Protein AF-A0A6A4Z576-F1 (afdb_monomer)

Organism: NCBI:txid120398

InterPro domains:
  IPR003439 ABC transporter-like, ATP-binding domain [PF00005] (2-230)
  IPR003439 ABC transporter-like, ATP-binding domain [PF00005] (412-452)
  IPR003439 ABC transporter-like, ATP-binding domain [PS50893] (9-300)
  IPR003593 AAA+ ATPase domain [SM00382] (7-277)
  IPR027417 P-loop containing nucleoside triphosphate hydrolase [G3DSA:3.40.50.300] (1-314)
  IPR027417 P-loop containing nucleoside triphosphate hydrolase [G3DSA:3.40.50.300] (376-469)
  IPR027417 P-loop containing nucleoside triphosphate hydrolase [SSF52540] (3-277)
  IPR027417 P-loop containing nucleoside triphosphate hydrolase [SSF52540] (381-451)
  IPR050611 ABCF protein [PTHR19211] (1-475)

Secondary structure (DSSP, 8-state):
------TT-EEEEEE-TTSSHHHHHHHHHTT-STT--TT--EEEEE-SS-------S---BHHHHHHHT-HHHHHHHHHHHHHHHHHHHT-HHHHHHHHHHHHHHHHHHHHHHHHHH--HHHHHHHHHHHHHHHHHHHHHHHHHHHHTT--PPPPHHHHHHHHHHHHHHHHH--TTHHHHHHHHHHHTT--GGGTSSBGGGS-HHHHHHHHHHHHHHH--SEEEEESTTTT--HHHHHHHHHHHHHHSTTSEEEEE-S-HHHHHHH-SEEEEE-TTS-EEEEES-HHHHHHHHHHHHHHHHHHHHHHHHHHHHHHHHHHHHHHHHHHHT-HHHHHHHHHHHHHHHHTTEEE-TT--EEE--S---TT--------------PPPPPPP----SEEEEEEEEEE-SBTTB-SEEEEEEEEETT--------TTSSHHHHHHHHTTSS--SSGGGEE--TTPPP----TTHHHHTTS--

Nearest PDB structures (foldseek):
  5lj6-assembly1_A  TM=6.548E-01  e=2.862E-06  Aggregatibacter actinomycetemcomitans
  5lil-assembly1_A  TM=6.243E-01  e=3.553E-06  Aggregatibacter actinomycetemcomitans
  3ozx-assembly1_A  TM=5.124E-01  e=4.410E-06  Saccharolobus solfataricus
  7roq-assembly1_A  TM=7.313E-01  e=3.322E-04  Homo sapiens
  7lkz-assembly1_A  TM=6.722E-01  e=6.018E-04  Homo sapiens

Sequence (477 aa):
AQLKLEAGVHYGLVGRNGTGKSTLLQALGDGLFEGISSHIHVMYVHQLFHVDLDDGGGSTSVVDVLLSGDKSRAARQHQITALEAALEHQTIHRTLEELEFEATDAAREKMARVAIKRSGLRGLTARNQLLALEHKVKAMADKLEKEQDVVFTDTDDEILHANDWLETLYAQEDMSSESRAREILADIGLPLDQHDAPFQTLSGGWKMRVFLAQIEFLRPDLLLLDEPTNHLDLPRIQWVQNFIATRLEDITIVTVSHDRTFLNAVADQMIVMKNNRTLGYFSGNYDTFEQTIADKELFNARLASKIDAKKEKLEIQAAQMTIQARKANDDKKMAVAASKKKKIEIVGNEKNEHGHRFKRSIHFTRGQAQDLNIDLHVAEPWSFPPTPDVPSHTVLSVEKLNFGYTADKPLLKNISFNIHKGERVVLLGCNGTGKSTLIKLLCQHIRPEKDDCIKVPPLVQVRALTQDILETLHDES

Mean predicted aligned error: 12.75 Å

pLDDT: mean 80.26, std 13.88, range [30.48, 95.88]

Radius of gyration: 32.87 Å; Cα contacts (8 Å, |Δi|>4): 542; chains: 1; bounding box: 73×68×98 Å

Structure (mmCIF, N/CA/C/O backbone):
data_AF-A0A6A4Z576-F1
#
_entry.id   AF-A0A6A4Z576-F1
#
loop_
_atom_site.group_PDB
_atom_site.id
_atom_site.type_symbol
_atom_site.label_atom_id
_atom_site.label_alt_id
_atom_site.label_comp_id
_atom_site.label_asym_id
_atom_site.label_entity_id
_atom_site.label_seq_id
_atom_site.pdbx_PDB_ins_code
_atom_site.Cartn_x
_atom_site.Cartn_y
_atom_site.Cartn_z
_atom_site.occupancy
_atom_site.B_iso_or_equiv
_atom_site.auth_seq_id
_atom_site.auth_comp_id
_atom_site.auth_asym_id
_atom_site.auth_atom_id
_atom_site.pdbx_PDB_model_num
ATOM 1 N N . ALA A 1 1 ? 3.577 18.902 -11.526 1.00 61.75 1 ALA A N 1
ATOM 2 C CA . ALA A 1 1 ? 2.965 17.942 -12.469 1.00 61.75 1 ALA A CA 1
ATOM 3 C C . ALA A 1 1 ? 1.468 17.860 -12.182 1.00 61.75 1 ALA A C 1
ATOM 5 O O . ALA A 1 1 ? 1.100 18.084 -11.037 1.00 61.75 1 ALA A O 1
ATOM 6 N N . GLN A 1 2 ? 0.623 17.595 -13.182 1.00 75.00 2 GLN A N 1
ATOM 7 C CA . GLN A 1 2 ? -0.806 17.323 -12.970 1.00 75.00 2 GLN A CA 1
ATOM 8 C C . GLN A 1 2 ? -1.006 15.805 -12.867 1.00 75.00 2 GLN A C 1
ATOM 10 O O . GLN A 1 2 ? -0.665 15.082 -13.807 1.00 75.00 2 GLN A O 1
ATOM 15 N N . LEU A 1 3 ? -1.511 15.338 -11.724 1.00 85.00 3 LEU A N 1
ATOM 16 C CA . LEU A 1 3 ? -1.952 13.956 -11.549 1.00 85.00 3 LEU A CA 1
ATOM 17 C C . LEU A 1 3 ? -3.400 13.840 -12.044 1.00 85.00 3 LEU A C 1
ATOM 19 O O . LEU A 1 3 ? -4.216 14.704 -11.728 1.00 85.00 3 LEU A O 1
ATOM 23 N N . LYS A 1 4 ? -3.700 12.819 -12.843 1.00 87.69 4 LYS A N 1
ATOM 24 C CA . LYS A 1 4 ? -5.033 12.518 -13.364 1.00 87.69 4 LYS A CA 1
ATOM 25 C C . LYS A 1 4 ? -5.309 11.051 -13.089 1.00 87.69 4 LYS A C 1
ATOM 27 O O . LYS A 1 4 ? -4.524 10.213 -13.517 1.00 87.69 4 LYS A O 1
ATOM 32 N N . LEU A 1 5 ? -6.384 10.787 -12.364 1.00 90.31 5 LEU A N 1
ATOM 33 C CA . LEU A 1 5 ? -6.855 9.449 -12.040 1.00 90.31 5 LEU A CA 1
ATOM 34 C C . LEU A 1 5 ? -8.318 9.368 -12.469 1.00 90.31 5 LEU A C 1
ATOM 36 O O . LEU A 1 5 ? -9.072 10.324 -12.272 1.00 90.31 5 LEU A O 1
ATOM 40 N N . GLU A 1 6 ? -8.684 8.262 -13.093 1.00 90.94 6 GLU A N 1
ATOM 41 C CA . GLU A 1 6 ? -10.047 7.928 -13.493 1.00 90.94 6 GLU A CA 1
ATOM 42 C C . GLU A 1 6 ? -10.635 6.960 -12.462 1.00 90.94 6 GLU A C 1
ATOM 44 O O . GLU A 1 6 ? -9.913 6.136 -11.901 1.00 90.94 6 GLU A O 1
ATOM 49 N N . ALA A 1 7 ? -11.932 7.095 -12.183 1.00 90.44 7 ALA A N 1
ATOM 50 C CA . ALA A 1 7 ? -12.607 6.268 -11.189 1.00 90.44 7 ALA A CA 1
ATOM 51 C C . ALA A 1 7 ? -12.647 4.797 -11.632 1.00 90.44 7 ALA A C 1
ATOM 53 O O . ALA A 1 7 ? -12.969 4.522 -12.789 1.00 90.44 7 ALA A O 1
ATOM 54 N N . GLY A 1 8 ? -12.340 3.879 -10.712 1.00 90.00 8 GLY A N 1
ATOM 55 C CA . GLY A 1 8 ? -12.367 2.432 -10.959 1.00 90.00 8 GLY A CA 1
ATOM 56 C C . GLY A 1 8 ? -11.248 1.930 -11.874 1.00 90.00 8 GLY A C 1
ATOM 57 O O . GLY A 1 8 ? -11.381 0.880 -12.487 1.00 90.00 8 GLY A O 1
ATOM 58 N N . VAL A 1 9 ? -10.165 2.700 -12.030 1.00 94.00 9 VAL A N 1
ATOM 59 C CA . VAL A 1 9 ? -8.993 2.291 -12.817 1.00 94.00 9 VAL A CA 1
ATOM 60 C C . VAL A 1 9 ? -7.844 1.920 -11.889 1.00 94.00 9 VAL A C 1
ATOM 62 O O . VAL A 1 9 ? -7.520 2.660 -10.951 1.00 94.00 9 VAL A O 1
ATOM 65 N N . HIS A 1 10 ? -7.173 0.804 -12.180 1.00 95.69 10 HIS A N 1
ATOM 66 C CA . HIS A 1 10 ? -5.971 0.401 -11.464 1.00 95.69 10 HIS A CA 1
ATOM 67 C C . HIS A 1 10 ? -4.710 0.908 -12.171 1.00 95.69 10 HIS A C 1
ATOM 69 O O . HIS A 1 10 ? -4.400 0.561 -13.311 1.00 95.69 10 HIS A O 1
ATOM 75 N N . TYR A 1 11 ? -3.935 1.723 -11.466 1.00 95.88 11 TYR A N 1
ATOM 76 C CA . TYR A 1 11 ? -2.710 2.335 -11.954 1.00 95.88 11 TYR A CA 1
ATOM 77 C C . TYR A 1 11 ? -1.465 1.674 -11.360 1.00 95.88 11 TYR A C 1
ATOM 79 O O . TYR A 1 11 ? -1.329 1.554 -10.143 1.00 95.88 11 TYR A O 1
ATOM 87 N N . GLY A 1 12 ? -0.493 1.341 -12.207 1.00 94.75 12 GLY A N 1
ATOM 88 C CA . GLY A 1 12 ? 0.866 0.992 -11.800 1.00 94.75 12 GLY A CA 1
ATOM 89 C C . GLY A 1 12 ? 1.787 2.210 -11.870 1.00 94.75 12 GLY A C 1
ATOM 90 O O . GLY A 1 12 ? 2.022 2.744 -12.953 1.00 94.75 12 GLY A O 1
ATOM 91 N N . LEU A 1 13 ? 2.336 2.665 -10.742 1.00 92.94 13 LEU A N 1
ATOM 92 C CA . LEU A 1 13 ? 3.279 3.785 -10.691 1.00 92.94 13 LEU A CA 1
ATOM 93 C C . LEU A 1 13 ? 4.729 3.286 -10.718 1.00 92.94 13 LEU A C 1
ATOM 95 O O . LEU A 1 13 ? 5.231 2.707 -9.756 1.00 92.94 13 LEU A O 1
ATOM 99 N N . VAL A 1 14 ? 5.437 3.596 -11.803 1.00 89.88 14 VAL A N 1
ATOM 100 C CA . VAL A 1 14 ? 6.831 3.194 -12.034 1.00 89.88 14 VAL A CA 1
ATOM 101 C C . VAL A 1 14 ? 7.749 4.398 -12.227 1.00 89.88 14 VAL A C 1
ATOM 103 O O . VAL A 1 14 ? 7.343 5.475 -12.657 1.00 89.88 14 VAL A O 1
ATOM 106 N N . GLY A 1 15 ? 9.027 4.232 -11.898 1.00 84.75 15 GLY A N 1
ATOM 107 C CA . GLY A 1 15 ? 10.044 5.279 -12.005 1.00 84.75 15 GLY A CA 1
ATOM 108 C C . GLY A 1 15 ? 11.331 4.873 -11.294 1.00 84.75 15 GLY A C 1
ATOM 109 O O . GLY A 1 15 ? 11.333 3.906 -10.526 1.00 84.75 15 GLY A O 1
ATOM 110 N N . ARG A 1 16 ? 12.428 5.606 -11.524 1.00 81.00 16 ARG A N 1
ATOM 111 C CA . ARG A 1 16 ? 13.724 5.309 -10.886 1.00 81.00 16 ARG A CA 1
ATOM 112 C C . ARG A 1 16 ? 13.639 5.367 -9.359 1.00 81.00 16 ARG A C 1
ATOM 114 O O . ARG A 1 16 ? 12.744 5.978 -8.768 1.00 81.00 16 ARG A O 1
ATOM 121 N N . ASN A 1 17 ? 14.592 4.723 -8.701 1.00 79.12 17 ASN A N 1
ATOM 122 C CA . ASN A 1 17 ? 14.722 4.838 -7.254 1.00 79.12 17 ASN A CA 1
ATOM 123 C C . ASN A 1 17 ? 15.100 6.277 -6.889 1.00 79.12 17 ASN A C 1
ATOM 125 O O . ASN A 1 17 ? 15.847 6.935 -7.611 1.00 79.12 17 ASN A O 1
ATOM 129 N N . GLY A 1 18 ? 14.503 6.797 -5.816 1.00 75.94 18 GLY A N 1
ATOM 130 C CA . GLY A 1 18 ? 14.706 8.184 -5.393 1.00 75.94 18 GLY A CA 1
ATOM 131 C C . GLY A 1 18 ? 13.974 9.249 -6.220 1.00 75.94 18 GLY A C 1
ATOM 132 O O . GLY A 1 18 ? 14.146 10.433 -5.945 1.00 75.94 18 GLY A O 1
ATOM 133 N N . THR A 1 19 ? 13.122 8.890 -7.193 1.00 80.31 19 THR A N 1
ATOM 134 C CA . THR A 1 19 ? 12.316 9.905 -7.905 1.00 80.31 19 THR A CA 1
ATOM 135 C C . THR A 1 19 ? 11.253 10.544 -7.017 1.00 80.31 19 THR A C 1
ATOM 137 O O . THR A 1 19 ? 10.854 11.669 -7.297 1.00 80.31 19 THR A O 1
ATOM 140 N N . GLY A 1 20 ? 10.833 9.866 -5.941 1.00 84.44 20 GLY A N 1
ATOM 141 C CA . GLY A 1 20 ? 9.809 10.337 -5.001 1.00 84.44 20 GLY A CA 1
ATOM 142 C C . GLY A 1 20 ? 8.452 9.636 -5.132 1.00 84.44 20 GLY A C 1
ATOM 143 O O . GLY A 1 20 ? 7.440 10.258 -4.830 1.00 84.44 20 GLY A O 1
ATOM 144 N N . LYS A 1 21 ? 8.411 8.369 -5.586 1.00 88.94 21 LYS A N 1
ATOM 145 C CA . LYS A 1 21 ? 7.175 7.565 -5.725 1.00 88.94 21 LYS A CA 1
ATOM 146 C C . LYS A 1 21 ? 6.421 7.439 -4.394 1.00 88.94 21 LYS A C 1
ATOM 148 O O . LYS A 1 21 ? 5.302 7.925 -4.286 1.00 88.94 21 LYS A O 1
ATOM 153 N N . SER A 1 22 ? 7.078 6.907 -3.365 1.00 88.50 22 SER A N 1
ATOM 154 C CA . SER A 1 22 ? 6.518 6.779 -2.013 1.00 88.50 22 SER A CA 1
ATOM 155 C C . SER A 1 22 ? 6.128 8.135 -1.426 1.00 88.50 22 SER A C 1
ATOM 157 O O . SER A 1 22 ? 5.051 8.292 -0.866 1.00 88.50 22 SER A O 1
ATOM 159 N N . THR A 1 23 ? 6.947 9.171 -1.647 1.00 86.81 23 THR A N 1
ATOM 160 C CA . THR A 1 23 ? 6.631 10.541 -1.214 1.00 86.81 23 THR A CA 1
ATOM 161 C C . THR A 1 23 ? 5.366 11.085 -1.883 1.00 86.81 23 THR A C 1
ATOM 163 O O . THR A 1 23 ? 4.598 11.794 -1.238 1.00 86.81 23 THR A O 1
ATOM 166 N N . LEU A 1 24 ? 5.132 10.764 -3.161 1.00 87.44 24 LEU A N 1
ATOM 167 C CA . LEU A 1 24 ? 3.920 11.147 -3.886 1.00 87.44 24 LEU A CA 1
ATOM 168 C C . LEU A 1 24 ? 2.685 10.441 -3.315 1.00 87.44 24 LEU A C 1
ATOM 170 O O . LEU A 1 24 ? 1.686 11.111 -3.063 1.00 87.44 24 LEU A O 1
ATOM 174 N N . LEU A 1 25 ? 2.756 9.127 -3.083 1.00 89.50 25 LEU A N 1
ATOM 175 C CA . LEU A 1 25 ? 1.649 8.360 -2.499 1.00 89.50 25 LEU A CA 1
ATOM 176 C C . LEU A 1 25 ? 1.339 8.824 -1.074 1.00 89.50 25 LEU A C 1
ATOM 178 O O . LEU A 1 25 ? 0.191 9.126 -0.767 1.00 89.50 25 LEU A O 1
ATOM 182 N N . GLN A 1 26 ? 2.359 8.985 -0.233 1.00 86.25 26 GLN A N 1
ATOM 183 C CA . GLN A 1 26 ? 2.181 9.501 1.122 1.00 86.25 26 GLN A CA 1
ATOM 184 C C . GLN A 1 26 ? 1.553 10.902 1.105 1.00 86.25 26 GLN A C 1
ATOM 186 O O . GLN A 1 26 ? 0.670 11.206 1.900 1.00 86.25 26 GLN A O 1
ATOM 191 N N . ALA A 1 27 ? 1.967 11.762 0.169 1.00 82.62 27 ALA A N 1
ATOM 192 C CA . ALA A 1 27 ? 1.384 13.089 0.020 1.00 82.62 27 ALA A CA 1
ATOM 193 C C . ALA A 1 27 ? -0.093 13.067 -0.420 1.00 82.62 27 ALA A C 1
ATOM 195 O O . ALA A 1 27 ? -0.848 13.970 -0.051 1.00 82.62 27 ALA A O 1
ATOM 196 N N . LEU A 1 28 ? -0.499 12.066 -1.209 1.00 85.31 28 LEU A N 1
ATOM 197 C CA . LEU A 1 28 ? -1.896 11.843 -1.588 1.00 85.31 28 LEU A CA 1
ATOM 198 C C . LEU A 1 28 ? -2.712 11.335 -0.395 1.00 85.31 28 LEU A C 1
ATOM 200 O O . LEU A 1 28 ? -3.777 11.886 -0.135 1.00 85.31 28 LEU A O 1
ATOM 204 N N . GLY A 1 29 ? -2.185 10.364 0.358 1.00 83.12 29 GLY A N 1
ATOM 205 C CA . GLY A 1 29 ? -2.816 9.843 1.576 1.00 83.12 29 GLY A CA 1
ATOM 206 C C . GLY A 1 29 ? -3.017 10.907 2.657 1.00 83.12 29 GLY A C 1
ATOM 207 O O . GLY A 1 29 ? -4.064 10.960 3.291 1.00 83.12 29 GLY A O 1
ATOM 208 N N . ASP A 1 30 ? -2.060 11.824 2.808 1.00 78.44 30 ASP A N 1
ATOM 209 C CA . ASP A 1 30 ? -2.163 12.945 3.750 1.00 78.44 30 ASP A CA 1
ATOM 210 C C . ASP A 1 30 ? -3.083 14.086 3.264 1.00 78.44 30 ASP A C 1
ATOM 212 O O . ASP A 1 30 ? -3.220 15.105 3.946 1.00 78.44 30 ASP A O 1
ATOM 216 N N . GLY A 1 31 ? -3.689 13.972 2.075 1.00 75.38 31 GLY A N 1
ATOM 217 C CA . GLY A 1 31 ? -4.603 14.985 1.538 1.00 75.38 31 GLY A CA 1
ATOM 218 C C . GLY A 1 31 ? -3.928 16.325 1.221 1.00 75.38 31 GLY A C 1
ATOM 219 O O . GLY A 1 31 ? -4.541 17.389 1.318 1.00 75.38 31 GLY A O 1
ATOM 220 N N . LEU A 1 32 ? -2.643 16.315 0.857 1.00 71.12 32 LEU A N 1
ATOM 221 C CA . LEU A 1 32 ? -1.866 17.549 0.671 1.00 71.12 32 LEU A CA 1
ATOM 222 C C . LEU A 1 32 ? -2.186 18.284 -0.633 1.00 71.12 32 LEU A C 1
ATOM 224 O O . LEU A 1 32 ? -1.862 19.473 -0.755 1.00 71.12 32 LEU A O 1
ATOM 228 N N . PHE A 1 33 ? -2.802 17.597 -1.593 1.00 69.75 33 PHE A N 1
ATOM 229 C CA . PHE A 1 33 ? -3.115 18.114 -2.921 1.00 69.75 33 PHE A CA 1
ATOM 230 C C . PHE A 1 33 ? -4.408 18.936 -2.927 1.00 69.75 33 PHE A C 1
ATOM 232 O O . PHE A 1 33 ? -5.419 18.557 -2.347 1.00 69.75 33 PHE A O 1
ATOM 239 N N . GLU A 1 34 ? -4.381 20.078 -3.615 1.00 60.16 34 GLU A N 1
ATOM 240 C CA . GLU A 1 34 ? -5.585 20.862 -3.901 1.00 60.16 34 GLU A CA 1
ATOM 241 C C . GLU A 1 34 ? -6.391 20.179 -5.015 1.00 60.16 34 GLU A C 1
ATOM 243 O O . GLU A 1 34 ? -5.819 19.772 -6.027 1.00 60.16 34 GLU A O 1
ATOM 248 N N . GLY A 1 35 ? -7.712 20.084 -4.844 1.00 65.19 35 GLY A N 1
ATOM 249 C CA . GLY A 1 35 ? -8.626 19.500 -5.833 1.00 65.19 35 GLY A CA 1
ATOM 250 C C . GLY A 1 35 ? -9.144 18.101 -5.492 1.00 65.19 35 GLY A C 1
ATOM 251 O O . GLY A 1 35 ? -10.060 17.635 -6.161 1.00 65.19 35 GLY A O 1
ATOM 252 N N . ILE A 1 36 ? -8.624 17.457 -4.441 1.00 71.12 36 ILE A N 1
ATOM 253 C CA . ILE A 1 36 ? -9.279 16.287 -3.843 1.00 71.12 36 ILE A CA 1
ATOM 254 C C . ILE A 1 36 ? -10.459 16.812 -3.017 1.00 71.12 36 ILE A C 1
ATOM 256 O O . ILE A 1 36 ? -10.271 17.632 -2.116 1.00 71.12 36 ILE A O 1
ATOM 260 N N . SER A 1 37 ? -11.680 16.401 -3.369 1.00 71.94 37 SER A N 1
ATOM 261 C CA . SER A 1 37 ? -12.881 16.726 -2.592 1.00 71.94 37 SER A CA 1
ATOM 262 C C . SER A 1 37 ? -12.749 16.159 -1.179 1.00 71.94 37 SER A C 1
ATOM 264 O O . SER A 1 37 ? -12.217 15.067 -1.005 1.00 71.94 37 SER A O 1
ATOM 266 N N . SER A 1 38 ? -13.286 16.854 -0.173 1.00 69.69 38 SER A N 1
ATOM 267 C CA . SER A 1 38 ? -13.337 16.365 1.215 1.00 69.69 38 SER A CA 1
ATOM 268 C C . SER A 1 38 ? -14.103 15.048 1.381 1.00 69.69 38 SER A C 1
ATOM 270 O O . SER A 1 38 ? -14.005 14.429 2.431 1.00 69.69 38 SER A O 1
ATOM 272 N N . HIS A 1 39 ? -14.858 14.650 0.357 1.00 77.00 39 HIS A N 1
ATOM 273 C CA . HIS A 1 39 ? -15.663 13.432 0.315 1.00 77.00 39 HIS A CA 1
ATOM 274 C C . HIS A 1 39 ? -14.917 12.235 -0.290 1.00 77.00 39 HIS A C 1
ATOM 276 O O . HIS A 1 39 ? -15.477 11.152 -0.317 1.00 77.00 39 HIS A O 1
ATOM 282 N N . ILE A 1 40 ? -13.703 12.428 -0.824 1.00 82.62 40 ILE A N 1
ATOM 283 C CA . ILE A 1 40 ? -12.903 11.329 -1.379 1.00 82.62 40 ILE A CA 1
ATOM 284 C C . ILE A 1 40 ? -12.095 10.710 -0.243 1.00 82.62 40 ILE A C 1
ATOM 286 O O . ILE A 1 40 ? -11.197 11.350 0.316 1.00 82.62 40 ILE A O 1
ATOM 290 N N . HIS A 1 41 ? -12.385 9.453 0.063 1.00 84.56 41 HIS A N 1
ATOM 291 C CA . HIS A 1 41 ? -11.666 8.672 1.054 1.00 84.56 41 HIS A CA 1
ATOM 292 C C . HIS A 1 41 ? -10.422 8.047 0.424 1.00 84.56 41 HIS A C 1
ATOM 294 O O . HIS A 1 41 ? -10.496 7.124 -0.388 1.00 84.56 41 HIS A O 1
ATOM 300 N N . VAL A 1 42 ? -9.255 8.573 0.803 1.00 88.06 42 VAL A N 1
ATOM 301 C CA . VAL A 1 42 ? -7.955 8.064 0.357 1.00 88.06 42 VAL A CA 1
ATOM 302 C C . VAL A 1 42 ? -7.356 7.186 1.448 1.00 88.06 42 VAL A C 1
ATOM 304 O O . VAL A 1 42 ? -7.126 7.653 2.563 1.00 88.06 42 VAL A O 1
ATOM 307 N N . MET A 1 43 ? -7.051 5.933 1.119 1.00 88.38 43 MET A N 1
ATOM 308 C CA . MET A 1 43 ? -6.358 5.010 2.015 1.00 88.38 43 MET A CA 1
ATOM 309 C C . MET A 1 43 ? -4.933 4.787 1.518 1.00 88.38 43 MET A C 1
ATOM 311 O O . MET A 1 43 ? -4.725 4.336 0.395 1.00 88.38 43 MET A O 1
ATOM 315 N N . TYR A 1 44 ? -3.945 5.104 2.354 1.00 88.62 44 TYR A N 1
ATOM 316 C CA . TYR A 1 44 ? -2.533 4.880 2.054 1.00 88.62 44 TYR A CA 1
ATOM 317 C C . TYR A 1 44 ? -1.976 3.722 2.871 1.00 88.62 44 TYR A C 1
ATOM 319 O O . TYR A 1 44 ? -2.058 3.727 4.097 1.00 88.62 44 TYR A O 1
ATOM 327 N N . VAL A 1 45 ? -1.384 2.755 2.174 1.00 85.19 45 VAL A N 1
ATOM 328 C CA . VAL A 1 45 ? -0.796 1.553 2.756 1.00 85.19 45 VAL A CA 1
ATOM 329 C C . VAL A 1 45 ? 0.685 1.507 2.398 1.00 85.19 45 VAL A C 1
ATOM 331 O O . VAL A 1 45 ? 1.057 1.267 1.248 1.00 85.19 45 VAL A O 1
ATOM 334 N N . HIS A 1 46 ? 1.530 1.750 3.400 1.00 76.50 46 HIS A N 1
ATOM 335 C CA . HIS A 1 46 ? 2.981 1.651 3.281 1.00 76.50 46 HIS A CA 1
ATOM 336 C C . HIS A 1 46 ? 3.415 0.249 3.713 1.00 76.50 46 HIS A C 1
ATOM 338 O O . HIS A 1 46 ? 3.699 0.024 4.885 1.00 76.50 46 HIS A O 1
ATOM 344 N N . GLN A 1 47 ? 3.442 -0.683 2.754 1.00 72.69 47 GLN A N 1
ATOM 345 C CA . GLN A 1 47 ? 3.666 -2.122 2.949 1.00 72.69 47 GLN A CA 1
ATOM 346 C C . GLN A 1 47 ? 2.547 -2.856 3.710 1.00 72.69 47 GLN A C 1
ATOM 348 O O . GLN A 1 47 ? 1.879 -2.318 4.585 1.00 72.69 47 GLN A O 1
ATOM 353 N N . LEU A 1 48 ? 2.354 -4.137 3.385 1.00 63.28 48 LEU A N 1
ATOM 354 C CA . LEU A 1 48 ? 1.254 -4.950 3.921 1.00 63.28 48 LEU A CA 1
ATOM 355 C C . LEU A 1 48 ? 1.596 -5.689 5.242 1.00 63.28 48 LEU A C 1
ATOM 357 O O . LEU A 1 48 ? 0.795 -6.499 5.700 1.00 63.28 48 LEU A O 1
ATOM 361 N N . PHE A 1 49 ? 2.762 -5.427 5.865 1.00 54.53 49 PHE A N 1
ATOM 362 C CA . PHE A 1 49 ? 3.242 -6.154 7.066 1.00 54.53 49 PHE A CA 1
ATOM 363 C C . PHE A 1 49 ? 3.518 -5.327 8.321 1.00 54.53 49 PHE A C 1
ATOM 365 O O . PHE A 1 49 ? 3.772 -5.934 9.360 1.00 54.53 49 PHE A O 1
ATOM 372 N N . HIS A 1 50 ? 3.425 -4.000 8.282 1.00 47.09 50 HIS A N 1
ATOM 373 C CA . HIS A 1 50 ? 3.555 -3.190 9.495 1.00 47.09 50 HIS A CA 1
ATOM 374 C C . HIS A 1 50 ? 2.168 -2.863 10.049 1.00 47.09 50 HIS A C 1
ATOM 376 O O . HIS A 1 50 ? 1.657 -1.754 9.925 1.00 47.09 50 HIS A O 1
ATOM 382 N N . VAL A 1 51 ? 1.522 -3.873 10.631 1.00 46.88 51 VAL A N 1
ATOM 383 C CA . VAL A 1 51 ? 0.441 -3.619 11.582 1.00 46.88 51 VAL A CA 1
ATOM 384 C C . VAL A 1 51 ? 1.120 -3.447 12.938 1.00 46.88 51 VAL A C 1
ATOM 386 O O . VAL A 1 51 ? 1.225 -4.403 13.703 1.00 46.88 51 VAL A O 1
ATOM 389 N N . ASP A 1 52 ? 1.628 -2.240 13.195 1.00 41.44 52 ASP A N 1
ATOM 390 C CA . ASP A 1 52 ? 1.941 -1.779 14.552 1.00 41.44 52 ASP A CA 1
ATOM 391 C C . ASP A 1 52 ? 0.609 -1.551 15.272 1.00 41.44 52 ASP A C 1
ATOM 393 O O . ASP A 1 52 ? 0.130 -0.430 15.422 1.00 41.44 52 ASP A O 1
ATOM 397 N N . LEU A 1 53 ? -0.065 -2.643 15.631 1.00 48.75 53 LEU A N 1
ATOM 398 C CA . LEU A 1 53 ? -0.993 -2.599 16.748 1.00 48.75 53 LEU A CA 1
ATOM 399 C C . LEU A 1 53 ? -0.095 -2.679 17.972 1.00 48.75 53 LEU A C 1
ATOM 401 O O . LEU A 1 53 ? 0.507 -3.728 18.197 1.00 48.75 53 LEU A O 1
ATOM 405 N N . ASP A 1 54 ? 0.048 -1.552 18.670 1.00 40.34 54 ASP A N 1
ATOM 406 C CA . ASP A 1 54 ? 0.829 -1.427 19.896 1.00 40.34 54 ASP A CA 1
ATOM 407 C C . ASP A 1 54 ? 0.707 -2.694 20.754 1.00 40.34 54 ASP A C 1
ATOM 409 O O . ASP A 1 54 ? -0.397 -3.172 21.033 1.00 40.34 54 ASP A O 1
ATOM 413 N N . ASP A 1 55 ? 1.846 -3.205 21.228 1.00 41.44 55 ASP A N 1
ATOM 414 C CA . ASP A 1 55 ? 1.975 -4.321 22.180 1.00 41.44 55 ASP A CA 1
ATOM 415 C C . ASP A 1 55 ? 1.357 -4.007 23.567 1.00 41.44 55 ASP A C 1
ATOM 417 O O . ASP A 1 55 ? 1.688 -4.630 24.580 1.00 41.44 55 ASP A O 1
ATOM 421 N N . GLY A 1 56 ? 0.439 -3.040 23.639 1.00 42.34 56 GLY A N 1
ATOM 422 C CA . GLY A 1 56 ? -0.330 -2.641 24.806 1.00 42.34 56 GLY A CA 1
ATOM 423 C C . GLY A 1 56 ? -1.364 -3.689 25.208 1.00 42.34 56 GLY A C 1
ATOM 424 O O . GLY A 1 56 ? -2.552 -3.409 25.178 1.00 42.34 56 GLY A O 1
ATOM 425 N N . GLY A 1 57 ? -0.911 -4.892 25.578 1.00 43.06 57 GLY A N 1
ATOM 426 C CA . GLY A 1 57 ? -1.519 -5.824 26.541 1.00 43.06 57 GLY A CA 1
ATOM 427 C C . GLY A 1 57 ? -2.962 -6.318 26.346 1.00 43.06 57 GLY A C 1
ATOM 428 O O . GLY A 1 57 ? -3.392 -7.180 27.111 1.00 43.06 57 GLY A O 1
ATOM 429 N N . GLY A 1 58 ? -3.719 -5.814 25.374 1.00 54.28 58 GLY A N 1
ATOM 430 C CA . GLY A 1 58 ? -5.123 -6.146 25.160 1.00 54.28 58 GLY A CA 1
ATOM 431 C C . GLY A 1 58 ? -5.296 -7.319 24.201 1.00 54.28 58 GLY A C 1
ATOM 432 O O . GLY A 1 58 ? -4.733 -7.333 23.107 1.00 54.28 58 GLY A O 1
ATOM 433 N N . SER A 1 59 ? -6.114 -8.305 24.576 1.00 72.12 59 SER A N 1
ATOM 434 C CA . SER A 1 59 ? -6.534 -9.386 23.679 1.00 72.12 59 SER A CA 1
ATOM 435 C C . SER A 1 59 ? -7.615 -8.899 22.703 1.00 72.12 59 SER A C 1
ATOM 437 O O . SER A 1 59 ? -8.746 -9.379 22.739 1.00 72.12 59 SER A O 1
ATOM 439 N N . THR A 1 60 ? -7.306 -7.912 21.860 1.00 84.62 60 THR A N 1
ATOM 440 C CA . THR A 1 60 ? -8.263 -7.401 20.867 1.00 84.62 60 THR A CA 1
ATOM 441 C C . THR A 1 60 ? -8.679 -8.528 19.922 1.00 84.62 60 THR A C 1
ATOM 443 O O . THR A 1 60 ? -7.824 -9.267 19.410 1.00 84.62 60 THR A O 1
ATOM 446 N N . SER A 1 61 ? -9.989 -8.683 19.722 1.00 89.38 61 SER A N 1
ATOM 447 C CA . SER A 1 61 ? -10.538 -9.719 18.849 1.00 89.38 61 SER A CA 1
ATOM 448 C C . SER A 1 61 ? -10.240 -9.425 17.375 1.00 89.38 61 SER A C 1
ATOM 450 O O . SER A 1 61 ? -9.910 -8.296 17.002 1.00 89.38 61 SER A O 1
ATOM 452 N N . VAL A 1 62 ? -10.346 -10.430 16.502 1.00 89.00 62 VAL A N 1
ATOM 453 C CA . VAL A 1 62 ? -10.145 -10.226 15.056 1.00 89.00 62 VAL A CA 1
ATOM 454 C C . VAL A 1 62 ? -11.207 -9.293 14.472 1.00 89.00 62 VAL A C 1
ATOM 456 O O . VAL A 1 62 ? -10.880 -8.458 13.627 1.00 89.00 62 VAL A O 1
ATOM 459 N N . VAL A 1 63 ? -12.455 -9.405 14.935 1.00 89.69 63 VAL A N 1
ATOM 460 C CA . VAL A 1 63 ? -13.559 -8.522 14.523 1.00 89.69 63 VAL A CA 1
ATOM 461 C C . VAL A 1 63 ? -13.272 -7.078 14.923 1.00 89.69 63 VAL A C 1
ATOM 463 O O . VAL A 1 63 ? -13.377 -6.186 14.082 1.00 89.69 63 VAL A O 1
ATOM 466 N N . ASP A 1 64 ? -12.821 -6.848 16.156 1.00 86.31 64 ASP A N 1
ATOM 467 C CA . ASP A 1 64 ? -12.485 -5.502 16.632 1.00 86.31 64 ASP A CA 1
ATOM 468 C C . ASP A 1 64 ? -11.299 -4.909 15.874 1.00 86.31 64 ASP A C 1
ATOM 470 O O . ASP A 1 64 ? -11.291 -3.717 15.572 1.00 86.31 64 ASP A O 1
ATOM 474 N N . VAL A 1 65 ? -10.308 -5.731 15.506 1.00 86.12 65 VAL A N 1
ATOM 475 C CA . VAL A 1 65 ? -9.215 -5.287 14.632 1.00 86.12 65 VAL A CA 1
ATOM 476 C C . VAL A 1 65 ? -9.746 -4.885 13.261 1.00 86.12 65 VAL A C 1
ATOM 478 O O . VAL A 1 65 ? -9.313 -3.871 12.724 1.00 86.12 65 VAL A O 1
ATOM 481 N N . LEU A 1 66 ? -10.685 -5.628 12.674 1.00 86.94 66 LEU A N 1
ATOM 482 C CA . LEU A 1 66 ? -11.273 -5.236 11.393 1.00 86.94 66 LEU A CA 1
ATOM 483 C C . LEU A 1 66 ? -12.035 -3.904 11.516 1.00 86.94 66 LEU A C 1
ATOM 485 O O . LEU A 1 66 ? -11.834 -3.002 10.703 1.00 86.94 66 LEU A O 1
ATOM 489 N N . LEU A 1 67 ? -12.846 -3.754 12.564 1.00 85.00 67 LEU A N 1
ATOM 490 C CA . LEU A 1 67 ? -13.652 -2.557 12.812 1.00 85.00 67 LEU A CA 1
ATOM 491 C C . LEU A 1 67 ? -12.819 -1.326 13.194 1.00 85.00 67 LEU A C 1
ATOM 493 O O . LEU A 1 67 ? -13.214 -0.206 12.872 1.00 85.00 67 LEU A O 1
ATOM 497 N N . SER A 1 68 ? -11.665 -1.504 13.843 1.00 80.31 68 SER A N 1
ATOM 498 C CA . SER A 1 68 ? -10.782 -0.395 14.234 1.00 80.31 68 SER A CA 1
ATOM 499 C C . SER A 1 68 ? -10.116 0.301 13.044 1.00 80.31 68 SER A C 1
ATOM 501 O O . SER A 1 68 ? -9.654 1.436 13.176 1.00 80.31 68 SER A O 1
ATOM 503 N N . GLY A 1 69 ? -10.120 -0.332 11.863 1.00 73.25 69 GLY A N 1
ATOM 504 C CA . GLY A 1 69 ? -9.722 0.310 10.611 1.00 73.25 69 GLY A CA 1
ATOM 505 C C . GLY A 1 69 ? -10.561 1.554 10.294 1.00 73.25 69 GLY A C 1
ATOM 506 O O . GLY A 1 69 ? -10.043 2.516 9.719 1.00 73.25 69 GLY A O 1
ATOM 507 N N . ASP A 1 70 ? -11.828 1.580 10.722 1.00 80.88 70 ASP A N 1
ATOM 508 C CA . ASP A 1 70 ? -12.693 2.753 10.621 1.00 80.88 70 ASP A CA 1
ATOM 509 C C . ASP A 1 70 ? -12.470 3.691 11.813 1.00 80.88 70 ASP A C 1
ATOM 511 O O . ASP A 1 70 ? -13.158 3.647 12.837 1.00 80.88 70 ASP A O 1
ATOM 515 N N . LYS A 1 71 ? -11.494 4.591 11.657 1.00 78.62 71 LYS A N 1
ATOM 516 C CA . LYS A 1 71 ? -11.174 5.613 12.663 1.00 78.62 71 LYS A CA 1
ATOM 517 C C . LYS A 1 71 ? -12.357 6.525 12.982 1.00 78.62 71 LYS A C 1
ATOM 519 O O . LYS A 1 71 ? -12.453 7.011 14.103 1.00 78.62 71 LYS A O 1
ATOM 524 N N . SER A 1 72 ? -13.245 6.769 12.019 1.00 78.62 72 SER A N 1
ATOM 525 C CA . SER A 1 72 ? -14.425 7.607 12.230 1.00 78.62 72 SER A CA 1
ATOM 526 C C . SER A 1 72 ? -15.460 6.890 13.090 1.00 78.62 72 SER A C 1
ATOM 528 O O . SER A 1 72 ? -16.063 7.517 13.956 1.00 78.62 72 SER A O 1
ATOM 530 N N . ARG A 1 73 ? -15.650 5.581 12.900 1.00 83.19 73 ARG A N 1
ATOM 531 C CA . ARG A 1 73 ? -16.452 4.752 13.812 1.00 83.19 73 ARG A CA 1
ATOM 532 C C . ARG A 1 73 ? -15.825 4.676 15.200 1.00 83.19 73 ARG A C 1
ATOM 534 O O . ARG A 1 73 ? -16.523 4.907 16.177 1.00 83.19 73 ARG A O 1
ATOM 541 N N . ALA A 1 74 ? -14.525 4.400 15.294 1.00 81.88 74 ALA A N 1
ATOM 542 C CA . ALA A 1 74 ? -13.833 4.310 16.580 1.00 81.88 74 ALA A CA 1
ATOM 543 C C . ALA A 1 74 ? -13.921 5.622 17.382 1.00 81.88 74 ALA A C 1
ATOM 545 O O . ALA A 1 74 ? -14.194 5.587 18.579 1.00 81.88 74 ALA A O 1
ATOM 546 N N . ALA A 1 75 ? -13.768 6.773 16.717 1.00 83.94 75 ALA A N 1
ATOM 547 C CA . ALA A 1 75 ? -13.931 8.084 17.343 1.00 83.94 75 ALA A CA 1
ATOM 548 C C . ALA A 1 75 ? -15.366 8.321 17.842 1.00 83.94 75 ALA A C 1
ATOM 550 O O . ALA A 1 75 ? -15.546 8.792 18.960 1.00 83.94 75 ALA A O 1
ATOM 551 N N . ARG A 1 76 ? -16.387 7.950 17.054 1.00 87.25 76 ARG A N 1
ATOM 552 C CA . ARG A 1 76 ? -17.794 8.052 17.480 1.00 87.25 76 ARG A CA 1
ATOM 553 C C . ARG A 1 76 ? -18.092 7.159 18.677 1.00 87.25 76 ARG A C 1
ATOM 555 O O . ARG A 1 76 ? -18.690 7.628 19.634 1.00 87.25 76 ARG A O 1
ATOM 562 N N . GLN A 1 77 ? -17.620 5.914 18.658 1.00 87.06 77 GLN A N 1
ATOM 563 C CA . GLN A 1 77 ? -17.791 4.998 19.783 1.00 87.06 77 GLN A CA 1
ATOM 564 C C . GLN A 1 77 ? -17.133 5.549 21.053 1.00 87.06 77 GLN A C 1
ATOM 566 O O . GLN A 1 77 ? -17.730 5.489 22.123 1.00 87.06 77 GLN A O 1
ATOM 571 N N . HIS A 1 78 ? -15.928 6.116 20.933 1.00 89.56 78 HIS A N 1
ATOM 572 C CA . HIS A 1 78 ? -15.247 6.766 22.050 1.00 89.56 78 HIS A CA 1
ATOM 573 C C . HIS A 1 78 ? -16.057 7.945 22.607 1.00 89.56 78 HIS A C 1
ATOM 575 O O . HIS A 1 78 ? -16.247 8.027 23.818 1.00 89.56 78 HIS A O 1
ATOM 581 N N . GLN A 1 79 ? -16.594 8.800 21.730 1.00 90.56 79 GLN A N 1
ATOM 582 C CA . GLN A 1 79 ? -17.454 9.925 22.109 1.00 90.56 79 GLN A CA 1
ATOM 583 C C . GLN A 1 79 ? -18.736 9.464 22.810 1.00 90.56 79 GLN A C 1
ATOM 585 O O . GLN A 1 79 ? -19.096 10.033 23.835 1.00 90.56 79 GLN A O 1
ATOM 590 N N . ILE A 1 80 ? -19.393 8.413 22.306 1.00 91.31 80 ILE A N 1
ATOM 591 C CA . ILE A 1 80 ? -20.587 7.830 22.932 1.00 91.31 80 ILE A CA 1
ATOM 592 C C . ILE A 1 80 ? -20.253 7.347 24.342 1.00 91.31 80 ILE A C 1
ATOM 594 O O . ILE A 1 80 ? -20.863 7.802 25.303 1.00 91.31 80 ILE A O 1
ATOM 598 N N . THR A 1 81 ? -19.234 6.496 24.484 1.00 91.81 81 THR A N 1
ATOM 599 C CA . THR A 1 81 ? -18.853 5.937 25.788 1.00 91.81 81 THR A CA 1
ATOM 600 C C . THR A 1 81 ? -18.426 7.023 26.781 1.00 91.81 81 THR A C 1
ATOM 602 O O . THR A 1 81 ? -18.748 6.926 27.964 1.00 91.81 81 THR A O 1
ATOM 605 N N . ALA A 1 82 ? -17.734 8.070 26.320 1.00 92.50 82 ALA A N 1
ATOM 606 C CA . ALA A 1 82 ? -17.348 9.202 27.160 1.00 92.50 82 ALA A CA 1
ATOM 607 C C . ALA A 1 82 ? -18.567 10.003 27.650 1.00 92.50 82 ALA A C 1
ATOM 609 O O . ALA A 1 82 ? -18.660 10.301 28.839 1.00 92.50 82 ALA A O 1
ATOM 610 N N . LEU A 1 83 ? -19.516 10.316 26.760 1.00 92.38 83 LEU A N 1
ATOM 611 C CA . LEU A 1 83 ? -20.726 11.072 27.100 1.00 92.38 83 LEU A CA 1
ATOM 612 C C . LEU A 1 83 ? -21.690 10.269 27.988 1.00 92.38 83 LEU A C 1
ATOM 614 O O . LEU A 1 83 ? -22.285 10.834 28.904 1.00 92.38 83 LEU A O 1
ATOM 618 N N . GLU A 1 84 ? -21.821 8.958 27.773 1.00 92.88 84 GLU A N 1
ATOM 619 C CA . GLU A 1 84 ? -22.619 8.081 28.641 1.00 92.88 84 GLU A CA 1
ATOM 620 C C . GLU A 1 84 ? -22.053 8.026 30.060 1.00 92.88 84 GLU A C 1
ATOM 622 O O . GLU A 1 84 ? -22.773 8.284 31.025 1.00 92.88 84 GLU A O 1
ATOM 627 N N . ALA A 1 85 ? -20.746 7.777 30.189 1.00 92.56 85 ALA A N 1
ATOM 628 C CA . ALA A 1 85 ? -20.071 7.792 31.482 1.00 92.56 85 ALA A CA 1
ATOM 629 C C . ALA A 1 85 ? -20.194 9.162 32.171 1.00 92.56 85 ALA A C 1
ATOM 631 O O . ALA A 1 85 ? -20.363 9.236 33.389 1.00 92.56 85 ALA A O 1
ATOM 632 N N . ALA A 1 86 ? -20.160 10.252 31.401 1.00 91.19 86 ALA A N 1
ATOM 633 C CA . ALA A 1 86 ? -20.340 11.595 31.931 1.00 91.19 86 ALA A CA 1
ATOM 634 C C . ALA A 1 86 ? -21.743 11.842 32.492 1.00 91.19 86 ALA A C 1
ATOM 636 O O . ALA A 1 86 ? -21.871 12.447 33.557 1.00 91.19 86 ALA A O 1
ATOM 637 N N . LEU A 1 87 ? -22.782 11.362 31.804 1.00 90.50 87 LEU A N 1
ATOM 638 C CA . LEU A 1 87 ? -24.169 11.448 32.264 1.00 90.50 87 LEU A CA 1
ATOM 639 C C . LEU A 1 87 ? -24.405 10.593 33.517 1.00 90.50 87 LEU A C 1
ATOM 641 O O . LEU A 1 87 ? -25.121 11.021 34.422 1.00 90.50 87 LEU A O 1
ATOM 645 N N . GLU A 1 88 ? -23.787 9.411 33.600 1.00 91.31 88 GLU A N 1
ATOM 646 C CA . GLU A 1 88 ? -23.876 8.537 34.777 1.00 91.31 88 GLU A CA 1
ATOM 647 C C . GLU A 1 88 ? -23.170 9.125 36.005 1.00 91.31 88 GLU A C 1
ATOM 649 O O . GLU A 1 88 ? -23.660 8.996 37.132 1.00 91.31 88 GLU A O 1
ATOM 654 N N . HIS A 1 89 ? -22.019 9.769 35.802 1.00 89.44 89 HIS A N 1
ATOM 655 C CA . HIS A 1 89 ? -21.168 10.274 36.880 1.00 89.44 89 HIS A CA 1
ATOM 656 C C . HIS A 1 89 ? -21.323 11.772 37.174 1.00 89.44 89 HIS A C 1
ATOM 658 O O . HIS A 1 89 ? -20.701 12.246 38.124 1.00 89.44 89 HIS A O 1
ATOM 664 N N . GLN A 1 90 ? -22.171 12.491 36.429 1.00 86.81 90 GLN A N 1
ATOM 665 C CA . GLN A 1 90 ? -22.360 13.948 36.535 1.00 86.81 90 GLN A CA 1
ATOM 666 C C . GLN A 1 90 ? -21.041 14.715 36.349 1.00 86.81 90 GLN A C 1
ATOM 668 O O . GLN A 1 90 ? -20.634 15.525 37.185 1.00 86.81 90 GLN A O 1
ATOM 673 N N . THR A 1 91 ? -20.331 14.387 35.267 1.00 88.94 91 THR A N 1
ATOM 674 C CA . THR A 1 91 ? -19.061 15.020 34.871 1.00 88.94 91 THR A CA 1
ATOM 675 C C . THR A 1 91 ? -19.119 15.555 33.437 1.00 88.94 91 THR A C 1
ATOM 677 O O . THR A 1 91 ? -18.133 15.474 32.693 1.00 88.94 91 THR A O 1
ATOM 680 N N . ILE A 1 92 ? -20.283 16.052 33.018 1.00 89.25 92 ILE A N 1
ATOM 681 C CA . ILE A 1 92 ? -20.580 16.433 31.628 1.00 89.25 92 ILE A CA 1
ATOM 682 C C . ILE A 1 92 ? -19.765 17.644 31.206 1.00 89.25 92 ILE A C 1
ATOM 684 O O . ILE A 1 92 ? -19.166 17.620 30.134 1.00 89.25 92 ILE A O 1
ATOM 688 N N . HIS A 1 93 ? -19.679 18.667 32.060 1.00 89.06 93 HIS A N 1
ATOM 689 C CA . HIS A 1 93 ? -18.892 19.863 31.764 1.00 89.06 93 HIS A CA 1
ATOM 690 C C . HIS A 1 93 ? -17.463 19.488 31.348 1.00 89.06 93 HIS A C 1
ATOM 692 O O . HIS A 1 93 ? -17.021 19.775 30.238 1.00 89.06 93 HIS A O 1
ATOM 698 N N . ARG A 1 94 ? -16.777 18.725 32.204 1.00 88.31 94 ARG A N 1
ATOM 699 C CA . ARG A 1 94 ? -15.391 18.309 31.985 1.00 88.31 94 ARG A CA 1
ATOM 700 C C . ARG A 1 94 ? -15.215 17.449 30.733 1.00 88.31 94 ARG A C 1
ATOM 702 O O . ARG A 1 94 ? -14.281 17.672 29.973 1.00 88.31 94 ARG A O 1
ATOM 709 N N . THR A 1 95 ? -16.091 16.473 30.518 1.00 90.12 95 THR A N 1
ATOM 710 C CA . THR A 1 95 ? -15.986 15.577 29.353 1.00 90.12 95 THR A CA 1
ATOM 711 C C . THR A 1 95 ? -16.260 16.300 28.037 1.00 90.12 95 THR A C 1
ATOM 713 O O . THR A 1 95 ? -15.590 16.011 27.049 1.00 90.12 95 THR A O 1
ATOM 716 N N . LEU A 1 96 ? -17.169 17.280 28.006 1.00 90.69 96 LEU A N 1
ATOM 717 C CA . LEU A 1 96 ? -17.353 18.138 26.831 1.00 90.69 96 LEU A CA 1
ATOM 718 C C . LEU A 1 96 ? -16.078 18.932 26.509 1.00 90.69 96 LEU A C 1
ATOM 720 O O . LEU A 1 96 ? -15.693 19.010 25.341 1.00 90.69 96 LEU A O 1
ATOM 724 N N . GLU A 1 97 ? -15.392 19.469 27.523 1.00 89.75 97 GLU A N 1
ATOM 725 C CA . GLU A 1 97 ? -14.122 20.181 27.323 1.00 89.75 97 GLU A CA 1
ATOM 726 C C . GLU A 1 97 ? -12.991 19.260 26.859 1.00 89.75 97 GLU A C 1
ATOM 728 O O . GLU A 1 97 ? -12.218 19.630 25.973 1.00 89.75 97 GLU A O 1
ATOM 733 N N . GLU A 1 98 ? -12.909 18.050 27.417 1.00 90.88 98 GLU A N 1
ATOM 734 C CA . GLU A 1 98 ? -11.942 17.028 27.002 1.00 90.88 98 GLU A CA 1
ATOM 735 C C . GLU A 1 98 ? -12.170 16.622 25.534 1.00 90.88 98 GLU A C 1
ATOM 737 O O . GLU A 1 98 ? -11.228 16.638 24.740 1.00 90.88 98 GLU A O 1
ATOM 742 N N . LEU A 1 99 ? -13.418 16.370 25.122 1.00 91.31 99 LEU A N 1
ATOM 743 C CA . LEU A 1 99 ? -13.745 16.025 23.733 1.00 91.31 99 LEU A CA 1
ATOM 744 C C . LEU A 1 99 ? -13.492 17.186 22.751 1.00 91.31 99 LEU A C 1
ATOM 746 O O . LEU A 1 99 ? -13.042 16.958 21.622 1.00 91.31 99 LEU A O 1
ATOM 750 N N . GLU A 1 100 ? -13.752 18.438 23.145 1.00 90.62 100 GLU A N 1
ATOM 751 C CA . GLU A 1 100 ? -13.428 19.609 22.316 1.00 90.62 100 GLU A CA 1
ATOM 752 C C . GLU A 1 100 ? -11.905 19.796 22.184 1.00 90.62 100 GLU A C 1
ATOM 754 O O . GLU A 1 100 ? -11.389 20.088 21.094 1.00 90.62 100 GLU A O 1
ATOM 759 N N . PHE A 1 101 ? -11.164 19.575 23.271 1.00 92.44 101 PHE A N 1
ATOM 760 C CA . PHE A 1 101 ? -9.706 19.583 23.260 1.00 92.44 101 PHE A CA 1
ATOM 761 C C . PHE A 1 101 ? -9.148 18.515 22.311 1.00 92.44 101 PHE A C 1
ATOM 763 O O . PHE A 1 101 ? -8.335 18.833 21.442 1.00 92.44 101 PHE A O 1
ATOM 770 N N . GLU A 1 102 ? -9.629 17.275 22.395 1.00 90.50 102 GLU A N 1
ATOM 771 C CA . GLU A 1 102 ? -9.212 16.191 21.501 1.00 90.50 102 GLU A CA 1
ATOM 772 C C . GLU A 1 102 ? -9.493 16.513 20.028 1.00 90.50 102 GLU A C 1
ATOM 774 O O . GLU A 1 102 ? -8.623 16.346 19.165 1.00 90.50 102 GLU A O 1
ATOM 779 N N . ALA A 1 103 ? -10.683 17.037 19.719 1.00 88.31 103 ALA A N 1
ATOM 780 C CA . ALA A 1 103 ? -11.046 17.417 18.356 1.00 88.31 103 ALA A CA 1
ATOM 781 C C . ALA A 1 103 ? -10.148 18.543 17.807 1.00 88.31 103 ALA A C 1
ATOM 783 O O . ALA A 1 103 ? -9.735 18.516 16.638 1.00 88.31 103 ALA A O 1
ATOM 784 N N . THR A 1 104 ? -9.825 19.540 18.637 1.00 90.19 104 THR A N 1
ATOM 785 C CA . THR A 1 104 ? -8.956 20.656 18.239 1.00 90.19 104 THR A CA 1
ATOM 786 C C . THR A 1 104 ? -7.489 20.247 18.117 1.00 90.19 104 THR A C 1
ATOM 788 O O . THR A 1 104 ? -6.821 20.700 17.179 1.00 90.19 104 THR A O 1
ATOM 791 N N . ASP A 1 105 ? -6.991 19.357 18.977 1.00 90.94 105 ASP A N 1
ATOM 792 C CA . ASP A 1 105 ? -5.634 18.819 18.874 1.00 90.94 105 ASP A CA 1
ATOM 793 C C . ASP A 1 105 ? -5.475 17.904 17.650 1.00 90.94 105 ASP A C 1
ATOM 795 O O . ASP A 1 105 ? -4.536 18.075 16.867 1.00 90.94 105 ASP A O 1
ATOM 799 N N . ALA A 1 106 ? -6.458 17.045 17.363 1.00 85.75 106 ALA A N 1
ATOM 800 C CA . ALA A 1 106 ? -6.484 16.253 16.132 1.00 85.75 106 ALA A CA 1
ATOM 801 C C . ALA A 1 106 ? -6.472 17.143 14.871 1.00 85.75 106 ALA A C 1
ATOM 803 O O . ALA A 1 106 ? -5.767 16.866 13.889 1.00 85.75 106 ALA A O 1
ATOM 804 N N . ALA A 1 107 ? -7.207 18.263 14.890 1.00 86.00 107 ALA A N 1
ATOM 805 C CA . ALA A 1 107 ? -7.172 19.251 13.813 1.00 86.00 107 ALA A CA 1
ATOM 806 C C . ALA A 1 107 ? -5.796 19.935 13.694 1.00 86.00 107 ALA A C 1
ATOM 808 O O . ALA A 1 107 ? -5.304 20.137 12.574 1.00 86.00 107 ALA A O 1
ATOM 809 N N . ARG A 1 108 ? -5.147 20.258 14.823 1.00 91.75 108 ARG A N 1
ATOM 810 C CA . ARG A 1 108 ? -3.783 20.808 14.869 1.00 91.75 108 ARG A CA 1
ATOM 811 C C . ARG A 1 108 ? -2.782 19.837 14.251 1.00 91.75 108 ARG A C 1
ATOM 813 O O . ARG A 1 108 ? -2.012 20.251 13.384 1.00 91.75 108 ARG A O 1
ATOM 820 N N . GLU A 1 109 ? -2.809 18.559 14.624 1.00 85.44 109 GLU A N 1
ATOM 821 C CA . GLU A 1 109 ? -1.910 17.545 14.063 1.00 85.44 109 GLU A CA 1
ATOM 822 C C . GLU A 1 109 ? -2.058 17.410 12.547 1.00 85.44 109 GLU A C 1
ATOM 824 O O . GLU A 1 109 ? -1.065 17.398 11.808 1.00 85.44 109 GLU A O 1
ATOM 829 N N . LYS A 1 110 ? -3.302 17.347 12.059 1.00 80.94 110 LYS A N 1
ATOM 830 C CA . LYS A 1 110 ? -3.583 17.290 10.621 1.00 80.94 110 LYS A CA 1
ATOM 831 C C . LYS A 1 110 ? -3.006 18.514 9.908 1.00 80.94 110 LYS A C 1
ATOM 833 O O . LYS A 1 110 ? -2.341 18.380 8.878 1.00 80.94 110 LYS A O 1
ATOM 838 N N . MET A 1 111 ? -3.189 19.704 10.479 1.00 82.56 111 MET A N 1
ATOM 839 C CA . MET A 1 111 ? -2.632 20.941 9.931 1.00 82.56 111 MET A CA 1
ATOM 840 C C . MET A 1 111 ? -1.104 20.999 9.994 1.00 82.56 111 MET A C 1
ATOM 842 O O . MET A 1 111 ? -0.485 21.526 9.066 1.00 82.56 111 MET A O 1
ATOM 846 N N . ALA A 1 112 ? -0.477 20.411 11.014 1.00 84.50 112 ALA A N 1
ATOM 847 C CA . ALA A 1 112 ? 0.976 20.335 11.129 1.00 84.50 112 ALA A CA 1
ATOM 848 C C . ALA A 1 112 ? 1.586 19.543 9.965 1.00 84.50 112 ALA A C 1
ATOM 850 O O . ALA A 1 112 ? 2.520 20.012 9.305 1.00 84.50 112 ALA A O 1
ATOM 851 N N . ARG A 1 113 ? 0.992 18.389 9.625 1.00 80.38 113 ARG A N 1
ATOM 852 C CA . ARG A 1 113 ? 1.409 17.573 8.468 1.00 80.38 113 ARG A CA 1
ATOM 853 C C . ARG A 1 113 ? 1.308 18.361 7.160 1.00 80.38 113 ARG A C 1
ATOM 855 O O . ARG A 1 113 ? 2.234 18.338 6.344 1.00 80.38 113 ARG A O 1
ATOM 862 N N . VAL A 1 114 ? 0.224 19.122 6.989 1.00 76.94 114 VAL A N 1
ATOM 863 C CA . VAL A 1 114 ? 0.013 19.992 5.821 1.00 76.94 114 VAL A CA 1
ATOM 864 C C . VAL A 1 114 ? 1.050 21.120 5.755 1.00 76.94 114 VAL A C 1
ATOM 866 O O . VAL A 1 114 ? 1.596 21.402 4.684 1.00 76.94 114 VAL A O 1
ATOM 869 N N . ALA A 1 115 ? 1.360 21.751 6.887 1.00 80.69 115 ALA A N 1
ATOM 870 C CA . ALA A 1 115 ? 2.283 22.881 6.980 1.00 80.69 115 ALA A CA 1
ATOM 871 C C . ALA A 1 115 ? 3.754 22.506 6.714 1.00 80.69 115 ALA A C 1
ATOM 873 O O . ALA A 1 115 ? 4.500 23.319 6.155 1.00 80.69 115 ALA A O 1
ATOM 874 N N . ILE A 1 116 ? 4.171 21.287 7.082 1.00 78.00 116 ILE A N 1
ATOM 875 C CA . ILE A 1 116 ? 5.519 20.759 6.802 1.00 78.00 116 ILE A CA 1
ATOM 876 C C . ILE A 1 116 ? 5.718 20.571 5.296 1.00 78.00 116 ILE A C 1
ATOM 878 O O . ILE A 1 116 ? 6.762 20.921 4.746 1.00 78.00 116 ILE A O 1
ATOM 882 N N . LYS A 1 117 ? 4.708 20.021 4.619 1.00 71.88 117 LYS A N 1
ATOM 883 C CA . LYS A 1 117 ? 4.854 19.510 3.253 1.00 71.88 117 LYS A CA 1
ATOM 884 C C . LYS A 1 117 ? 4.488 20.528 2.160 1.00 71.88 117 LYS A C 1
ATOM 886 O O . LYS A 1 117 ? 4.789 20.293 0.989 1.00 71.88 117 LYS A O 1
ATOM 891 N N . ARG A 1 118 ? 3.888 21.678 2.506 1.00 72.69 118 ARG A N 1
ATOM 892 C CA . ARG A 1 118 ? 3.565 22.774 1.566 1.00 72.69 118 ARG A CA 1
ATOM 893 C C . ARG A 1 118 ? 4.627 23.882 1.555 1.00 72.69 118 ARG A C 1
ATOM 895 O O . ARG A 1 118 ? 5.155 24.277 2.591 1.00 72.69 118 ARG A O 1
ATOM 902 N N . SER A 1 119 ? 4.903 24.442 0.374 1.00 72.50 119 SER A N 1
ATOM 903 C CA . SER A 1 119 ? 5.880 25.523 0.165 1.00 72.50 119 SER A CA 1
ATOM 904 C C . SER A 1 119 ? 5.249 26.801 -0.414 1.00 72.50 119 SER A C 1
ATOM 906 O O . SER A 1 119 ? 4.107 26.808 -0.883 1.00 72.50 119 SER A O 1
ATOM 908 N N . GLY A 1 120 ? 5.985 27.915 -0.348 1.00 78.31 120 GLY A N 1
ATOM 909 C CA . GLY A 1 120 ? 5.557 29.217 -0.874 1.00 78.31 120 GLY A CA 1
ATOM 910 C C . GLY A 1 120 ? 4.398 29.853 -0.097 1.00 78.31 120 GLY A C 1
ATOM 911 O O . GLY A 1 120 ? 4.222 29.608 1.095 1.00 78.31 120 GLY A O 1
ATOM 912 N N . LEU A 1 121 ? 3.588 30.664 -0.788 1.00 73.50 121 LEU A N 1
ATOM 913 C CA . LEU A 1 121 ? 2.458 31.400 -0.198 1.00 73.50 121 LEU A CA 1
ATOM 914 C C . LEU A 1 121 ? 1.440 30.469 0.492 1.00 73.50 121 LEU A C 1
ATOM 916 O O . LEU A 1 121 ? 0.836 30.828 1.496 1.00 73.50 121 LEU A O 1
ATOM 920 N N . ARG A 1 122 ? 1.300 29.245 -0.029 1.00 70.50 122 ARG A N 1
ATOM 921 C CA . ARG A 1 122 ? 0.379 28.206 0.459 1.00 70.50 122 ARG A CA 1
ATOM 922 C C . ARG A 1 122 ? 0.892 27.501 1.713 1.00 70.50 122 ARG A C 1
ATOM 924 O O . ARG A 1 122 ? 0.112 27.108 2.575 1.00 70.50 122 ARG A O 1
ATOM 931 N N . GLY A 1 123 ? 2.212 27.351 1.823 1.00 79.75 123 GLY A N 1
ATOM 932 C CA . GLY A 1 123 ? 2.848 26.924 3.068 1.00 79.75 123 GLY A CA 1
ATOM 933 C C . GLY A 1 123 ? 2.676 27.974 4.165 1.00 79.75 123 GLY A C 1
ATOM 934 O O . GLY A 1 123 ? 2.437 27.625 5.314 1.00 79.75 123 GLY A O 1
ATOM 935 N N . LEU A 1 124 ? 2.718 29.262 3.809 1.00 82.12 124 LEU A N 1
ATOM 936 C CA . LEU A 1 124 ? 2.523 30.357 4.760 1.00 82.12 124 LEU A CA 1
ATOM 937 C C . LEU A 1 124 ? 1.093 30.398 5.321 1.00 82.12 124 LEU A C 1
ATOM 939 O O . LEU A 1 124 ? 0.930 30.496 6.532 1.00 82.12 124 LEU A O 1
ATOM 943 N N . THR A 1 125 ? 0.060 30.248 4.484 1.00 85.31 125 THR A N 1
ATOM 944 C CA . THR A 1 125 ? -1.333 30.185 4.970 1.00 85.31 125 THR A CA 1
ATOM 945 C C . THR A 1 125 ? -1.572 28.984 5.885 1.00 85.31 125 THR A C 1
ATOM 947 O O . THR A 1 125 ? -2.188 29.140 6.935 1.00 85.31 125 THR A O 1
ATOM 950 N N . ALA A 1 126 ? -1.041 27.807 5.529 1.00 83.69 126 ALA A N 1
ATOM 951 C CA . ALA A 1 126 ? -1.153 26.604 6.355 1.00 83.69 126 ALA A CA 1
ATOM 952 C C . ALA A 1 126 ? -0.427 26.755 7.704 1.00 83.69 126 ALA A C 1
ATOM 954 O O . ALA A 1 126 ? -0.958 26.346 8.730 1.00 83.69 126 ALA A O 1
ATOM 955 N N . ARG A 1 127 ? 0.751 27.395 7.724 1.00 87.44 127 ARG A N 1
ATOM 956 C CA . ARG A 1 127 ? 1.491 27.693 8.963 1.00 87.44 127 ARG A CA 1
ATOM 957 C C . ARG A 1 127 ? 0.766 28.698 9.851 1.00 87.44 127 ARG A C 1
ATOM 959 O O . ARG A 1 127 ? 0.738 28.510 11.057 1.00 87.44 127 ARG A O 1
ATOM 966 N N . ASN A 1 128 ? 0.133 29.718 9.274 1.00 90.25 128 ASN A N 1
ATOM 967 C CA . ASN A 1 128 ? -0.668 30.670 10.048 1.00 90.25 128 ASN A CA 1
ATOM 968 C C . ASN A 1 128 ? -1.889 29.995 10.692 1.00 90.25 128 ASN A C 1
ATOM 970 O O . ASN A 1 128 ? -2.207 30.269 11.844 1.00 90.25 128 ASN A O 1
ATOM 974 N N . GLN A 1 129 ? -2.556 29.095 9.964 1.00 88.75 129 GLN A N 1
ATOM 975 C CA . GLN A 1 129 ? -3.657 28.295 10.509 1.00 88.75 129 GLN A CA 1
ATOM 976 C C . GLN A 1 129 ? -3.179 27.333 11.603 1.00 88.75 129 GLN A C 1
ATOM 978 O O . GLN A 1 129 ? -3.839 27.215 12.631 1.00 88.75 129 GLN A O 1
ATOM 983 N N . LEU A 1 130 ? -2.022 26.692 11.406 1.00 91.38 130 LEU A N 1
ATOM 984 C CA . LEU A 1 130 ? -1.397 25.842 12.418 1.00 91.38 130 LEU A CA 1
ATOM 985 C C . LEU A 1 130 ? -1.101 26.624 13.701 1.00 91.38 130 LEU A C 1
ATOM 987 O O . LEU A 1 130 ? -1.513 26.186 14.765 1.00 91.38 130 LEU A O 1
ATOM 991 N N . LEU A 1 131 ? -0.471 27.798 13.597 1.00 93.50 131 LEU A N 1
ATOM 992 C CA . LEU A 1 131 ? -0.191 28.660 14.750 1.00 93.50 131 LEU A CA 1
ATOM 993 C C . LEU A 1 131 ? -1.476 29.040 15.498 1.00 93.50 131 LEU A C 1
ATOM 995 O O . LEU A 1 131 ? -1.511 29.025 16.725 1.00 93.50 131 LEU A O 1
ATOM 999 N N . ALA A 1 132 ? -2.555 29.353 14.775 1.00 93.00 132 ALA A N 1
ATOM 1000 C CA . ALA A 1 132 ? -3.842 29.653 15.398 1.00 93.00 132 ALA A CA 1
ATOM 1001 C C . ALA A 1 132 ? -4.410 28.449 16.173 1.00 93.00 132 ALA A C 1
ATOM 1003 O O . ALA A 1 132 ? -4.946 28.633 17.264 1.00 93.00 132 ALA A O 1
ATOM 1004 N N . LEU A 1 133 ? -4.281 27.231 15.637 1.00 92.25 133 LEU A N 1
ATOM 1005 C CA . LEU A 1 133 ? -4.687 26.003 16.329 1.00 92.25 133 LEU A CA 1
ATOM 1006 C C . LEU A 1 133 ? -3.777 25.688 17.522 1.00 92.25 133 LEU A C 1
ATOM 1008 O O . LEU A 1 133 ? -4.287 25.360 18.582 1.00 92.25 133 LEU A O 1
ATOM 1012 N N . GLU A 1 134 ? -2.460 25.861 17.397 1.00 93.25 134 GLU A N 1
ATOM 1013 C CA . GLU A 1 134 ? -1.503 25.704 18.503 1.00 93.25 134 GLU A CA 1
ATOM 1014 C C . GLU A 1 134 ? -1.834 26.632 19.675 1.00 93.25 134 GLU A C 1
ATOM 1016 O O . GLU A 1 134 ? -1.838 26.202 20.827 1.00 93.25 134 GLU A O 1
ATOM 1021 N N . HIS A 1 135 ? -2.175 27.892 19.390 1.00 94.12 135 HIS A N 1
ATOM 1022 C CA . HIS A 1 135 ? -2.623 28.831 20.415 1.00 94.12 135 HIS A CA 1
ATOM 1023 C C . HIS A 1 135 ? -3.935 28.399 21.083 1.00 94.12 135 HIS A C 1
ATOM 1025 O O . HIS A 1 135 ? -4.061 28.552 22.296 1.00 94.12 135 HIS A O 1
ATOM 1031 N N . LYS A 1 136 ? -4.894 27.859 20.319 1.00 93.38 136 LYS A N 1
ATOM 1032 C CA . LYS A 1 136 ? -6.167 27.356 20.862 1.00 93.38 136 LYS A CA 1
ATOM 1033 C C . LYS A 1 136 ? -5.971 26.129 21.749 1.00 93.38 136 LYS A C 1
ATOM 1035 O O . LYS A 1 136 ? -6.431 26.147 22.882 1.00 93.38 136 LYS A O 1
ATOM 1040 N N . VAL A 1 137 ? -5.244 25.124 21.260 1.00 93.44 137 VAL A N 1
ATOM 1041 C CA . VAL A 1 137 ? -4.930 23.893 22.004 1.00 93.44 137 VAL A CA 1
ATOM 1042 C C . VAL A 1 137 ? -4.208 24.236 23.302 1.00 93.44 137 VAL A C 1
ATOM 1044 O O . VAL A 1 137 ? -4.578 23.739 24.358 1.00 93.44 137 VAL A O 1
ATOM 1047 N N . LYS A 1 138 ? -3.239 25.159 23.260 1.00 93.06 138 LYS A N 1
ATOM 1048 C CA . LYS A 1 138 ? -2.559 25.623 24.472 1.00 93.06 138 LYS A CA 1
ATOM 1049 C C . LYS A 1 138 ? -3.513 26.306 25.458 1.00 93.06 138 LYS A C 1
ATOM 1051 O O . LYS A 1 138 ? -3.451 26.025 26.645 1.00 93.06 138 LYS A O 1
ATOM 1056 N N . ALA A 1 139 ? -4.395 27.183 24.979 1.00 92.31 139 ALA A N 1
ATOM 1057 C CA . ALA A 1 139 ? -5.361 27.863 25.840 1.00 92.31 139 ALA A CA 1
ATOM 1058 C C . ALA A 1 139 ? -6.367 26.892 26.485 1.00 92.31 139 ALA A C 1
ATOM 1060 O O . ALA A 1 139 ? -6.720 27.084 27.645 1.00 92.31 139 ALA A O 1
ATOM 1061 N N . MET A 1 140 ? -6.805 25.861 25.752 1.00 91.12 140 MET A N 1
ATOM 1062 C CA . MET A 1 140 ? -7.680 24.801 26.267 1.00 91.12 140 MET A CA 1
ATOM 1063 C C . MET A 1 140 ? -6.950 23.898 27.269 1.00 91.12 140 MET A C 1
ATOM 1065 O O . MET A 1 140 ? -7.491 23.628 28.333 1.00 91.12 140 MET A O 1
ATOM 1069 N N . ALA A 1 141 ? -5.697 23.516 26.999 1.00 91.56 141 ALA A N 1
ATOM 1070 C CA . ALA A 1 141 ? -4.875 22.759 27.947 1.00 91.56 141 ALA A CA 1
ATOM 1071 C C . ALA A 1 141 ? -4.666 23.524 29.266 1.00 91.56 141 ALA A C 1
ATOM 1073 O O . ALA A 1 141 ? -4.893 22.976 30.341 1.00 91.56 141 ALA A O 1
ATOM 1074 N N . ASP A 1 142 ? -4.316 24.814 29.185 1.00 90.88 142 ASP A N 1
ATOM 1075 C CA . ASP A 1 142 ? -4.153 25.685 30.357 1.00 90.88 142 ASP A CA 1
ATOM 1076 C C . ASP A 1 142 ? -5.473 25.868 31.139 1.00 90.88 142 ASP A C 1
ATOM 1078 O O . ASP A 1 142 ? -5.448 26.251 32.312 1.00 90.88 142 ASP A O 1
ATOM 1082 N N . LYS A 1 143 ? -6.628 25.685 30.484 1.00 88.50 143 LYS A N 1
ATOM 1083 C CA . LYS A 1 143 ? -7.955 25.747 31.108 1.00 88.50 143 LYS A CA 1
ATOM 1084 C C . LYS A 1 143 ? -8.266 24.442 31.848 1.00 88.50 143 LYS A C 1
ATOM 1086 O O . LYS A 1 143 ? -8.491 24.492 33.054 1.00 88.50 143 LYS A O 1
ATOM 1091 N N . LEU A 1 144 ? -8.138 23.304 31.164 1.00 87.94 144 LEU A N 1
ATOM 1092 C CA . LEU A 1 144 ? -8.310 21.960 31.727 1.00 87.94 144 LEU A CA 1
ATOM 1093 C C . LEU A 1 144 ? -7.406 21.713 32.947 1.00 87.94 144 LEU A C 1
ATOM 1095 O O . LEU A 1 144 ? -7.845 21.129 33.933 1.00 87.94 144 LEU A O 1
ATOM 1099 N N . GLU A 1 145 ? -6.159 22.202 32.927 1.00 88.12 145 GLU A N 1
ATOM 1100 C CA . GLU A 1 145 ? -5.240 22.087 34.071 1.00 88.12 145 GLU A CA 1
ATOM 1101 C C . GLU A 1 145 ? -5.722 22.894 35.290 1.00 88.12 145 GLU A C 1
ATOM 1103 O O . GLU A 1 145 ? -5.646 22.426 36.423 1.00 88.12 145 GLU A O 1
ATOM 1108 N N . LYS A 1 146 ? -6.261 24.102 35.082 1.00 85.31 146 LYS A N 1
ATOM 1109 C CA . LYS A 1 146 ? -6.777 24.942 36.181 1.00 85.31 146 LYS A CA 1
ATOM 1110 C C . LYS A 1 146 ? -8.065 24.398 36.784 1.00 85.31 146 LYS A C 1
ATOM 1112 O O . LYS A 1 146 ? -8.350 24.659 37.950 1.00 85.31 146 LYS A O 1
ATOM 1117 N N . GLU A 1 147 ? -8.840 23.687 35.983 1.00 82.75 147 GLU A N 1
ATOM 1118 C CA . GLU A 1 147 ? -10.139 23.132 36.354 1.00 82.75 147 GLU A CA 1
ATOM 1119 C C . GLU A 1 147 ? -10.026 21.719 36.941 1.00 82.75 147 GLU A C 1
ATOM 1121 O O . GLU A 1 147 ? -11.004 21.187 37.457 1.00 82.75 147 GLU A O 1
ATOM 1126 N N . GLN A 1 148 ? -8.818 21.142 36.964 1.00 74.25 148 GLN A N 1
ATOM 1127 C CA . GLN A 1 148 ? -8.556 19.770 37.402 1.00 74.25 148 GLN A CA 1
ATOM 1128 C C . GLN A 1 148 ? -9.031 19.468 38.838 1.00 74.25 148 GLN A C 1
ATOM 1130 O O . GLN A 1 148 ? -9.512 18.364 39.094 1.00 74.25 148 GLN A O 1
ATOM 1135 N N . ASP A 1 149 ? -8.936 20.450 39.743 1.00 72.81 149 ASP A N 1
ATOM 1136 C CA . ASP A 1 149 ? -9.331 20.343 41.160 1.00 72.81 149 ASP A CA 1
ATOM 1137 C C . ASP A 1 149 ? -10.661 21.058 41.485 1.00 72.81 149 ASP A C 1
ATOM 1139 O O . ASP A 1 149 ? -11.079 21.117 42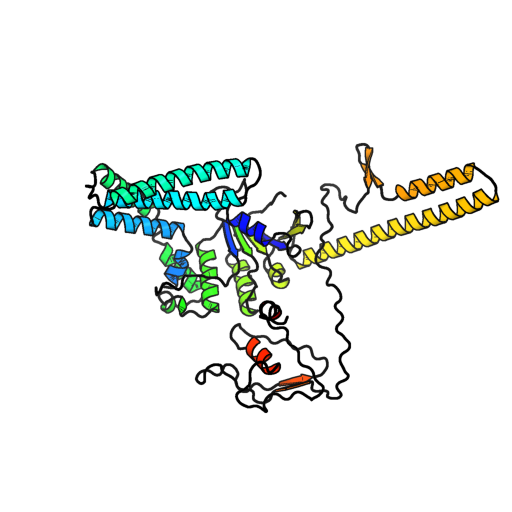.647 1.00 72.81 149 ASP A O 1
ATOM 1143 N N . VAL A 1 150 ? -11.334 21.635 40.484 1.00 75.94 150 VAL A N 1
ATOM 1144 C CA . VAL A 1 150 ? -12.577 22.392 40.676 1.00 75.94 150 VAL A CA 1
ATOM 1145 C C . VAL A 1 150 ? -13.768 21.498 40.345 1.00 75.94 150 VAL A C 1
ATOM 1147 O O . VAL A 1 150 ? -13.919 21.019 39.227 1.00 75.94 150 VAL A O 1
ATOM 1150 N N . VAL A 1 151 ? -14.647 21.283 41.326 1.00 72.31 151 VAL A N 1
ATOM 1151 C CA . VAL A 1 151 ? -15.906 20.561 41.106 1.00 72.31 151 VAL A CA 1
ATOM 1152 C C . VAL A 1 151 ? -16.913 21.530 40.497 1.00 72.31 151 VAL A C 1
ATOM 1154 O O . VAL A 1 151 ? -17.458 22.390 41.193 1.00 72.31 151 VAL A O 1
ATOM 1157 N N . PHE A 1 152 ? -17.141 21.397 39.196 1.00 74.38 152 PHE A N 1
ATOM 1158 C CA . PHE A 1 152 ? -18.227 22.076 38.502 1.00 74.38 152 PHE A CA 1
ATOM 1159 C C . PHE A 1 152 ? -19.527 21.294 38.671 1.00 74.38 152 PHE A C 1
ATOM 1161 O O . PHE A 1 152 ? -19.527 20.067 38.725 1.00 74.38 152 PHE A O 1
ATOM 1168 N N . THR A 1 153 ? -20.637 22.016 38.784 1.00 79.81 153 THR A N 1
ATOM 1169 C CA . THR A 1 153 ? -21.972 21.428 38.676 1.00 79.81 153 THR A CA 1
ATOM 1170 C C . THR A 1 153 ? -22.409 21.507 37.227 1.00 79.81 153 THR A C 1
ATOM 1172 O O . THR A 1 153 ? -22.434 22.614 36.684 1.00 79.81 153 THR A O 1
ATOM 1175 N N . ASP A 1 154 ? -22.784 20.372 36.646 1.00 84.44 154 ASP A N 1
ATOM 1176 C CA . ASP A 1 154 ? -23.336 20.330 35.294 1.00 84.44 154 ASP A CA 1
ATOM 1177 C C . ASP A 1 154 ? -24.568 21.237 35.197 1.00 84.44 154 ASP A C 1
ATOM 1179 O O . ASP A 1 154 ? -25.463 21.211 36.050 1.00 84.44 154 ASP A O 1
ATOM 1183 N N . THR A 1 155 ? -24.594 22.073 34.166 1.00 89.19 155 THR A N 1
ATOM 1184 C CA . THR A 1 155 ? -25.741 22.934 33.876 1.00 89.19 155 THR A CA 1
ATOM 1185 C C . THR A 1 155 ? -26.804 22.176 33.082 1.00 89.19 155 THR A C 1
ATOM 1187 O O . THR A 1 155 ? -26.497 21.259 32.320 1.00 89.19 155 THR A O 1
ATOM 1190 N N . ASP A 1 156 ? -28.069 22.589 33.207 1.00 87.62 156 ASP A N 1
ATOM 1191 C CA . ASP A 1 156 ? -29.168 22.004 32.423 1.00 87.62 156 ASP A CA 1
ATOM 1192 C C . ASP A 1 156 ? -28.911 22.110 30.904 1.00 87.62 156 ASP A C 1
ATOM 1194 O O . ASP A 1 156 ? -29.269 21.204 30.150 1.00 87.62 156 ASP A O 1
ATOM 1198 N N . ASP A 1 157 ? -28.241 23.181 30.460 1.00 89.94 157 ASP A N 1
ATOM 1199 C CA . ASP A 1 157 ? -27.867 23.388 29.057 1.00 89.94 157 ASP A CA 1
ATOM 1200 C C . ASP A 1 157 ? -26.791 22.389 28.587 1.00 89.94 157 ASP A C 1
ATOM 1202 O O . ASP A 1 157 ? -26.879 21.872 27.473 1.00 89.94 157 ASP A O 1
ATOM 1206 N N . GLU A 1 158 ? -25.796 22.071 29.423 1.00 90.00 158 GLU A N 1
ATOM 1207 C CA . GLU A 1 158 ? -24.758 21.074 29.112 1.00 90.00 158 GLU A CA 1
ATOM 1208 C C . GLU A 1 158 ? -25.325 19.658 29.071 1.00 90.00 158 GLU A C 1
ATOM 1210 O O . GLU A 1 158 ? -24.999 18.891 28.165 1.00 90.00 158 GLU A O 1
ATOM 1215 N N . ILE A 1 159 ? -26.221 19.329 30.007 1.00 90.19 159 ILE A N 1
ATOM 1216 C CA . ILE A 1 159 ? -26.945 18.054 30.012 1.00 90.19 159 ILE A CA 1
ATOM 1217 C C . ILE A 1 159 ? -27.767 17.917 28.727 1.00 90.19 159 ILE A C 1
ATOM 1219 O O . ILE A 1 159 ? -27.759 16.859 28.092 1.00 90.19 159 ILE A O 1
ATOM 1223 N N . LEU A 1 160 ? -28.473 18.975 28.321 1.00 92.12 160 LEU A N 1
ATOM 1224 C CA . LEU A 1 160 ? -29.254 18.970 27.087 1.00 92.12 160 LEU A CA 1
ATOM 1225 C C . LEU A 1 160 ? -28.355 18.803 25.855 1.00 92.12 160 LEU A C 1
ATOM 1227 O O . LEU A 1 160 ? -28.654 17.977 24.995 1.00 92.12 160 LEU A O 1
ATOM 1231 N N . HIS A 1 161 ? -27.242 19.536 25.793 1.00 91.62 161 HIS A N 1
ATOM 1232 C CA . HIS A 1 161 ? -26.278 19.451 24.698 1.00 91.62 161 HIS A CA 1
ATOM 1233 C C . HIS A 1 161 ? -25.644 18.057 24.582 1.00 91.62 161 HIS A C 1
ATOM 1235 O O . HIS A 1 161 ? -25.545 17.519 23.482 1.00 91.62 161 HIS A O 1
ATOM 1241 N N . ALA A 1 162 ? -25.261 17.438 25.703 1.00 91.00 162 ALA A N 1
ATOM 1242 C CA . ALA A 1 162 ? -24.705 16.087 25.716 1.00 91.00 162 ALA A CA 1
ATOM 1243 C C . ALA A 1 162 ? -25.711 15.042 25.205 1.00 91.00 162 ALA A C 1
ATOM 1245 O O . ALA A 1 162 ? -25.340 14.167 24.425 1.00 91.00 162 ALA A O 1
ATOM 1246 N N . ASN A 1 163 ? -26.986 15.157 25.589 1.00 92.44 163 ASN A N 1
ATOM 1247 C CA . ASN A 1 163 ? -28.037 14.255 25.112 1.00 92.44 163 ASN A CA 1
ATOM 1248 C C . ASN A 1 163 ? -28.342 14.438 23.613 1.00 92.44 163 ASN A C 1
ATOM 1250 O O . ASN A 1 163 ? -28.453 13.443 22.901 1.00 92.44 163 ASN A O 1
ATOM 1254 N N . ASP A 1 164 ? -28.431 15.679 23.118 1.00 93.50 164 ASP A N 1
ATOM 1255 C CA . ASP A 1 164 ? -28.627 15.971 21.684 1.00 93.50 164 ASP A CA 1
ATOM 1256 C C . ASP A 1 164 ? -27.446 15.462 20.838 1.00 93.50 164 ASP A C 1
ATOM 1258 O O . ASP A 1 164 ? -27.613 14.877 19.759 1.00 93.50 164 ASP A O 1
ATOM 1262 N N . TRP A 1 165 ? -26.225 15.606 21.365 1.00 92.31 165 TRP A N 1
ATOM 1263 C CA . TRP A 1 165 ? -25.036 15.065 20.722 1.00 92.31 165 TRP A CA 1
ATOM 1264 C C . TRP A 1 165 ? -25.051 13.530 20.704 1.00 92.31 165 TRP A C 1
ATOM 1266 O O . TRP A 1 165 ? -24.813 12.942 19.647 1.00 92.31 165 TRP A O 1
ATOM 1276 N N . LEU A 1 166 ? -25.399 12.871 21.814 1.00 92.25 166 LEU A N 1
ATOM 1277 C CA . LEU A 1 166 ? -25.566 11.414 21.859 1.00 92.25 166 LEU A CA 1
ATOM 1278 C C . LEU A 1 166 ? -26.610 10.920 20.856 1.00 92.25 166 LEU A C 1
ATOM 1280 O O . LEU A 1 166 ? -26.341 9.970 20.125 1.00 92.25 166 LEU A O 1
ATOM 1284 N N . GLU A 1 167 ? -27.769 11.576 20.766 1.00 92.00 167 GLU A N 1
ATOM 1285 C CA . GLU A 1 167 ? -28.806 11.223 19.791 1.00 92.00 167 GLU A CA 1
ATOM 1286 C C . GLU A 1 167 ? -28.273 11.323 18.353 1.00 92.00 167 GLU A C 1
ATOM 1288 O O . GLU A 1 167 ? -28.470 10.415 17.540 1.00 92.00 167 GLU A O 1
ATOM 1293 N N . THR A 1 168 ? -27.511 12.378 18.054 1.00 91.94 168 THR A N 1
ATOM 1294 C CA . THR A 1 168 ? -26.861 12.558 16.750 1.00 91.94 168 THR A CA 1
ATOM 1295 C C . THR A 1 168 ? -25.826 11.467 16.460 1.00 91.94 168 THR A C 1
ATOM 1297 O O . THR A 1 168 ? -25.755 10.977 15.330 1.00 91.94 168 THR A O 1
ATOM 1300 N N . LEU A 1 169 ? -25.019 11.078 17.453 1.00 89.12 169 LEU A N 1
ATOM 1301 C CA . LEU A 1 169 ? -24.013 10.023 17.311 1.00 89.12 169 LEU A CA 1
ATOM 1302 C C . LEU A 1 169 ? -24.671 8.662 17.066 1.00 89.12 169 LEU A C 1
ATOM 1304 O O . LEU A 1 169 ? -24.287 7.971 16.121 1.00 89.12 169 LEU A O 1
ATOM 1308 N N . TYR A 1 170 ? -25.711 8.328 17.834 1.00 88.06 170 TYR A N 1
ATOM 1309 C CA . TYR A 1 170 ? -26.488 7.102 17.663 1.00 88.06 170 TYR A CA 1
ATOM 1310 C C . TYR A 1 170 ? -27.203 7.035 16.314 1.00 88.06 170 TYR A C 1
ATOM 1312 O O . TYR A 1 170 ? -27.215 5.986 15.672 1.00 88.06 170 TYR A O 1
ATOM 1320 N N . ALA A 1 171 ? -27.737 8.154 15.820 1.00 87.38 171 ALA A N 1
ATOM 1321 C CA . ALA A 1 171 ? -28.344 8.213 14.490 1.00 87.38 171 ALA A CA 1
ATOM 1322 C C . ALA A 1 171 ? -27.340 7.937 13.351 1.00 87.38 171 ALA A C 1
ATOM 1324 O O . ALA A 1 171 ? -27.741 7.557 12.250 1.00 87.38 171 ALA A O 1
ATOM 1325 N N . GLN A 1 172 ? -26.042 8.138 13.599 1.00 83.06 172 GLN A N 1
ATOM 1326 C CA . GLN A 1 172 ? -24.958 7.871 12.651 1.00 83.06 172 GLN A CA 1
ATOM 1327 C C . GLN A 1 172 ? -24.306 6.494 12.850 1.00 83.06 172 GLN A C 1
ATOM 1329 O O . GLN A 1 172 ? -23.463 6.095 12.038 1.00 83.06 172 GLN A O 1
ATOM 1334 N N . GLU A 1 173 ? -24.622 5.770 13.926 1.00 77.81 173 GLU A N 1
ATOM 1335 C CA . GLU A 1 173 ? -24.109 4.421 14.145 1.00 77.81 173 GLU A CA 1
ATOM 1336 C C . GLU A 1 173 ? -24.752 3.414 13.196 1.00 77.81 173 GLU A C 1
ATOM 1338 O O . GLU A 1 173 ? -25.970 3.286 13.085 1.00 77.81 173 GLU A O 1
ATOM 1343 N N . ASP A 1 174 ? -23.896 2.668 12.503 1.00 76.50 174 ASP A N 1
ATOM 1344 C CA . ASP A 1 174 ? -24.328 1.565 11.662 1.00 76.50 174 ASP A CA 1
ATOM 1345 C C . ASP A 1 174 ? -24.314 0.274 12.482 1.00 76.50 174 ASP A C 1
ATOM 1347 O O . ASP A 1 174 ? -23.288 -0.397 12.609 1.00 76.50 174 ASP A O 1
ATOM 1351 N N . MET A 1 175 ? -25.478 -0.095 13.015 1.00 73.62 175 MET A N 1
ATOM 1352 C CA . MET A 1 175 ? -25.664 -1.323 13.798 1.00 73.62 175 MET A CA 1
ATOM 1353 C C . MET A 1 175 ? -25.392 -2.603 12.988 1.00 73.62 175 MET A C 1
ATOM 1355 O O . MET A 1 175 ? -25.253 -3.681 13.563 1.00 73.62 175 MET A O 1
ATOM 1359 N N . SER A 1 176 ? -25.298 -2.514 11.655 1.00 84.44 176 SER A N 1
ATOM 1360 C CA . SER A 1 176 ? -24.966 -3.653 10.793 1.00 84.44 176 SER A CA 1
ATOM 1361 C C . SER A 1 176 ? -23.458 -3.875 10.627 1.00 84.44 176 SER A C 1
ATOM 1363 O O . SER A 1 176 ? -23.049 -4.920 10.112 1.00 84.44 176 SER A O 1
ATOM 1365 N N . SER A 1 177 ? -22.617 -2.945 11.107 1.00 84.06 177 SER A N 1
ATOM 1366 C CA . SER A 1 177 ? -21.171 -2.956 10.857 1.00 84.06 177 SER A CA 1
ATOM 1367 C C . SER A 1 177 ? -20.485 -4.233 11.346 1.00 84.06 177 SER A C 1
ATOM 1369 O O . SER A 1 177 ? -19.620 -4.774 10.661 1.00 84.06 177 SER A O 1
ATOM 1371 N N . GLU A 1 178 ? -20.895 -4.753 12.506 1.00 87.50 178 GLU A N 1
ATOM 1372 C CA . GLU A 1 178 ? -20.317 -5.973 13.081 1.00 87.50 178 GLU A CA 1
ATOM 1373 C C . GLU A 1 178 ? -20.738 -7.225 12.297 1.00 87.50 178 GLU A C 1
ATOM 1375 O O . GLU A 1 178 ? -19.909 -8.093 12.025 1.00 87.50 178 GLU A O 1
ATOM 1380 N N . SER A 1 179 ? -22.005 -7.298 11.866 1.00 89.75 179 SER A N 1
ATOM 1381 C CA . SER A 1 179 ? -22.491 -8.391 11.010 1.00 89.75 179 SER A CA 1
ATOM 1382 C C . SER A 1 179 ? -21.725 -8.417 9.694 1.00 89.75 179 SER A C 1
ATOM 1384 O O . SER A 1 179 ? -21.181 -9.451 9.313 1.00 89.75 179 SER A O 1
ATOM 1386 N N . ARG A 1 180 ? -21.587 -7.253 9.049 1.00 90.12 180 ARG A N 1
ATOM 1387 C CA . ARG A 1 180 ? -20.829 -7.108 7.804 1.00 90.12 180 ARG A CA 1
ATOM 1388 C C . ARG A 1 180 ? -19.353 -7.470 7.988 1.00 90.12 180 ARG A C 1
ATOM 1390 O O . ARG A 1 180 ? -18.777 -8.131 7.128 1.00 90.12 180 ARG A O 1
ATOM 1397 N N . ALA A 1 181 ? -18.735 -7.077 9.102 1.00 90.50 181 ALA A N 1
ATOM 1398 C CA . ALA A 1 181 ? -17.360 -7.461 9.419 1.00 90.50 181 ALA A CA 1
ATOM 1399 C C . ALA A 1 181 ? -17.208 -8.987 9.529 1.00 90.50 181 ALA A C 1
ATOM 1401 O O . ALA A 1 181 ? -16.301 -9.559 8.923 1.00 90.50 181 ALA A O 1
ATOM 1402 N N . ARG A 1 182 ? -18.118 -9.661 10.246 1.00 92.56 182 ARG A N 1
ATOM 1403 C CA . ARG A 1 182 ? -18.121 -11.128 10.362 1.00 92.56 182 ARG A CA 1
ATOM 1404 C C . ARG A 1 182 ? -18.373 -11.821 9.024 1.00 92.56 182 ARG A C 1
ATOM 1406 O O . ARG A 1 182 ? -17.721 -12.823 8.741 1.00 92.56 182 ARG A O 1
ATOM 1413 N N . GLU A 1 183 ? -19.260 -11.286 8.189 1.00 91.44 183 GLU A N 1
ATOM 1414 C CA . GLU A 1 183 ? -19.505 -11.792 6.832 1.00 91.44 183 GLU A CA 1
ATOM 1415 C C . GLU A 1 183 ? -18.234 -11.730 5.976 1.00 91.44 183 GLU A C 1
ATOM 1417 O O . GLU A 1 183 ? -17.822 -12.748 5.422 1.00 91.44 183 GLU A O 1
ATOM 1422 N N . ILE A 1 184 ? -17.534 -10.589 5.959 1.00 90.31 184 ILE A N 1
ATOM 1423 C CA . ILE A 1 184 ? -16.268 -10.448 5.222 1.00 90.31 184 ILE A CA 1
ATOM 1424 C C . ILE A 1 184 ? -15.205 -11.418 5.766 1.00 90.31 184 ILE A C 1
ATOM 1426 O O . ILE A 1 184 ? -14.498 -12.061 4.988 1.00 90.31 184 ILE A O 1
ATOM 1430 N N . LEU A 1 185 ? -15.091 -11.571 7.093 1.00 90.81 185 LEU A N 1
ATOM 1431 C CA . LEU A 1 185 ? -14.155 -12.523 7.706 1.00 90.81 185 LEU A CA 1
ATOM 1432 C C . LEU A 1 185 ? -14.477 -13.980 7.336 1.00 90.81 185 LEU A C 1
ATOM 1434 O O . LEU A 1 185 ? -13.566 -14.766 7.060 1.00 90.81 185 LEU A O 1
ATOM 1438 N N . ALA A 1 186 ? -15.757 -14.349 7.296 1.00 90.38 186 ALA A N 1
ATOM 1439 C CA . ALA A 1 186 ? -16.185 -15.669 6.846 1.00 90.38 186 ALA A CA 1
ATOM 1440 C C . ALA A 1 186 ? -15.864 -15.885 5.355 1.00 90.38 186 ALA A C 1
ATOM 1442 O O . ALA A 1 186 ? -15.348 -16.941 4.981 1.00 90.38 186 ALA A O 1
ATOM 1443 N N . ASP A 1 187 ? -16.071 -14.865 4.523 1.00 86.69 187 ASP A N 1
ATOM 1444 C CA . ASP A 1 187 ? -15.829 -14.894 3.079 1.00 86.69 187 ASP A CA 1
ATOM 1445 C C . ASP A 1 187 ? -14.350 -15.065 2.701 1.00 86.69 187 ASP A C 1
ATOM 1447 O O . ASP A 1 187 ? -14.028 -15.766 1.738 1.00 86.69 187 ASP A O 1
ATOM 1451 N N . ILE A 1 188 ? -13.421 -14.479 3.468 1.00 84.31 188 ILE A N 1
ATOM 1452 C CA . ILE A 1 188 ? -11.971 -14.718 3.297 1.00 84.31 188 ILE A CA 1
ATOM 1453 C C . ILE A 1 188 ? -11.527 -16.103 3.818 1.00 84.31 188 ILE A C 1
ATOM 1455 O O . ILE A 1 188 ? -10.346 -16.474 3.707 1.00 84.31 188 ILE A O 1
ATOM 1459 N N . GLY A 1 189 ? -12.470 -16.867 4.379 1.00 85.88 189 GLY A N 1
ATOM 1460 C CA . GLY A 1 189 ? -12.321 -18.234 4.863 1.00 85.88 189 GLY A CA 1
ATOM 1461 C C . GLY A 1 189 ? -11.938 -18.359 6.336 1.00 85.88 189 GLY A C 1
ATOM 1462 O O . GLY A 1 189 ? -11.527 -19.452 6.733 1.00 85.88 189 GLY A O 1
ATOM 1463 N N . LEU A 1 190 ? -12.003 -17.283 7.133 1.00 88.12 190 LEU A N 1
ATOM 1464 C CA . LEU A 1 190 ? -11.674 -17.348 8.557 1.00 88.12 190 LEU A CA 1
ATOM 1465 C C . LEU A 1 190 ? -12.822 -18.043 9.318 1.00 88.12 190 LEU A C 1
ATOM 1467 O O . LEU A 1 190 ? -13.958 -17.563 9.264 1.00 88.12 190 LEU A O 1
ATOM 1471 N N . PRO A 1 191 ? -12.552 -19.151 10.034 1.00 88.38 191 PRO A N 1
ATOM 1472 C CA . PRO A 1 191 ? -13.562 -19.856 10.820 1.00 88.38 191 PRO A CA 1
ATOM 1473 C C . PRO A 1 191 ? -14.216 -18.957 11.879 1.00 88.38 191 PRO A C 1
ATOM 1475 O O . PRO A 1 191 ? -13.528 -18.142 12.492 1.00 88.38 191 PRO A O 1
ATOM 1478 N N . LEU A 1 192 ? -15.522 -19.131 12.120 1.00 88.12 192 LEU A N 1
ATOM 1479 C CA . LEU A 1 192 ? -16.303 -18.313 13.066 1.00 88.12 192 LEU A CA 1
ATOM 1480 C C . LEU A 1 192 ? -15.727 -18.330 14.492 1.00 88.12 192 LEU A C 1
ATOM 1482 O O . LEU A 1 192 ? -15.764 -17.322 15.184 1.00 88.12 192 LEU A O 1
ATOM 1486 N N . ASP A 1 193 ? -15.138 -19.448 14.919 1.00 88.44 193 ASP A N 1
ATOM 1487 C CA . ASP A 1 193 ? -14.477 -19.591 16.223 1.00 88.44 193 ASP A CA 1
ATOM 1488 C C . ASP A 1 193 ? -13.225 -18.712 16.374 1.00 88.44 193 ASP A C 1
ATOM 1490 O O . ASP A 1 193 ? -12.801 -18.429 17.492 1.00 88.44 193 ASP A O 1
ATOM 1494 N N . GLN A 1 194 ? -12.637 -18.258 15.264 1.00 88.75 194 GLN A N 1
ATOM 1495 C CA . GLN A 1 194 ? -11.476 -17.367 15.267 1.00 88.75 194 GLN A CA 1
ATOM 1496 C C . GLN A 1 194 ? -11.843 -15.887 15.144 1.00 88.75 194 GLN A C 1
ATOM 1498 O O . GLN A 1 194 ? -10.949 -15.049 15.216 1.00 88.75 194 GLN A O 1
ATOM 1503 N N . HIS A 1 195 ? -13.121 -15.544 14.969 1.00 91.38 195 HIS A N 1
ATOM 1504 C CA . HIS A 1 195 ? -13.556 -14.146 14.846 1.00 91.38 195 HIS A CA 1
ATOM 1505 C C . HIS A 1 195 ? -13.350 -13.392 16.163 1.00 91.38 195 HIS A C 1
ATOM 1507 O O . HIS A 1 195 ? -12.777 -12.303 16.173 1.00 91.38 195 HIS A O 1
AT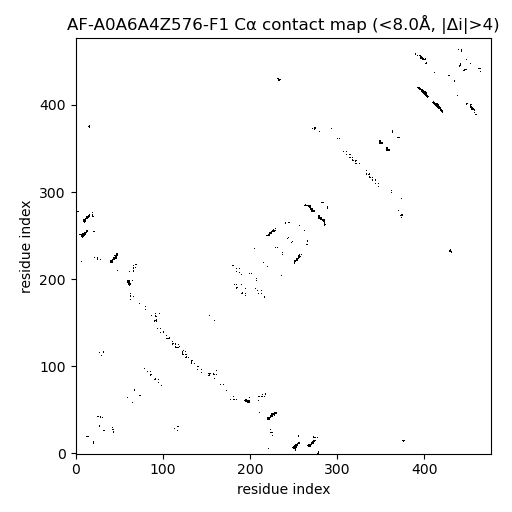OM 1513 N N . ASP A 1 196 ? -13.713 -14.025 17.277 1.00 90.75 196 ASP A N 1
ATOM 1514 C CA . ASP A 1 196 ? -13.566 -13.447 18.616 1.00 90.75 196 ASP A CA 1
ATOM 1515 C C . ASP A 1 196 ? -12.208 -13.799 19.266 1.00 90.75 196 ASP A C 1
ATOM 1517 O O . ASP A 1 196 ? -11.903 -13.379 20.383 1.00 90.75 196 ASP A O 1
ATOM 1521 N N . ALA A 1 197 ? -11.362 -14.577 18.576 1.00 89.94 197 ALA A N 1
ATOM 1522 C CA . ALA A 1 197 ? -10.046 -14.955 19.079 1.00 89.94 197 ALA A CA 1
ATOM 1523 C C . ALA A 1 197 ? -9.075 -13.757 19.078 1.00 89.94 197 ALA A C 1
ATOM 1525 O O . ALA A 1 197 ? -9.207 -12.849 18.255 1.00 89.94 197 ALA A O 1
ATOM 1526 N N . PRO A 1 198 ? -8.042 -13.749 19.942 1.00 89.12 198 PRO A N 1
ATOM 1527 C CA . PRO A 1 198 ? -7.084 -12.650 19.961 1.00 89.12 198 PRO A CA 1
ATOM 1528 C C . PRO A 1 198 ? -6.300 -12.574 18.645 1.00 89.12 198 PRO A C 1
ATOM 1530 O O . PRO A 1 198 ? -5.658 -13.553 18.245 1.00 89.12 198 PRO A O 1
ATOM 1533 N N . PHE A 1 199 ? -6.269 -11.400 18.007 1.00 86.31 199 PHE A N 1
ATOM 1534 C CA . PHE A 1 199 ? -5.619 -11.186 16.703 1.00 86.31 199 PHE A CA 1
ATOM 1535 C C . PHE A 1 199 ? -4.147 -11.630 16.668 1.00 86.31 199 PHE A C 1
ATOM 1537 O O . PHE A 1 199 ? -3.642 -12.127 15.657 1.00 86.31 199 PHE A O 1
ATOM 1544 N N . GLN A 1 200 ? -3.444 -11.507 17.795 1.00 83.56 200 GLN A N 1
ATOM 1545 C CA . GLN A 1 200 ? -2.040 -11.897 17.918 1.00 83.56 200 GLN A CA 1
ATOM 1546 C C . GLN A 1 200 ? -1.800 -13.394 17.667 1.00 83.56 200 GLN A C 1
ATOM 1548 O O . GLN A 1 200 ? -0.728 -13.752 17.174 1.00 83.56 200 GLN A O 1
ATOM 1553 N N . THR A 1 201 ? -2.794 -14.245 17.947 1.00 84.44 201 THR A N 1
ATOM 1554 C CA . THR A 1 201 ? -2.713 -15.706 17.776 1.00 84.44 201 THR A CA 1
ATOM 1555 C C . THR A 1 201 ? -2.787 -16.145 16.313 1.00 84.44 201 THR A C 1
ATOM 1557 O O . THR A 1 201 ? -2.374 -17.260 15.980 1.00 84.44 201 THR A O 1
ATOM 1560 N N . LEU A 1 202 ? -3.261 -15.269 15.419 1.00 82.06 202 LEU A N 1
ATOM 1561 C CA . LEU A 1 202 ? -3.352 -15.559 13.995 1.00 82.06 202 LEU A CA 1
ATOM 1562 C C . LEU A 1 202 ? -1.966 -15.722 13.363 1.00 82.06 202 LEU A C 1
ATOM 1564 O O . LEU A 1 202 ? -1.018 -14.980 13.634 1.00 82.06 202 LEU A O 1
ATOM 1568 N N . SER A 1 203 ? -1.865 -16.664 12.423 1.00 78.88 203 SER A N 1
ATOM 1569 C CA . SER A 1 203 ? -0.673 -16.779 11.577 1.00 78.88 203 SER A CA 1
ATOM 1570 C C . SER A 1 203 ? -0.466 -15.499 10.756 1.00 78.88 203 SER A C 1
ATOM 1572 O O . SER A 1 203 ? -1.433 -14.836 10.384 1.00 78.88 203 SER A O 1
ATOM 1574 N N . GLY A 1 204 ? 0.775 -15.181 10.373 1.00 74.44 204 GLY A N 1
ATOM 1575 C CA . GLY A 1 204 ? 1.051 -14.002 9.536 1.00 74.44 204 GLY A CA 1
ATOM 1576 C C . GLY A 1 204 ? 0.290 -13.989 8.199 1.00 74.44 204 GLY A C 1
ATOM 1577 O O . GLY A 1 204 ? -0.034 -12.924 7.688 1.00 74.44 204 GLY A O 1
ATOM 1578 N N . GLY A 1 205 ? -0.053 -15.164 7.653 1.00 75.00 205 GLY A N 1
ATOM 1579 C CA . GLY A 1 205 ? -0.912 -15.263 6.470 1.00 75.00 205 GLY A CA 1
ATOM 1580 C C . GLY A 1 205 ? -2.366 -14.877 6.753 1.00 75.00 205 GLY A C 1
ATOM 1581 O O . GLY A 1 205 ? -2.988 -14.241 5.915 1.00 75.00 205 GLY A O 1
ATOM 1582 N N . TRP A 1 206 ? -2.893 -15.207 7.933 1.00 82.62 206 TRP A N 1
ATOM 1583 C CA . TRP A 1 206 ? -4.238 -14.804 8.358 1.00 82.62 206 TRP A CA 1
ATOM 1584 C C . TRP A 1 206 ? -4.305 -13.318 8.702 1.00 82.62 206 TRP A C 1
ATOM 1586 O O . TRP A 1 206 ? -5.226 -12.646 8.255 1.00 82.62 206 TRP A O 1
ATOM 1596 N N . LYS A 1 207 ? -3.288 -12.784 9.390 1.00 82.62 207 LYS A N 1
ATOM 1597 C CA . LYS A 1 207 ? -3.163 -11.342 9.665 1.00 82.62 207 LYS A CA 1
ATOM 1598 C C . LYS A 1 207 ? -3.234 -10.511 8.381 1.00 82.62 207 LYS A C 1
ATOM 1600 O O . LYS A 1 207 ? -3.980 -9.543 8.311 1.00 82.62 207 LYS A O 1
ATOM 1605 N N . MET A 1 208 ? -2.538 -10.961 7.338 1.00 79.31 208 MET A N 1
ATOM 1606 C CA . MET A 1 208 ? -2.579 -10.360 6.004 1.00 79.31 208 MET A CA 1
ATOM 1607 C C . MET A 1 208 ? -3.992 -10.348 5.396 1.00 79.31 208 MET A C 1
ATOM 1609 O O . MET A 1 208 ? -4.410 -9.358 4.800 1.00 79.31 208 MET A O 1
ATOM 1613 N N . ARG A 1 209 ? -4.744 -11.446 5.542 1.00 83.94 209 ARG A N 1
ATOM 1614 C CA . ARG A 1 209 ? -6.118 -11.525 5.025 1.00 83.94 209 ARG A CA 1
ATOM 1615 C C . ARG A 1 209 ? -7.069 -10.607 5.784 1.00 83.94 209 ARG A C 1
ATOM 1617 O O . ARG A 1 209 ? -7.883 -9.958 5.145 1.00 83.94 209 ARG A O 1
ATOM 1624 N N . VAL A 1 210 ? -6.935 -10.525 7.108 1.00 86.31 210 VAL A N 1
ATOM 1625 C CA . VAL A 1 210 ? -7.713 -9.596 7.946 1.00 86.31 210 VAL A CA 1
ATOM 1626 C C . VAL A 1 210 ? -7.416 -8.146 7.562 1.00 86.31 210 VAL A C 1
ATOM 1628 O O . VAL A 1 210 ? -8.336 -7.346 7.442 1.00 86.31 210 VAL A O 1
ATOM 1631 N N . PHE A 1 211 ? -6.154 -7.813 7.284 1.00 83.75 211 PHE A N 1
ATOM 1632 C CA . PHE A 1 211 ? -5.790 -6.482 6.802 1.00 83.75 211 PHE A CA 1
ATOM 1633 C C . PHE A 1 211 ? -6.432 -6.154 5.443 1.00 83.75 211 PHE A C 1
ATOM 1635 O O . PHE A 1 211 ? -6.992 -5.079 5.265 1.00 83.75 211 PHE A O 1
ATOM 1642 N N . LEU A 1 212 ? -6.419 -7.079 4.477 1.00 85.12 212 LEU A N 1
ATOM 1643 C CA . LEU A 1 212 ? -7.134 -6.849 3.215 1.00 85.12 212 LEU A CA 1
ATOM 1644 C C . LEU A 1 212 ? -8.657 -6.776 3.409 1.00 85.12 212 LEU A C 1
ATOM 1646 O O . LEU A 1 212 ? -9.312 -5.964 2.759 1.00 85.12 212 LEU A O 1
ATOM 1650 N N . ALA A 1 213 ? -9.212 -7.553 4.341 1.00 88.38 213 ALA A N 1
ATOM 1651 C CA . ALA A 1 213 ? -10.617 -7.459 4.723 1.00 88.38 213 ALA A CA 1
ATOM 1652 C C . ALA A 1 213 ? -10.977 -6.084 5.311 1.00 88.38 213 ALA A C 1
ATOM 1654 O O . ALA A 1 213 ? -12.077 -5.602 5.063 1.00 88.38 213 ALA A O 1
ATOM 1655 N N . GLN A 1 214 ? -10.058 -5.402 6.009 1.00 87.00 214 GLN A N 1
ATOM 1656 C CA . GLN A 1 214 ? -10.268 -4.005 6.418 1.00 87.00 214 GLN A CA 1
ATOM 1657 C C . GLN A 1 214 ? -10.438 -3.080 5.208 1.00 87.00 214 GLN A C 1
ATOM 1659 O O . GLN A 1 214 ? -11.301 -2.207 5.226 1.00 87.00 214 GLN A O 1
ATOM 1664 N N . ILE A 1 215 ? -9.652 -3.271 4.144 1.00 88.00 215 ILE A N 1
ATOM 1665 C CA . ILE A 1 215 ? -9.773 -2.469 2.914 1.00 88.00 215 ILE A CA 1
ATOM 1666 C C . ILE A 1 215 ? -11.143 -2.699 2.261 1.00 88.00 215 ILE A C 1
ATOM 1668 O O . ILE A 1 215 ? -11.804 -1.743 1.861 1.00 88.00 215 ILE A O 1
ATOM 1672 N N . GLU A 1 216 ? -11.592 -3.953 2.186 1.00 89.81 216 GLU A N 1
ATOM 1673 C CA . GLU A 1 216 ? -12.915 -4.309 1.655 1.00 89.81 216 GLU A CA 1
ATOM 1674 C C . GLU A 1 216 ? -14.069 -3.821 2.542 1.00 89.81 216 GLU A C 1
ATOM 1676 O O . GLU A 1 216 ? -15.132 -3.456 2.040 1.00 89.81 216 GLU A O 1
ATOM 1681 N N . PHE A 1 217 ? -13.869 -3.767 3.856 1.00 89.25 217 PHE A N 1
ATOM 1682 C CA . PHE A 1 217 ? -14.842 -3.199 4.777 1.00 89.25 217 PHE A CA 1
ATOM 1683 C C . PHE A 1 217 ? -14.975 -1.682 4.579 1.00 89.25 217 PHE A C 1
ATOM 1685 O O . PHE A 1 217 ? -16.087 -1.182 4.393 1.00 89.25 217 PHE A O 1
ATOM 1692 N N . LEU A 1 218 ? -13.843 -0.971 4.539 1.00 87.12 218 LEU A N 1
ATOM 1693 C CA . LEU A 1 218 ? -13.787 0.487 4.403 1.00 87.12 218 LEU A CA 1
ATOM 1694 C C . LEU A 1 218 ? -14.210 0.992 3.019 1.00 87.12 218 LEU A C 1
ATOM 1696 O O . LEU A 1 218 ? -14.750 2.088 2.930 1.00 87.12 218 LEU A O 1
ATOM 1700 N N . ARG A 1 219 ? -13.940 0.221 1.955 1.00 88.94 219 ARG A N 1
ATOM 1701 C CA . ARG A 1 219 ? -14.142 0.593 0.538 1.00 88.94 219 ARG A CA 1
ATOM 1702 C C . ARG A 1 219 ? -13.744 2.049 0.227 1.00 88.94 219 ARG A C 1
ATOM 1704 O O . ARG A 1 219 ? -14.609 2.861 -0.097 1.00 88.94 219 ARG A O 1
ATOM 1711 N N . PRO A 1 220 ? -12.447 2.401 0.329 1.00 90.25 220 PRO A N 1
ATOM 1712 C CA . PRO A 1 220 ? -11.986 3.744 -0.016 1.00 90.25 220 PRO A CA 1
ATOM 1713 C C . PRO A 1 220 ? -12.213 4.048 -1.505 1.00 90.25 220 PRO A C 1
ATOM 1715 O O . PRO A 1 220 ? -12.115 3.154 -2.340 1.00 90.25 220 PRO A O 1
ATOM 1718 N N . ASP A 1 221 ? -12.420 5.319 -1.855 1.00 90.69 221 ASP A N 1
ATOM 1719 C CA . ASP A 1 221 ? -12.519 5.761 -3.256 1.00 90.69 221 ASP A CA 1
ATOM 1720 C C . ASP A 1 221 ? -11.176 5.641 -3.999 1.00 90.69 221 ASP A C 1
ATOM 1722 O O . ASP A 1 221 ? -11.128 5.402 -5.212 1.00 90.69 221 ASP A O 1
ATOM 1726 N N . LEU A 1 222 ? -10.076 5.845 -3.262 1.00 92.31 222 LEU A N 1
ATOM 1727 C CA . LEU A 1 222 ? -8.706 5.780 -3.761 1.00 92.31 222 LEU A CA 1
ATOM 1728 C C . LEU A 1 222 ? -7.812 4.995 -2.795 1.00 92.31 222 LEU A C 1
ATOM 1730 O O . LEU A 1 222 ? -7.492 5.463 -1.701 1.00 92.31 222 LEU A O 1
ATOM 1734 N N . LEU A 1 223 ? -7.344 3.831 -3.233 1.00 93.50 223 LEU A N 1
ATOM 1735 C CA . LEU A 1 223 ? -6.389 2.999 -2.509 1.00 93.50 223 LEU A CA 1
ATOM 1736 C C . LEU A 1 223 ? -4.972 3.205 -3.058 1.00 93.50 223 LEU A C 1
ATOM 1738 O O . LEU A 1 223 ? -4.716 3.068 -4.252 1.00 93.50 223 LEU A O 1
ATOM 1742 N N . LEU A 1 224 ? -4.023 3.508 -2.179 1.00 93.19 224 LEU A N 1
ATOM 1743 C CA . LEU A 1 224 ? -2.620 3.717 -2.519 1.00 93.19 224 LEU A CA 1
ATOM 1744 C C . LEU A 1 224 ? -1.781 2.606 -1.886 1.00 93.19 224 LEU A C 1
ATOM 1746 O O . LEU A 1 224 ? -1.673 2.536 -0.662 1.00 93.19 224 LEU A O 1
ATOM 1750 N N . LEU A 1 225 ? -1.176 1.761 -2.717 1.00 92.62 225 LEU A N 1
ATOM 1751 C CA . LEU A 1 225 ? -0.350 0.634 -2.285 1.00 92.62 225 LEU A CA 1
ATOM 1752 C C . LEU A 1 225 ? 1.119 0.935 -2.579 1.00 92.62 225 LEU A C 1
ATOM 1754 O O . LEU A 1 225 ? 1.514 1.009 -3.742 1.00 92.62 225 LEU A O 1
ATOM 1758 N N . ASP A 1 226 ? 1.934 1.103 -1.542 1.00 91.38 226 ASP A N 1
ATOM 1759 C CA . ASP A 1 226 ? 3.371 1.348 -1.683 1.00 91.38 226 ASP A CA 1
ATOM 1760 C C . ASP A 1 226 ? 4.170 0.090 -1.331 1.00 91.38 226 ASP A C 1
ATOM 1762 O O . ASP A 1 226 ? 4.228 -0.323 -0.172 1.00 91.38 226 ASP A O 1
ATOM 1766 N N . GLU A 1 227 ? 4.745 -0.535 -2.360 1.00 89.12 227 GLU A N 1
ATOM 1767 C CA .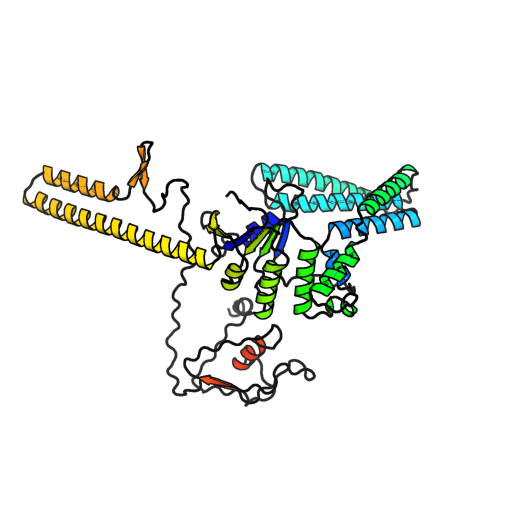 GLU A 1 227 ? 5.474 -1.806 -2.313 1.00 89.12 227 GLU A CA 1
ATOM 1768 C C . GLU A 1 227 ? 4.724 -2.933 -1.565 1.00 89.12 227 GLU A C 1
ATOM 1770 O O . GLU A 1 227 ? 5.250 -3.525 -0.615 1.00 89.12 227 GLU A O 1
ATOM 1775 N N . PRO A 1 228 ? 3.494 -3.287 -1.999 1.00 87.25 228 PRO A N 1
ATOM 1776 C CA . PRO A 1 228 ? 2.672 -4.298 -1.328 1.00 87.25 228 PRO A CA 1
ATOM 1777 C C . PRO A 1 228 ? 3.279 -5.705 -1.379 1.00 87.25 228 PRO A C 1
ATOM 1779 O O . PRO A 1 228 ? 2.988 -6.543 -0.532 1.00 87.25 228 PRO A O 1
ATOM 1782 N N . THR A 1 229 ? 4.124 -5.979 -2.372 1.00 85.75 229 THR A N 1
ATOM 1783 C CA . THR A 1 229 ? 4.768 -7.280 -2.595 1.00 85.75 229 THR A CA 1
ATOM 1784 C C . THR A 1 229 ? 5.968 -7.531 -1.686 1.00 85.75 229 THR A C 1
ATOM 1786 O O . THR A 1 229 ? 6.465 -8.657 -1.624 1.00 85.75 229 THR A O 1
ATOM 1789 N N . ASN A 1 230 ? 6.460 -6.508 -0.985 1.00 81.88 230 ASN A N 1
ATOM 1790 C CA . ASN A 1 230 ? 7.621 -6.666 -0.123 1.00 81.88 230 ASN A CA 1
ATOM 1791 C C . ASN A 1 230 ? 7.309 -7.606 1.043 1.00 81.88 230 ASN A C 1
ATOM 1793 O O . ASN A 1 230 ? 6.234 -7.572 1.636 1.00 81.88 230 ASN A O 1
ATOM 1797 N N . HIS A 1 231 ? 8.271 -8.473 1.360 1.00 73.62 231 HIS A N 1
ATOM 1798 C CA . HIS A 1 231 ? 8.162 -9.469 2.431 1.00 73.62 231 HIS A CA 1
ATOM 1799 C C . HIS A 1 231 ? 7.006 -10.477 2.264 1.00 73.62 231 HIS A C 1
ATOM 1801 O O . HIS A 1 231 ? 6.692 -11.207 3.207 1.00 73.62 231 HIS A O 1
ATOM 1807 N N . LEU A 1 232 ? 6.421 -10.591 1.065 1.00 79.38 232 LEU A N 1
ATOM 1808 C CA . LEU A 1 232 ? 5.448 -11.624 0.715 1.00 79.38 232 LEU A CA 1
ATOM 1809 C C . LEU A 1 232 ? 6.101 -12.826 0.028 1.00 79.38 232 LEU A C 1
ATOM 1811 O O . LEU A 1 232 ? 7.087 -12.708 -0.695 1.00 79.38 232 LEU A O 1
ATOM 1815 N N . ASP A 1 233 ? 5.553 -14.013 0.285 1.00 80.50 233 ASP A N 1
ATOM 1816 C CA . ASP A 1 233 ? 5.864 -15.210 -0.493 1.00 80.50 233 ASP A CA 1
ATOM 1817 C C . ASP A 1 233 ? 4.965 -15.277 -1.736 1.00 80.50 233 ASP A C 1
ATOM 1819 O O . ASP A 1 233 ? 3.910 -14.645 -1.804 1.00 80.50 233 ASP A O 1
ATOM 1823 N N . LEU A 1 234 ? 5.379 -16.060 -2.733 1.00 83.88 234 LEU A N 1
ATOM 1824 C CA . LEU A 1 234 ? 4.671 -16.153 -4.011 1.00 83.88 234 LEU A CA 1
ATOM 1825 C C . LEU A 1 234 ? 3.169 -16.493 -3.863 1.00 83.88 234 LEU A C 1
ATOM 1827 O O . LEU A 1 234 ? 2.364 -15.814 -4.501 1.00 83.88 234 LEU A 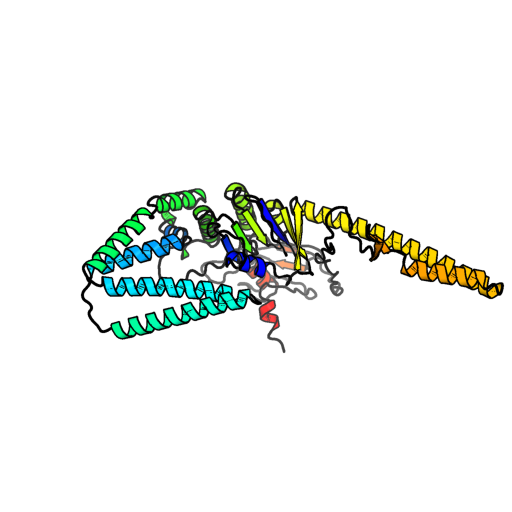O 1
ATOM 1831 N N . PRO A 1 235 ? 2.747 -17.459 -3.017 1.00 83.62 235 PRO A N 1
ATOM 1832 C CA . PRO A 1 235 ? 1.324 -17.747 -2.839 1.00 83.62 235 PRO A CA 1
ATOM 1833 C C . PRO A 1 235 ? 0.532 -16.564 -2.274 1.00 83.62 235 PRO A C 1
ATOM 1835 O O . PRO A 1 235 ? -0.604 -16.338 -2.688 1.00 83.62 235 PRO A O 1
ATOM 1838 N N . ARG A 1 236 ? 1.105 -15.785 -1.346 1.00 83.38 236 ARG A N 1
ATOM 1839 C CA . ARG A 1 236 ? 0.430 -14.591 -0.824 1.00 83.38 236 ARG A CA 1
ATOM 1840 C C . ARG A 1 236 ? 0.399 -13.460 -1.847 1.00 83.38 236 ARG A C 1
ATOM 1842 O O . ARG A 1 236 ? -0.619 -12.785 -1.918 1.00 83.38 236 ARG A O 1
ATOM 1849 N N . ILE A 1 237 ? 1.447 -13.278 -2.656 1.00 87.81 237 ILE A N 1
ATOM 1850 C CA . ILE A 1 237 ? 1.434 -12.315 -3.773 1.00 87.81 237 ILE A CA 1
ATOM 1851 C C . ILE A 1 237 ? 0.274 -12.643 -4.723 1.00 87.81 237 ILE A C 1
ATOM 1853 O O . ILE A 1 237 ? -0.536 -11.770 -5.019 1.00 87.81 237 ILE A O 1
ATOM 1857 N N . GLN A 1 238 ? 0.142 -13.908 -5.133 1.00 88.62 238 GLN A N 1
ATOM 1858 C CA . GLN A 1 238 ? -0.963 -14.368 -5.986 1.00 88.62 238 GLN A CA 1
ATOM 1859 C C . GLN A 1 238 ? -2.331 -14.160 -5.331 1.00 88.62 238 GLN A C 1
ATOM 1861 O O . GLN A 1 238 ? -3.292 -13.772 -5.990 1.00 88.62 238 GLN A O 1
ATOM 1866 N N . TRP A 1 239 ? -2.429 -14.395 -4.023 1.00 86.50 239 TRP A N 1
ATOM 1867 C CA . TRP A 1 239 ? -3.665 -14.155 -3.290 1.00 86.50 239 TRP A CA 1
ATOM 1868 C C . TRP A 1 239 ? -4.050 -12.669 -3.279 1.00 86.50 239 TRP A C 1
ATOM 1870 O O . TRP A 1 239 ? -5.203 -12.355 -3.552 1.00 86.50 239 TRP A O 1
ATOM 1880 N N . VAL A 1 240 ? -3.094 -11.759 -3.047 1.00 88.94 240 VAL A N 1
ATOM 1881 C CA . VAL A 1 240 ? -3.319 -10.302 -3.112 1.00 88.94 240 VAL A CA 1
ATOM 1882 C C . VAL A 1 240 ? -3.743 -9.875 -4.519 1.00 88.94 240 VAL A C 1
ATOM 1884 O O . VAL A 1 240 ? -4.686 -9.103 -4.650 1.00 88.94 240 VAL A O 1
ATOM 1887 N N . GLN A 1 241 ? -3.094 -10.397 -5.568 1.00 92.19 241 GLN A N 1
ATOM 1888 C CA . GLN A 1 241 ? -3.480 -10.130 -6.962 1.00 92.19 241 GLN A CA 1
ATOM 1889 C C . GLN A 1 241 ? -4.942 -10.513 -7.210 1.00 92.19 241 GLN A C 1
ATOM 1891 O O . GLN A 1 241 ? -5.723 -9.693 -7.685 1.00 92.19 241 GLN A O 1
ATOM 1896 N N . ASN A 1 242 ? -5.324 -11.735 -6.827 1.00 90.50 242 ASN A N 1
ATOM 1897 C CA . ASN A 1 242 ? -6.692 -12.218 -6.985 1.00 90.50 242 ASN A CA 1
ATOM 1898 C C . ASN A 1 242 ? -7.682 -11.400 -6.152 1.00 90.50 242 ASN A C 1
ATOM 1900 O O . ASN A 1 242 ? -8.773 -11.104 -6.628 1.00 90.50 242 ASN A O 1
ATOM 1904 N N . PHE A 1 243 ? -7.316 -11.025 -4.926 1.00 90.25 243 PHE A N 1
ATOM 1905 C CA . PHE A 1 243 ? -8.153 -10.201 -4.062 1.00 90.25 243 PHE A CA 1
ATOM 1906 C C . PHE A 1 243 ? -8.431 -8.836 -4.695 1.00 90.25 243 PHE A C 1
ATOM 1908 O O . PHE A 1 243 ? -9.590 -8.458 -4.829 1.00 90.25 243 PHE A O 1
ATOM 1915 N N . ILE A 1 244 ? -7.392 -8.137 -5.164 1.00 91.69 244 ILE A N 1
ATOM 1916 C CA . ILE A 1 244 ? -7.548 -6.844 -5.839 1.00 91.69 244 ILE A CA 1
ATOM 1917 C C . ILE A 1 244 ? -8.416 -6.994 -7.095 1.00 91.69 244 ILE A C 1
ATOM 1919 O O . ILE A 1 244 ? -9.363 -6.237 -7.273 1.00 91.69 244 ILE A O 1
ATOM 1923 N N . ALA A 1 245 ? -8.142 -8.005 -7.921 1.00 90.31 245 ALA A N 1
ATOM 1924 C CA . ALA A 1 245 ? -8.861 -8.223 -9.172 1.00 90.31 245 ALA A CA 1
ATOM 1925 C C . ALA A 1 245 ? -10.335 -8.630 -8.992 1.00 90.31 245 ALA A C 1
ATOM 1927 O O . ALA A 1 245 ? -11.119 -8.435 -9.911 1.00 90.31 245 ALA A O 1
ATOM 1928 N N . THR A 1 246 ? -10.715 -9.229 -7.856 1.00 89.50 246 THR A N 1
ATOM 1929 C CA . THR A 1 246 ? -12.076 -9.770 -7.653 1.00 89.50 246 THR A CA 1
ATOM 1930 C C . THR A 1 246 ? -12.923 -8.995 -6.650 1.00 89.50 246 THR A C 1
ATOM 1932 O O . THR A 1 246 ? -14.142 -8.995 -6.778 1.00 89.50 246 THR A O 1
ATOM 1935 N N . ARG A 1 247 ? -12.315 -8.369 -5.636 1.00 89.50 247 ARG A N 1
ATOM 1936 C CA . ARG A 1 247 ? -13.029 -7.675 -4.546 1.00 89.50 247 ARG A CA 1
ATOM 1937 C C . ARG A 1 247 ? -12.951 -6.153 -4.638 1.00 89.50 247 ARG A C 1
ATOM 1939 O O . ARG A 1 247 ? -13.777 -5.468 -4.035 1.00 89.50 247 ARG A O 1
ATOM 1946 N N . LEU A 1 248 ? -11.960 -5.622 -5.357 1.00 90.56 248 LEU A N 1
ATOM 1947 C CA . LEU A 1 248 ? -11.681 -4.184 -5.433 1.00 90.56 248 LEU A CA 1
ATOM 1948 C C . LEU A 1 248 ? -11.753 -3.639 -6.870 1.00 90.56 248 LEU A C 1
ATOM 1950 O O . LEU A 1 248 ? -11.168 -2.598 -7.133 1.00 90.56 248 LEU A O 1
ATOM 1954 N N . GLU A 1 249 ? -12.453 -4.319 -7.785 1.00 89.56 249 GLU A N 1
ATOM 1955 C CA . GLU A 1 249 ? -12.501 -3.969 -9.219 1.00 89.56 249 GLU A CA 1
ATOM 1956 C C . GLU A 1 249 ? -13.062 -2.568 -9.524 1.00 89.56 249 GLU A C 1
ATOM 1958 O O . GLU A 1 249 ? -12.745 -1.972 -10.546 1.00 89.56 249 GLU A O 1
ATOM 1963 N N . ASP A 1 250 ? -13.908 -2.040 -8.646 1.00 90.38 250 ASP A N 1
ATOM 1964 C CA . ASP A 1 250 ? -14.573 -0.743 -8.761 1.00 90.38 250 ASP A CA 1
ATOM 1965 C C . ASP A 1 250 ? -13.830 0.382 -8.024 1.00 90.38 250 ASP A C 1
ATOM 1967 O O . ASP A 1 250 ? -14.189 1.556 -8.152 1.00 90.38 250 ASP A O 1
ATOM 1971 N N . ILE A 1 251 ? -12.782 0.047 -7.267 1.00 93.25 251 ILE A N 1
ATOM 1972 C CA . ILE A 1 251 ? -11.990 1.005 -6.498 1.00 93.25 251 ILE A CA 1
ATOM 1973 C C . ILE A 1 251 ? -10.854 1.545 -7.365 1.00 93.25 251 ILE A C 1
ATOM 1975 O O . ILE A 1 251 ? -10.207 0.827 -8.121 1.00 93.25 251 ILE A O 1
ATOM 1979 N N . THR A 1 252 ? -10.554 2.837 -7.237 1.00 94.62 252 THR A N 1
ATOM 1980 C CA . THR A 1 252 ? -9.377 3.402 -7.908 1.00 94.62 252 THR A CA 1
ATOM 1981 C C . THR A 1 252 ? -8.128 3.014 -7.128 1.00 94.62 252 THR A C 1
ATOM 1983 O O . THR A 1 252 ? -8.022 3.333 -5.944 1.00 94.62 252 THR A O 1
ATOM 1986 N N . ILE A 1 253 ? -7.151 2.371 -7.768 1.00 95.12 253 ILE A N 1
ATOM 1987 C CA . ILE A 1 253 ? -5.938 1.898 -7.082 1.00 95.12 253 ILE A CA 1
ATOM 1988 C C . ILE A 1 253 ? -4.704 2.523 -7.721 1.00 95.12 253 ILE A C 1
ATOM 1990 O O . ILE A 1 253 ? -4.581 2.551 -8.939 1.00 95.12 253 ILE A O 1
ATOM 1994 N N . VAL A 1 254 ? -3.749 2.995 -6.921 1.00 95.31 254 VAL A N 1
ATOM 1995 C CA . VAL A 1 254 ? -2.405 3.360 -7.392 1.00 95.31 254 VAL A CA 1
ATOM 1996 C C . VAL A 1 254 ? -1.387 2.501 -6.662 1.00 95.31 254 VAL A C 1
ATOM 1998 O O . VAL A 1 254 ? -1.167 2.667 -5.464 1.00 95.31 254 VAL A O 1
ATOM 2001 N N . THR A 1 255 ? -0.740 1.601 -7.397 1.00 94.38 255 THR A N 1
ATOM 2002 C CA . THR A 1 255 ? 0.236 0.661 -6.848 1.00 94.38 255 THR A CA 1
ATOM 2003 C C . THR A 1 255 ? 1.648 1.000 -7.302 1.00 94.38 255 THR A C 1
ATOM 2005 O O . THR A 1 255 ? 1.934 1.042 -8.498 1.00 94.38 255 THR A O 1
ATOM 2008 N N . VAL A 1 256 ? 2.557 1.191 -6.351 1.00 92.94 256 VAL A N 1
ATOM 2009 C CA . VAL A 1 256 ? 4.006 1.192 -6.574 1.00 92.94 256 VAL A CA 1
ATOM 2010 C C . VAL A 1 256 ? 4.522 -0.206 -6.264 1.00 92.94 256 VAL A C 1
ATOM 2012 O O . VAL A 1 256 ? 4.301 -0.714 -5.170 1.00 92.94 256 VAL A O 1
ATOM 2015 N N . SER A 1 257 ? 5.195 -0.842 -7.218 1.00 90.19 257 SER A N 1
ATOM 2016 C CA . SER A 1 257 ? 5.858 -2.124 -6.985 1.00 90.19 257 SER A CA 1
ATOM 2017 C C . SER A 1 257 ? 7.058 -2.287 -7.912 1.00 90.19 257 SER A C 1
ATOM 2019 O O . SER A 1 257 ? 7.057 -1.812 -9.052 1.00 90.19 257 SER A O 1
ATOM 2021 N N . HIS A 1 258 ? 8.074 -2.995 -7.433 1.00 85.81 258 HIS A N 1
ATOM 2022 C CA . HIS A 1 258 ? 9.166 -3.497 -8.266 1.00 85.81 258 HIS A CA 1
ATOM 2023 C C . HIS A 1 258 ? 8.875 -4.860 -8.923 1.00 85.81 258 HIS A C 1
ATOM 2025 O O . HIS A 1 258 ? 9.641 -5.295 -9.789 1.00 85.81 258 HIS A O 1
ATOM 2031 N N . ASP A 1 259 ? 7.780 -5.529 -8.558 1.00 89.25 259 ASP A N 1
ATOM 2032 C CA . ASP A 1 259 ? 7.373 -6.810 -9.133 1.00 89.25 259 ASP A CA 1
ATOM 2033 C C . ASP A 1 259 ? 6.591 -6.602 -10.439 1.00 89.25 259 ASP A C 1
ATOM 2035 O O . ASP A 1 259 ? 5.439 -6.161 -10.462 1.00 89.25 259 ASP A O 1
ATOM 2039 N N . ARG A 1 260 ? 7.235 -6.966 -11.552 1.00 89.62 260 ARG A N 1
ATOM 2040 C CA . ARG A 1 260 ? 6.657 -6.878 -12.899 1.00 89.62 260 ARG A CA 1
ATOM 2041 C C . ARG A 1 260 ? 5.415 -7.747 -13.045 1.00 89.62 260 ARG A C 1
ATOM 2043 O O . ARG A 1 260 ? 4.443 -7.310 -13.646 1.00 89.62 260 ARG A O 1
ATOM 2050 N N . THR A 1 261 ? 5.439 -8.963 -12.498 1.00 91.12 261 THR A N 1
ATOM 2051 C CA . THR A 1 261 ? 4.322 -9.909 -12.619 1.00 91.12 261 THR A CA 1
ATOM 2052 C C . THR A 1 261 ? 3.106 -9.419 -11.847 1.00 91.12 261 THR A C 1
ATOM 2054 O O . THR A 1 261 ? 1.985 -9.532 -12.335 1.00 91.12 261 THR A O 1
ATOM 2057 N N . PHE A 1 262 ? 3.334 -8.792 -10.692 1.00 92.69 262 PHE A N 1
ATOM 2058 C CA . PHE A 1 262 ? 2.286 -8.154 -9.909 1.00 92.69 262 PHE A CA 1
ATOM 2059 C C . PHE A 1 262 ? 1.668 -6.956 -10.620 1.00 92.69 262 PHE A C 1
ATOM 2061 O O . PHE A 1 262 ? 0.450 -6.913 -10.779 1.00 92.69 262 PHE A O 1
ATOM 2068 N N . LEU A 1 263 ? 2.489 -6.021 -11.105 1.00 92.81 263 LEU A N 1
ATOM 2069 C CA . LEU A 1 263 ? 1.989 -4.873 -11.864 1.00 92.81 263 LEU A CA 1
ATOM 2070 C C . LEU A 1 263 ? 1.227 -5.309 -13.116 1.00 92.81 263 LEU A C 1
ATOM 2072 O O . LEU A 1 263 ? 0.206 -4.718 -13.440 1.00 92.81 263 LEU A O 1
ATOM 2076 N N . ASN A 1 264 ? 1.690 -6.357 -13.795 1.00 93.25 264 ASN A N 1
ATOM 2077 C CA . ASN A 1 264 ? 1.028 -6.867 -14.989 1.00 93.25 264 ASN A CA 1
ATOM 2078 C C . ASN A 1 264 ? -0.352 -7.479 -14.708 1.00 93.25 264 ASN A C 1
ATOM 2080 O O . ASN A 1 264 ? -1.214 -7.440 -15.580 1.00 93.25 264 ASN A O 1
ATOM 2084 N N . ALA A 1 265 ? -0.541 -8.059 -13.519 1.00 92.62 265 ALA A N 1
ATOM 2085 C CA . ALA A 1 265 ? -1.797 -8.679 -13.104 1.00 92.62 265 ALA A CA 1
ATOM 2086 C C . ALA A 1 265 ? -2.810 -7.672 -12.537 1.00 92.62 265 ALA A C 1
ATOM 2088 O O . ALA A 1 265 ? -4.008 -7.907 -12.638 1.00 92.62 265 ALA A O 1
ATOM 2089 N N . VAL A 1 266 ? -2.334 -6.588 -11.916 1.00 92.88 266 VAL A N 1
ATOM 2090 C CA . VAL A 1 266 ? -3.183 -5.645 -11.170 1.00 92.88 266 VAL A CA 1
ATOM 2091 C C . VAL A 1 266 ? -3.460 -4.350 -11.933 1.00 92.88 266 VAL A C 1
ATOM 2093 O O . VAL A 1 266 ? -4.532 -3.786 -11.755 1.00 92.88 266 VAL A O 1
ATOM 2096 N N . ALA A 1 267 ? -2.518 -3.848 -12.737 1.00 94.19 267 ALA A N 1
ATOM 2097 C CA . ALA A 1 267 ? -2.632 -2.526 -13.350 1.00 94.19 267 ALA A CA 1
ATOM 2098 C C . ALA A 1 267 ? -3.253 -2.559 -14.757 1.00 94.19 267 ALA A C 1
ATOM 2100 O O . ALA A 1 267 ? -2.771 -3.263 -15.646 1.00 94.19 267 ALA A O 1
ATOM 2101 N N . ASP A 1 268 ? -4.233 -1.684 -14.978 1.00 93.50 268 ASP A N 1
ATOM 2102 C CA . ASP A 1 268 ? -4.853 -1.402 -16.279 1.00 93.50 268 ASP A CA 1
ATOM 2103 C C . ASP A 1 268 ? -4.125 -0.289 -17.043 1.00 93.50 268 ASP A C 1
ATOM 2105 O O . ASP A 1 268 ? -4.155 -0.225 -18.277 1.00 93.50 268 ASP A O 1
ATOM 2109 N N . GLN A 1 269 ? -3.496 0.631 -16.307 1.00 94.50 269 GLN A N 1
ATOM 2110 C CA . GLN A 1 269 ? -2.746 1.759 -16.853 1.00 94.50 269 GLN A CA 1
ATOM 2111 C C . GLN A 1 269 ? -1.439 1.973 -16.086 1.00 94.50 269 GLN A C 1
ATOM 2113 O O . GLN A 1 269 ? -1.364 1.796 -14.872 1.00 94.50 269 GLN A O 1
ATOM 2118 N N . MET A 1 270 ? -0.402 2.440 -16.777 1.00 93.38 270 MET A N 1
ATOM 2119 C CA . MET A 1 270 ? 0.899 2.731 -16.177 1.00 93.38 270 MET A CA 1
ATOM 2120 C C . MET A 1 270 ? 1.144 4.237 -16.082 1.00 93.38 270 MET A C 1
ATOM 2122 O O . MET A 1 270 ? 1.077 4.975 -17.071 1.00 93.38 270 MET A O 1
ATOM 2126 N N . ILE A 1 271 ? 1.499 4.692 -14.882 1.00 92.69 271 ILE A N 1
ATOM 2127 C CA . ILE A 1 271 ? 1.983 6.044 -14.613 1.00 92.69 271 ILE A CA 1
ATOM 2128 C C . ILE A 1 271 ? 3.502 5.985 -14.485 1.00 92.69 271 ILE A C 1
ATOM 2130 O O . ILE A 1 271 ? 4.049 5.254 -13.663 1.00 92.69 271 ILE A O 1
ATOM 2134 N N . VAL A 1 272 ? 4.205 6.796 -15.270 1.00 89.25 272 VAL A N 1
ATOM 2135 C CA . VAL A 1 272 ? 5.667 6.877 -15.242 1.00 89.25 272 VAL A CA 1
ATOM 2136 C C . VAL A 1 272 ? 6.108 8.187 -14.633 1.00 89.25 272 VAL A C 1
ATOM 2138 O O . VAL A 1 272 ? 5.885 9.259 -15.201 1.00 89.25 272 VAL A O 1
ATOM 2141 N N . MET A 1 273 ? 6.815 8.099 -13.517 1.00 87.31 273 MET A N 1
ATOM 2142 C CA . MET A 1 273 ? 7.498 9.226 -12.911 1.00 87.31 273 MET A CA 1
ATOM 2143 C C . MET A 1 273 ? 8.874 9.421 -13.554 1.00 87.31 273 MET A C 1
ATOM 2145 O O . MET A 1 273 ? 9.792 8.620 -13.375 1.00 87.31 273 MET A O 1
ATOM 2149 N N . LYS A 1 274 ? 9.017 10.510 -14.310 1.00 82.06 274 LYS A N 1
ATOM 2150 C CA . LYS A 1 274 ? 10.236 10.850 -15.057 1.00 82.06 274 LYS A CA 1
ATOM 2151 C C . LYS A 1 274 ? 11.239 11.618 -14.185 1.00 82.06 274 LYS A C 1
ATOM 2153 O O . LYS A 1 274 ? 10.859 12.283 -13.221 1.00 82.06 274 LYS A O 1
ATOM 2158 N N . ASN A 1 275 ? 12.518 11.619 -14.578 1.00 74.50 275 ASN A N 1
A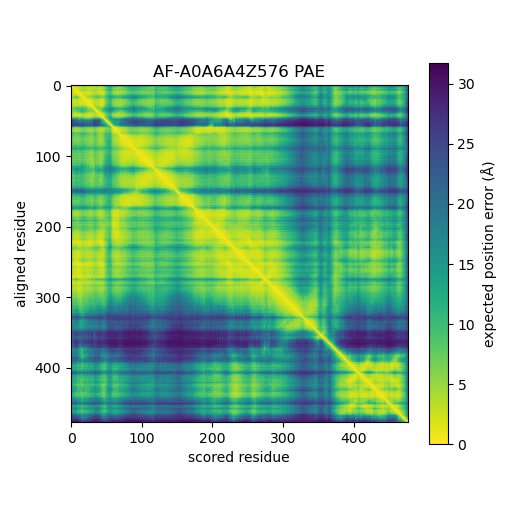TOM 2159 C CA . ASN A 1 275 ? 13.607 12.296 -13.845 1.00 74.50 275 ASN A CA 1
ATOM 2160 C C . ASN A 1 275 ? 13.393 13.815 -13.699 1.00 74.50 275 ASN A C 1
ATOM 2162 O O . ASN A 1 275 ? 13.816 14.416 -12.716 1.00 74.50 275 ASN A O 1
ATOM 2166 N N . ASN A 1 276 ? 12.688 14.438 -14.645 1.00 74.19 276 ASN A N 1
ATOM 2167 C CA . ASN A 1 276 ? 12.299 15.851 -14.582 1.00 74.19 276 ASN A CA 1
ATOM 2168 C C . ASN A 1 276 ? 11.080 16.109 -13.666 1.00 74.19 276 ASN A C 1
ATOM 2170 O O . ASN A 1 276 ? 10.489 17.186 -13.726 1.00 74.19 276 ASN A O 1
ATOM 2174 N N . ARG A 1 277 ? 10.688 15.131 -12.833 1.00 75.75 277 ARG A N 1
ATOM 2175 C CA . ARG A 1 277 ? 9.547 15.195 -11.900 1.00 75.75 277 ARG A CA 1
ATOM 2176 C C . ARG A 1 277 ? 8.202 15.434 -12.600 1.00 75.75 277 ARG A C 1
ATOM 2178 O O . ARG A 1 277 ? 7.288 16.038 -12.033 1.00 75.75 277 ARG A O 1
ATOM 2185 N N . THR A 1 278 ? 8.078 14.969 -13.842 1.00 83.25 278 THR A N 1
ATOM 2186 C CA . THR A 1 278 ? 6.812 14.942 -14.588 1.00 83.25 278 THR A CA 1
ATOM 2187 C C . THR A 1 278 ? 6.242 13.529 -14.649 1.00 83.25 278 THR A C 1
ATOM 2189 O O . THR A 1 278 ? 6.964 12.551 -14.453 1.00 83.25 278 THR A O 1
ATOM 2192 N N . LEU A 1 279 ? 4.935 13.436 -14.898 1.00 87.25 279 LEU A N 1
ATOM 2193 C CA . LEU A 1 279 ? 4.208 12.175 -15.007 1.00 87.25 279 LEU A CA 1
ATOM 2194 C C . LEU A 1 279 ? 3.873 11.909 -16.478 1.00 87.25 279 LEU A C 1
ATOM 2196 O O . LEU A 1 279 ? 3.418 12.815 -17.179 1.00 87.25 279 LEU A O 1
ATOM 2200 N N . GLY A 1 280 ? 4.123 10.688 -16.944 1.00 86.81 280 GLY A N 1
ATOM 2201 C CA . GLY A 1 280 ? 3.610 10.160 -18.210 1.00 86.81 280 GLY A CA 1
ATOM 2202 C C . GLY A 1 280 ? 2.540 9.103 -17.952 1.00 86.81 280 GLY A C 1
ATOM 2203 O O . GLY A 1 280 ? 2.635 8.394 -16.959 1.00 86.81 280 GLY A O 1
ATOM 2204 N N . TYR A 1 281 ? 1.559 8.992 -18.844 1.00 89.88 281 TYR A N 1
ATOM 2205 C CA . TYR A 1 281 ? 0.470 8.016 -18.756 1.00 89.88 281 TYR A CA 1
ATOM 2206 C C . TYR A 1 281 ? 0.509 7.097 -19.970 1.00 89.88 281 TYR A C 1
ATOM 2208 O O . TYR A 1 281 ? 0.749 7.558 -21.091 1.00 89.88 281 TYR A O 1
ATOM 2216 N N . PHE A 1 282 ? 0.281 5.814 -19.730 1.00 89.81 282 PHE A N 1
ATOM 2217 C CA . PHE A 1 282 ? 0.298 4.754 -20.724 1.00 89.81 282 PHE A CA 1
ATOM 2218 C C . PHE A 1 282 ? -0.895 3.846 -20.461 1.00 89.81 282 PHE A C 1
ATOM 2220 O O . PHE A 1 282 ? -1.105 3.424 -19.328 1.00 89.81 282 PHE A O 1
ATOM 2227 N N . SER A 1 283 ? -1.679 3.565 -21.495 1.00 89.50 283 SER A N 1
ATOM 2228 C CA . SER A 1 283 ? -2.742 2.572 -21.408 1.00 89.50 283 SER A CA 1
ATOM 2229 C C . SER A 1 283 ? -2.168 1.167 -21.554 1.00 89.50 283 SER A C 1
ATOM 2231 O O . SER A 1 283 ? -1.286 0.943 -22.388 1.00 89.50 283 SER A O 1
ATOM 2233 N N . GLY A 1 284 ? -2.706 0.235 -20.772 1.00 89.81 284 GLY A N 1
ATOM 2234 C CA . GLY A 1 284 ? -2.295 -1.159 -20.754 1.00 89.81 284 GLY A CA 1
ATOM 2235 C C . GLY A 1 284 ? -1.435 -1.512 -19.541 1.00 89.81 284 GLY A C 1
ATOM 2236 O O . GLY A 1 284 ? -0.985 -0.654 -18.779 1.00 89.81 284 GLY A O 1
ATOM 2237 N N . ASN A 1 285 ? -1.228 -2.816 -19.395 1.00 89.50 285 ASN A N 1
ATOM 2238 C CA . ASN A 1 285 ? -0.457 -3.438 -18.327 1.00 89.50 285 ASN A CA 1
ATOM 2239 C C . ASN A 1 285 ? 1.065 -3.221 -18.477 1.00 89.50 285 ASN A C 1
ATOM 2241 O O . ASN A 1 285 ? 1.548 -2.579 -19.416 1.00 89.50 285 ASN A O 1
ATOM 2245 N N . TYR A 1 286 ? 1.850 -3.796 -17.564 1.00 89.69 286 TYR A N 1
ATOM 2246 C CA . TYR A 1 286 ? 3.305 -3.632 -17.557 1.00 89.69 286 TYR A CA 1
ATOM 2247 C C . TYR A 1 286 ? 3.987 -4.131 -18.845 1.00 89.69 286 TYR A C 1
ATOM 2249 O O . TYR A 1 286 ? 4.893 -3.466 -19.350 1.00 89.69 286 TYR A O 1
ATOM 2257 N N . ASP A 1 287 ? 3.545 -5.256 -19.412 1.00 90.56 287 ASP A N 1
ATOM 2258 C CA . ASP A 1 287 ? 4.165 -5.823 -20.618 1.00 90.56 287 ASP A CA 1
ATOM 2259 C C . ASP A 1 287 ? 3.944 -4.932 -21.846 1.00 90.56 287 ASP A C 1
ATOM 2261 O O . ASP A 1 287 ? 4.872 -4.659 -22.613 1.00 90.56 287 ASP A O 1
ATOM 2265 N N . THR A 1 288 ? 2.716 -4.433 -22.031 1.00 89.88 288 THR A N 1
ATOM 2266 C CA . THR A 1 288 ? 2.414 -3.487 -23.119 1.00 89.88 288 THR A CA 1
ATOM 2267 C C . THR A 1 288 ? 3.196 -2.189 -22.949 1.00 89.88 288 THR A C 1
ATOM 2269 O O . THR A 1 288 ? 3.722 -1.638 -23.919 1.00 89.88 288 THR A O 1
ATOM 2272 N N . PHE A 1 289 ? 3.361 -1.730 -21.711 1.00 88.19 289 PHE A N 1
ATOM 2273 C CA . PHE A 1 289 ? 4.203 -0.593 -21.389 1.00 88.19 289 PHE A CA 1
ATOM 2274 C C . PHE A 1 289 ? 5.673 -0.824 -21.786 1.00 88.19 289 PHE A C 1
ATOM 2276 O O . PHE A 1 289 ? 6.228 0.002 -22.518 1.00 88.19 289 PHE A O 1
ATOM 2283 N N . GLU A 1 290 ? 6.284 -1.948 -21.398 1.00 86.19 290 GLU A N 1
ATOM 2284 C CA . GLU A 1 290 ? 7.671 -2.296 -21.754 1.00 86.19 290 GLU A CA 1
ATOM 2285 C C . GLU A 1 290 ? 7.858 -2.365 -23.280 1.00 86.19 290 GLU A C 1
ATOM 2287 O O . GLU A 1 290 ? 8.801 -1.777 -23.816 1.00 86.19 290 GLU A O 1
ATOM 2292 N N . GLN A 1 291 ? 6.909 -2.971 -24.001 1.00 86.94 291 GLN A N 1
ATOM 2293 C CA . GLN A 1 291 ? 6.917 -3.009 -25.469 1.00 86.94 291 GLN A CA 1
ATOM 2294 C C . GLN A 1 291 ? 6.846 -1.607 -26.083 1.00 86.94 291 GLN A C 1
ATOM 2296 O O . GLN A 1 291 ? 7.658 -1.263 -26.944 1.00 86.94 291 GLN A O 1
ATOM 2301 N N . THR A 1 292 ? 5.928 -0.752 -25.613 1.00 85.06 292 THR A N 1
ATOM 2302 C CA . THR A 1 292 ? 5.799 0.614 -26.147 1.00 85.06 292 THR A CA 1
ATOM 2303 C C . THR A 1 292 ? 7.045 1.461 -25.902 1.00 85.06 292 THR A C 1
ATOM 2305 O O . THR A 1 292 ? 7.326 2.371 -26.687 1.00 85.06 292 THR A O 1
ATOM 2308 N N . ILE A 1 293 ? 7.792 1.194 -24.830 1.00 81.75 293 ILE A N 1
ATOM 2309 C CA . ILE A 1 293 ? 9.071 1.854 -24.563 1.00 81.75 293 ILE A CA 1
ATOM 2310 C C . ILE A 1 293 ? 10.148 1.313 -25.490 1.00 81.75 293 ILE A C 1
ATOM 2312 O O . ILE A 1 293 ? 10.800 2.113 -26.158 1.00 81.75 293 ILE A O 1
ATOM 2316 N N . ALA A 1 294 ? 10.294 -0.009 -25.591 1.00 81.19 294 ALA A N 1
ATOM 2317 C CA . ALA A 1 294 ? 11.293 -0.640 -26.448 1.00 81.19 294 ALA A CA 1
ATOM 2318 C C . ALA A 1 294 ? 11.139 -0.208 -27.918 1.00 81.19 294 ALA A C 1
ATOM 2320 O O . ALA A 1 294 ? 12.114 0.171 -28.575 1.00 81.19 294 ALA A O 1
ATOM 2321 N N . ASP A 1 295 ? 9.904 -0.164 -28.424 1.00 82.06 295 ASP A N 1
ATOM 2322 C CA . ASP A 1 295 ? 9.603 0.305 -29.779 1.00 82.06 295 ASP A CA 1
ATOM 2323 C C . ASP A 1 295 ? 9.977 1.779 -29.976 1.00 82.06 295 ASP A C 1
ATOM 2325 O O . ASP A 1 295 ? 10.534 2.162 -31.015 1.00 82.06 295 ASP A O 1
ATOM 2329 N N . LYS A 1 296 ? 9.712 2.622 -28.968 1.00 76.94 296 LYS A N 1
ATOM 2330 C CA . LYS A 1 296 ? 10.093 4.042 -28.984 1.00 76.94 296 LYS A CA 1
ATOM 2331 C C . LYS A 1 296 ? 11.607 4.212 -28.952 1.00 76.94 296 LYS A C 1
ATOM 2333 O O . LYS A 1 296 ? 12.131 5.018 -29.718 1.00 76.94 296 LYS A O 1
ATOM 2338 N N . GLU A 1 297 ? 12.321 3.462 -28.121 1.00 74.25 297 GLU A N 1
ATOM 2339 C CA . GLU A 1 297 ? 13.784 3.492 -28.050 1.00 74.25 297 GLU A CA 1
ATOM 2340 C C . GLU A 1 297 ? 14.420 3.062 -29.373 1.00 74.25 297 GLU A C 1
ATOM 2342 O O . GLU A 1 297 ? 15.283 3.767 -29.904 1.00 74.25 297 GLU A O 1
ATOM 2347 N N . LEU A 1 298 ? 13.934 1.972 -29.974 1.00 79.06 298 LEU A N 1
ATOM 2348 C CA . LEU A 1 298 ? 14.397 1.500 -31.277 1.00 79.06 298 LEU A CA 1
ATOM 2349 C C . LEU A 1 298 ? 14.140 2.536 -32.379 1.00 79.06 298 LEU A C 1
ATOM 2351 O O . LEU A 1 298 ? 15.003 2.793 -33.226 1.00 79.06 298 LEU A O 1
ATOM 2355 N N . PHE A 1 299 ? 12.958 3.154 -32.379 1.00 74.00 299 PHE A N 1
ATOM 2356 C CA . PHE A 1 299 ? 12.626 4.234 -33.303 1.00 74.00 299 PHE A CA 1
ATOM 2357 C C . PHE A 1 299 ? 13.563 5.437 -33.128 1.00 74.00 299 PHE A C 1
ATOM 2359 O O . PHE A 1 299 ? 14.093 5.961 -34.115 1.00 74.00 299 PHE A O 1
ATOM 2366 N N . ASN A 1 300 ? 13.838 5.827 -31.885 1.00 70.06 300 ASN A N 1
ATOM 2367 C CA . ASN A 1 300 ? 14.727 6.935 -31.549 1.00 70.06 300 ASN A CA 1
ATOM 2368 C C . ASN A 1 300 ? 16.177 6.648 -31.964 1.00 70.06 300 ASN A C 1
ATOM 2370 O O . ASN A 1 300 ? 16.810 7.505 -32.582 1.00 70.06 300 ASN A O 1
ATOM 2374 N N . ALA A 1 301 ? 16.678 5.433 -31.734 1.00 73.75 301 ALA A N 1
ATOM 2375 C CA . ALA A 1 301 ? 18.005 4.998 -32.173 1.00 73.75 301 ALA A CA 1
ATOM 2376 C C . ALA A 1 301 ? 18.136 4.993 -33.710 1.00 73.75 301 ALA A C 1
ATOM 2378 O O . ALA A 1 301 ? 19.139 5.446 -34.275 1.00 73.75 301 ALA A O 1
ATOM 2379 N N . ARG A 1 302 ? 17.090 4.556 -34.428 1.00 77.25 302 ARG A N 1
ATOM 2380 C CA . ARG A 1 302 ? 17.028 4.623 -35.903 1.00 77.25 302 ARG A CA 1
ATOM 2381 C C . ARG A 1 302 ? 17.011 6.061 -36.422 1.00 77.25 302 ARG A C 1
ATOM 2383 O O . ARG A 1 302 ? 17.575 6.341 -37.478 1.00 77.25 302 ARG A O 1
ATOM 2390 N N . LEU A 1 303 ? 16.351 6.981 -35.724 1.00 72.31 303 LEU A N 1
ATOM 2391 C CA . LEU A 1 303 ? 16.376 8.400 -36.081 1.00 72.31 303 LEU A CA 1
ATOM 2392 C C . LEU A 1 303 ? 17.741 9.033 -35.801 1.00 72.31 303 LEU A C 1
ATOM 2394 O O . LEU A 1 303 ? 18.248 9.751 -36.663 1.00 72.31 303 LEU A O 1
ATOM 2398 N N . ALA A 1 304 ? 18.341 8.745 -34.644 1.00 73.81 304 ALA A N 1
ATOM 2399 C CA . ALA A 1 304 ? 19.663 9.237 -34.267 1.00 73.81 304 ALA A CA 1
ATOM 2400 C C . ALA A 1 304 ? 20.725 8.802 -35.287 1.00 73.81 304 ALA A C 1
ATOM 2402 O O . ALA A 1 304 ? 21.370 9.652 -35.894 1.00 73.81 304 ALA A O 1
ATOM 2403 N N . SER A 1 305 ? 20.785 7.509 -35.614 1.00 79.44 305 SER A N 1
ATOM 2404 C CA . SER A 1 305 ? 21.700 6.987 -36.642 1.00 79.44 305 SER A CA 1
ATOM 2405 C C . SER A 1 305 ? 21.490 7.619 -38.025 1.00 79.44 305 SER A C 1
ATOM 2407 O O . SER A 1 305 ? 22.460 7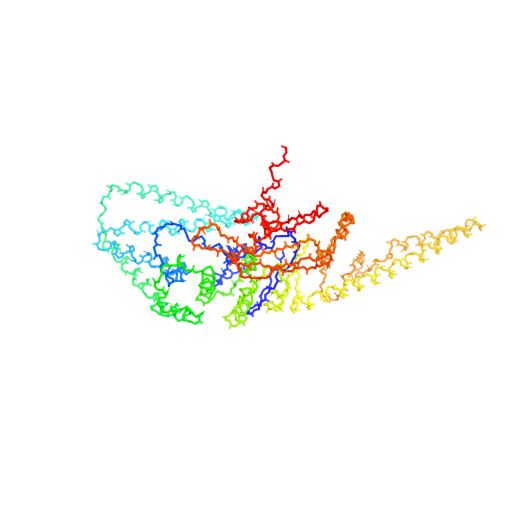.904 -38.725 1.00 79.44 305 SER A O 1
ATOM 2409 N N . LYS A 1 306 ? 20.245 7.916 -38.434 1.00 80.94 306 LYS A N 1
ATOM 2410 C CA . LYS A 1 306 ? 19.972 8.658 -39.682 1.00 80.94 306 LYS A CA 1
ATOM 2411 C C . LYS A 1 306 ? 20.488 10.096 -39.636 1.00 80.94 306 LYS A C 1
ATOM 2413 O O . LYS A 1 306 ? 20.963 10.603 -40.655 1.00 80.94 306 LYS A O 1
ATOM 2418 N N . ILE A 1 307 ? 20.357 10.768 -38.493 1.00 76.25 307 ILE A N 1
ATOM 2419 C CA . ILE A 1 307 ? 20.879 12.124 -38.289 1.00 76.25 307 ILE A CA 1
ATOM 2420 C C . ILE A 1 307 ? 22.408 12.098 -38.336 1.00 76.25 307 ILE A C 1
ATOM 2422 O O . ILE A 1 307 ? 22.994 12.912 -39.050 1.00 76.25 307 ILE A O 1
ATOM 2426 N N . ASP A 1 308 ? 23.036 11.143 -37.658 1.00 80.19 308 ASP A N 1
ATOM 2427 C CA . ASP A 1 308 ? 24.492 11.014 -37.592 1.00 80.19 308 ASP A CA 1
ATOM 2428 C C . ASP A 1 308 ? 25.082 10.650 -38.956 1.00 80.19 308 ASP A C 1
ATOM 2430 O O . ASP A 1 308 ? 25.968 11.350 -39.439 1.00 80.19 308 ASP A O 1
ATOM 2434 N N . ALA A 1 309 ? 24.485 9.697 -39.678 1.00 85.75 309 ALA A N 1
ATOM 2435 C CA . ALA A 1 309 ? 24.877 9.382 -41.054 1.00 85.75 309 ALA A CA 1
ATOM 2436 C C . ALA A 1 309 ? 24.731 10.590 -42.002 1.00 85.75 309 ALA A C 1
ATOM 2438 O O . ALA A 1 309 ? 25.490 10.751 -42.962 1.00 85.75 309 ALA A O 1
ATOM 2439 N N . LYS A 1 310 ? 23.743 11.466 -41.767 1.00 82.50 310 LYS A N 1
ATOM 2440 C CA . LYS A 1 310 ? 23.576 12.705 -42.542 1.00 82.50 310 LYS A CA 1
ATOM 2441 C C . LYS A 1 310 ? 24.639 13.743 -42.182 1.00 82.50 310 LYS A C 1
ATOM 2443 O O . LYS A 1 310 ? 25.120 14.424 -43.089 1.00 82.50 310 LYS A O 1
ATOM 2448 N N . LYS A 1 311 ? 25.003 13.867 -40.902 1.00 79.69 311 LYS A N 1
ATOM 2449 C CA . LYS A 1 311 ? 26.096 14.736 -40.444 1.00 79.69 311 LYS A CA 1
ATOM 2450 C C . LYS A 1 311 ? 27.431 14.275 -41.018 1.00 79.69 311 LYS A C 1
ATOM 2452 O O . LYS A 1 311 ? 28.088 15.079 -41.667 1.00 79.69 311 LYS A O 1
ATOM 2457 N N . GLU A 1 312 ? 27.747 12.989 -40.921 1.00 84.81 312 GLU A N 1
ATOM 2458 C CA . GLU A 1 312 ? 28.982 12.400 -41.448 1.00 84.81 312 GLU A CA 1
ATOM 2459 C C . GLU A 1 312 ? 29.121 12.635 -42.962 1.00 84.81 312 GLU A C 1
ATOM 2461 O O . GLU A 1 312 ? 30.138 13.136 -43.443 1.00 84.81 312 GLU A O 1
ATOM 2466 N N . LYS A 1 313 ? 28.054 12.400 -43.743 1.00 86.50 313 LYS A N 1
ATOM 2467 C CA . LYS A 1 313 ? 28.052 12.712 -45.186 1.00 86.50 313 LYS A CA 1
ATOM 2468 C C . LYS A 1 313 ? 28.318 14.192 -45.467 1.00 86.50 313 LYS A C 1
ATOM 2470 O O . LYS A 1 313 ? 29.010 14.521 -46.433 1.00 86.50 313 LYS A O 1
ATOM 2475 N N . LEU A 1 314 ? 27.752 15.095 -44.668 1.00 80.75 314 LEU A N 1
ATOM 2476 C CA . LEU A 1 314 ? 27.973 16.534 -44.819 1.00 80.75 314 LEU A CA 1
ATOM 2477 C C . LEU A 1 314 ? 29.391 16.943 -44.407 1.00 80.75 314 LEU A C 1
ATOM 2479 O O . LEU A 1 314 ? 29.962 17.815 -45.062 1.00 80.75 314 LEU A O 1
ATOM 2483 N N . GLU A 1 315 ? 29.968 16.302 -43.392 1.00 84.19 315 GLU A N 1
ATOM 2484 C CA . GLU A 1 315 ? 31.355 16.492 -42.960 1.00 84.19 315 GLU A CA 1
ATOM 2485 C C . GLU A 1 315 ? 32.339 16.060 -44.043 1.00 84.19 315 GLU A C 1
ATOM 2487 O O . GLU A 1 315 ? 33.196 16.856 -44.432 1.00 84.19 315 GLU A O 1
ATOM 2492 N N . ILE A 1 316 ? 32.159 14.863 -44.615 1.00 87.12 316 ILE A N 1
ATOM 2493 C CA . ILE A 1 316 ? 32.982 14.361 -45.724 1.00 87.12 316 ILE A CA 1
ATOM 2494 C C . ILE A 1 316 ? 32.904 15.323 -46.917 1.00 87.12 316 ILE A C 1
ATOM 2496 O O . ILE A 1 316 ? 33.932 15.717 -47.472 1.00 87.12 316 ILE A O 1
ATOM 2500 N N . GLN A 1 317 ? 31.700 15.773 -47.289 1.00 83.44 317 GLN A N 1
ATOM 2501 C CA . GLN A 1 317 ? 31.530 16.741 -48.376 1.00 83.44 317 GLN A CA 1
ATOM 2502 C C . GLN A 1 317 ? 32.171 18.101 -48.067 1.00 83.44 317 GLN A C 1
ATOM 2504 O O . GLN A 1 317 ? 32.750 18.720 -48.961 1.00 83.44 317 GLN A O 1
ATOM 2509 N N . ALA A 1 318 ? 32.061 18.592 -46.831 1.00 82.38 318 ALA A N 1
ATOM 2510 C CA . ALA A 1 318 ? 32.678 19.849 -46.421 1.00 82.38 318 ALA A CA 1
ATOM 2511 C C . ALA A 1 318 ? 34.212 19.745 -46.435 1.00 82.38 318 ALA A C 1
ATOM 2513 O O . ALA A 1 318 ? 34.882 20.661 -46.917 1.00 82.38 318 ALA A O 1
ATOM 2514 N N . ALA A 1 319 ? 34.771 18.622 -45.978 1.00 83.50 319 ALA A N 1
ATOM 2515 C CA . ALA A 1 319 ? 36.204 18.349 -46.003 1.00 83.50 319 ALA A CA 1
ATOM 2516 C C . ALA A 1 319 ? 36.737 18.262 -47.443 1.00 83.50 319 ALA A C 1
ATOM 2518 O O . ALA A 1 319 ? 37.693 18.961 -47.784 1.00 83.50 319 ALA A O 1
ATOM 2519 N N . GLN A 1 320 ? 36.069 17.500 -48.318 1.00 84.69 320 GLN A N 1
ATOM 2520 C CA . GLN A 1 320 ? 36.424 17.398 -49.739 1.00 84.69 320 GLN A CA 1
ATOM 2521 C C . GLN A 1 320 ? 36.396 18.762 -50.440 1.00 84.69 320 GLN A C 1
ATOM 2523 O O . GLN A 1 320 ? 37.346 19.114 -51.140 1.00 84.69 320 GLN A O 1
ATOM 2528 N N . MET A 1 321 ? 35.350 19.565 -50.215 1.00 78.00 321 MET A N 1
ATOM 2529 C CA . MET A 1 321 ? 35.250 20.912 -50.790 1.00 78.00 321 MET A CA 1
ATOM 2530 C C . MET A 1 321 ? 36.330 21.854 -50.253 1.00 78.00 321 MET A C 1
ATOM 2532 O O . MET A 1 321 ? 36.862 22.652 -51.016 1.00 78.00 321 MET A O 1
ATOM 2536 N N . THR A 1 322 ? 36.710 21.730 -48.978 1.00 79.62 322 THR A N 1
ATOM 2537 C CA . THR A 1 322 ? 37.805 22.522 -48.392 1.00 79.62 322 THR A CA 1
ATOM 2538 C C . THR A 1 322 ? 39.152 22.168 -49.034 1.00 79.62 322 THR A C 1
ATOM 2540 O O . THR A 1 322 ? 39.939 23.058 -49.351 1.00 79.62 322 THR A O 1
ATOM 2543 N N . ILE A 1 323 ? 39.414 20.878 -49.278 1.00 82.12 323 ILE A N 1
ATOM 2544 C CA . ILE A 1 323 ? 40.640 20.414 -49.950 1.00 82.12 323 ILE A CA 1
ATOM 2545 C C . ILE A 1 323 ? 40.677 20.901 -51.405 1.00 82.12 323 ILE A C 1
ATOM 2547 O O . ILE A 1 323 ? 41.703 21.408 -51.857 1.00 82.12 323 ILE A O 1
ATOM 2551 N N . GLN A 1 324 ? 39.565 20.783 -52.139 1.00 77.50 324 GLN A N 1
ATOM 2552 C CA . GLN A 1 324 ? 39.471 21.259 -53.524 1.00 77.50 324 GLN A CA 1
ATOM 2553 C C . GLN A 1 324 ? 39.632 22.778 -53.628 1.00 77.50 324 GLN A C 1
ATOM 2555 O O . GLN A 1 324 ? 40.310 23.258 -54.532 1.00 77.50 324 GLN A O 1
ATOM 2560 N N . ALA A 1 325 ? 39.048 23.532 -52.698 1.00 75.69 325 ALA A N 1
ATOM 2561 C CA . ALA A 1 325 ? 39.148 24.984 -52.681 1.00 75.69 325 ALA A CA 1
ATOM 2562 C C . ALA A 1 325 ? 40.576 25.465 -52.366 1.00 75.69 325 ALA A C 1
ATOM 2564 O O . ALA A 1 325 ? 41.056 26.382 -53.025 1.00 75.69 325 ALA A O 1
ATOM 2565 N N . ARG A 1 326 ? 41.297 24.787 -51.456 1.00 76.31 326 ARG A N 1
ATOM 2566 C CA . ARG A 1 326 ? 42.727 25.048 -51.198 1.00 76.31 326 ARG A CA 1
ATOM 2567 C C . ARG A 1 326 ? 43.618 24.735 -52.403 1.00 76.31 326 ARG A C 1
ATOM 2569 O O . ARG A 1 326 ? 44.557 25.476 -52.657 1.00 76.31 326 ARG A O 1
ATOM 2576 N N . LYS A 1 327 ? 43.332 23.659 -53.150 1.00 77.94 327 LYS A N 1
ATOM 2577 C CA . LYS A 1 327 ? 44.090 23.299 -54.365 1.00 77.94 327 LYS A CA 1
ATOM 2578 C C . LYS A 1 327 ? 43.839 24.252 -55.539 1.00 77.94 327 LYS A C 1
ATOM 2580 O O . LYS A 1 327 ? 44.744 24.462 -56.334 1.00 77.94 327 LYS A O 1
ATOM 2585 N N . ALA A 1 328 ? 42.625 24.789 -55.663 1.00 73.69 328 ALA A N 1
ATOM 2586 C CA . ALA A 1 328 ? 42.217 25.645 -56.780 1.00 73.69 328 ALA A CA 1
ATOM 2587 C C . ALA A 1 328 ? 42.277 27.157 -56.480 1.00 73.69 328 ALA A C 1
ATOM 2589 O O . ALA A 1 328 ? 41.983 27.946 -57.371 1.00 73.69 328 ALA A O 1
ATOM 2590 N N . ASN A 1 329 ? 42.622 27.551 -55.246 1.00 72.38 329 ASN A N 1
ATOM 2591 C CA . ASN A 1 329 ? 42.633 28.935 -54.751 1.00 72.38 329 ASN A CA 1
ATOM 2592 C C . ASN A 1 329 ? 41.336 29.717 -55.079 1.00 72.38 329 ASN A C 1
ATOM 2594 O O . ASN A 1 329 ? 41.368 30.866 -55.507 1.00 72.38 329 ASN A O 1
ATOM 2598 N N . ASP A 1 330 ? 40.187 29.046 -54.930 1.00 75.31 330 ASP A N 1
ATOM 2599 C CA . ASP A 1 330 ? 38.862 29.538 -55.337 1.00 75.31 330 ASP A CA 1
ATOM 2600 C C . ASP A 1 330 ? 38.003 29.882 -54.105 1.00 75.31 330 ASP A C 1
ATOM 2602 O O . ASP A 1 330 ? 37.437 29.002 -53.439 1.00 75.31 330 ASP A O 1
ATOM 2606 N N . ASP A 1 331 ? 37.890 31.181 -53.811 1.00 73.25 331 ASP A N 1
ATOM 2607 C CA . ASP A 1 331 ? 37.178 31.725 -52.644 1.00 73.25 331 ASP A CA 1
ATOM 2608 C C . ASP A 1 331 ? 35.691 31.349 -52.611 1.00 73.25 331 ASP A C 1
ATOM 2610 O O . ASP A 1 331 ? 35.103 31.157 -51.539 1.00 73.25 331 ASP A O 1
ATOM 2614 N N . LYS A 1 332 ? 35.063 31.156 -53.779 1.00 75.38 332 LYS A N 1
ATOM 2615 C CA . LYS A 1 332 ? 33.647 30.764 -53.857 1.00 75.38 332 LYS A CA 1
ATOM 2616 C C . LYS A 1 332 ? 33.436 29.358 -53.301 1.00 75.38 332 LYS A C 1
ATOM 2618 O O . LYS A 1 332 ? 32.453 29.109 -52.602 1.00 75.38 332 LYS A O 1
ATOM 2623 N N . LYS A 1 333 ? 34.373 28.436 -53.545 1.00 71.56 333 LYS A N 1
ATOM 2624 C CA . LYS A 1 333 ? 34.304 27.062 -53.020 1.00 71.56 333 LYS A CA 1
ATOM 2625 C C . LYS A 1 333 ? 34.619 27.003 -51.525 1.00 71.56 333 LYS A C 1
ATOM 2627 O O . LYS A 1 333 ? 33.985 26.219 -50.814 1.00 71.56 333 LYS A O 1
ATOM 2632 N N . MET A 1 334 ? 35.499 27.878 -51.027 1.00 68.44 334 MET A N 1
ATOM 2633 C CA . MET A 1 334 ? 35.717 28.053 -49.583 1.00 68.44 334 MET A CA 1
ATOM 2634 C C . MET A 1 334 ? 34.445 28.537 -48.870 1.00 68.44 334 MET A C 1
ATOM 2636 O O . MET A 1 334 ? 34.070 27.981 -47.834 1.00 68.44 334 MET A O 1
ATOM 2640 N N . ALA A 1 335 ? 33.721 29.503 -49.448 1.00 75.38 335 ALA A N 1
ATOM 2641 C CA . ALA A 1 335 ? 32.452 29.987 -48.898 1.00 75.38 335 ALA A CA 1
ATOM 2642 C C . ALA A 1 335 ? 31.359 28.897 -48.874 1.00 75.38 335 ALA A C 1
ATOM 2644 O O . ALA A 1 335 ? 30.612 28.775 -47.897 1.00 75.38 335 ALA A O 1
ATOM 2645 N N . VAL A 1 336 ? 31.293 28.045 -49.905 1.00 76.19 336 VAL A N 1
ATOM 2646 C CA . VAL A 1 336 ? 30.368 26.896 -49.950 1.00 76.19 336 VAL A CA 1
ATOM 2647 C C . VAL A 1 336 ? 30.711 25.852 -48.878 1.00 76.19 336 VAL A C 1
ATOM 2649 O O . VAL A 1 336 ? 29.803 25.342 -48.216 1.00 76.19 336 VAL A O 1
ATOM 2652 N N . ALA A 1 337 ? 31.996 25.570 -48.641 1.00 73.31 337 ALA A N 1
ATOM 2653 C CA . ALA A 1 337 ? 32.430 24.671 -47.570 1.00 73.31 337 ALA A CA 1
ATOM 2654 C C . ALA A 1 337 ? 32.088 25.224 -46.171 1.00 73.31 337 ALA A C 1
ATOM 2656 O O . ALA A 1 337 ? 31.567 24.491 -45.326 1.00 73.31 337 ALA A O 1
ATOM 2657 N N . ALA A 1 338 ? 32.288 26.527 -45.940 1.00 76.25 338 ALA A N 1
ATOM 2658 C CA . ALA A 1 338 ? 31.897 27.198 -44.697 1.00 76.25 338 ALA A CA 1
ATOM 2659 C C . ALA A 1 338 ? 30.370 27.189 -44.478 1.00 76.25 338 ALA A C 1
ATOM 2661 O O . ALA A 1 338 ? 29.899 26.960 -43.363 1.00 76.25 338 ALA A O 1
ATOM 2662 N N . SER A 1 339 ? 29.581 27.362 -45.545 1.00 76.75 339 SER A N 1
ATOM 2663 C CA . SER A 1 339 ? 28.115 27.247 -45.507 1.00 76.75 339 SER A CA 1
ATOM 2664 C C . SER A 1 339 ? 27.653 25.828 -45.148 1.00 76.75 339 SER A C 1
ATOM 2666 O O . SER A 1 339 ? 26.726 25.656 -44.355 1.00 76.75 339 SER A O 1
ATOM 2668 N N . LYS A 1 340 ? 28.333 24.791 -45.658 1.00 75.81 340 LYS A N 1
ATOM 2669 C CA . LYS A 1 340 ? 28.058 23.395 -45.281 1.00 75.81 340 LYS A CA 1
ATOM 2670 C C . LYS A 1 340 ? 28.429 23.088 -43.829 1.00 75.81 340 LYS A C 1
ATOM 2672 O O . LYS A 1 340 ? 27.640 22.427 -43.164 1.00 75.81 340 LYS A O 1
ATOM 2677 N N . LYS A 1 341 ? 29.540 23.626 -43.310 1.00 75.94 341 LYS A N 1
ATOM 2678 C CA . LYS A 1 341 ? 29.882 23.527 -41.877 1.00 75.94 341 LYS A CA 1
ATOM 2679 C C . LYS A 1 341 ? 28.807 24.142 -40.980 1.00 75.94 341 LYS A C 1
ATOM 2681 O O . LYS A 1 341 ? 28.329 23.477 -40.070 1.00 75.94 341 LYS A O 1
ATOM 2686 N N . LYS A 1 342 ? 28.318 25.340 -41.318 1.00 78.62 342 LYS A N 1
ATOM 2687 C CA . LYS A 1 342 ? 27.173 25.953 -40.619 1.00 78.62 342 LYS A CA 1
ATOM 2688 C C . LYS A 1 342 ? 25.895 25.115 -40.737 1.00 78.62 342 LYS A C 1
ATOM 2690 O O . LYS A 1 342 ? 25.112 25.060 -39.799 1.00 78.62 342 LYS A O 1
ATOM 2695 N N . LYS A 1 343 ? 25.666 24.430 -41.865 1.00 74.38 343 LYS A N 1
ATOM 2696 C CA . LYS A 1 343 ? 24.529 23.504 -42.007 1.00 74.38 343 LYS A CA 1
ATOM 2697 C C . LYS A 1 343 ? 24.640 22.280 -41.098 1.00 74.38 343 LYS A C 1
ATOM 2699 O O . LYS A 1 343 ? 23.597 21.826 -40.657 1.00 74.38 343 LYS A O 1
ATOM 2704 N N . ILE A 1 344 ? 25.834 21.770 -40.793 1.00 73.94 344 ILE A N 1
ATOM 2705 C CA . ILE A 1 344 ? 26.019 20.632 -39.867 1.00 73.94 344 ILE A CA 1
ATOM 2706 C C . ILE A 1 344 ? 25.528 20.995 -38.459 1.00 73.94 344 ILE A C 1
ATOM 2708 O O . ILE A 1 344 ? 24.803 20.214 -37.852 1.00 73.94 344 ILE A O 1
ATOM 2712 N N . GLU A 1 345 ? 25.805 22.218 -37.997 1.00 67.94 345 GLU A N 1
ATOM 2713 C CA . GLU A 1 345 ? 25.293 22.748 -36.720 1.00 67.94 345 GLU A CA 1
ATOM 2714 C C . GLU A 1 345 ? 23.762 22.936 -36.709 1.00 67.94 345 GLU A C 1
ATOM 2716 O O . GLU A 1 345 ? 23.138 22.983 -35.649 1.00 67.94 345 GLU A O 1
ATOM 2721 N N . ILE A 1 346 ? 23.146 23.031 -37.893 1.00 67.12 346 ILE A N 1
ATOM 2722 C CA . ILE A 1 346 ? 21.701 23.223 -38.094 1.00 67.12 346 ILE A CA 1
ATOM 2723 C C . ILE A 1 346 ? 20.986 21.887 -38.373 1.00 67.12 346 ILE A C 1
ATOM 2725 O O . ILE A 1 346 ? 19.768 21.794 -38.211 1.00 67.12 346 ILE A O 1
ATOM 2729 N N . VAL A 1 347 ? 21.705 20.838 -38.787 1.00 65.19 347 VAL A N 1
ATOM 2730 C CA . VAL A 1 347 ? 21.135 19.514 -39.075 1.00 65.19 347 VAL A CA 1
ATOM 2731 C C . VAL A 1 347 ? 20.595 18.915 -37.778 1.00 65.19 347 VAL A C 1
ATOM 2733 O O . VAL A 1 347 ? 21.348 18.549 -36.880 1.00 65.19 347 VAL A O 1
ATOM 2736 N N . GLY A 1 348 ? 19.266 18.825 -37.704 1.00 58.38 348 GLY A N 1
ATOM 2737 C CA . GLY A 1 348 ? 18.526 18.428 -36.504 1.00 58.38 348 GLY A CA 1
ATOM 2738 C C . GLY A 1 348 ? 17.637 19.533 -35.921 1.00 58.38 348 GLY A C 1
ATOM 2739 O O . GLY A 1 348 ? 16.855 19.246 -35.023 1.00 58.38 348 GLY A O 1
ATOM 2740 N N . ASN A 1 349 ? 17.698 20.767 -36.436 1.00 59.81 349 ASN A N 1
ATOM 2741 C CA . ASN A 1 349 ? 16.812 21.859 -36.024 1.00 59.81 349 ASN A CA 1
ATOM 2742 C C . ASN A 1 349 ? 15.672 22.039 -37.036 1.00 59.81 349 ASN A C 1
ATOM 2744 O O . ASN A 1 349 ? 15.930 22.271 -38.219 1.00 59.81 349 ASN A O 1
ATOM 2748 N N . GLU A 1 350 ? 14.424 21.991 -36.573 1.00 54.84 350 GLU A N 1
ATOM 2749 C CA . GLU A 1 350 ? 13.246 22.394 -37.355 1.00 54.84 350 GLU A CA 1
ATOM 2750 C C . GLU A 1 350 ? 12.731 23.764 -36.875 1.00 54.84 350 GLU A C 1
ATOM 2752 O O . GLU A 1 350 ? 13.119 24.276 -35.819 1.00 54.84 350 GLU A O 1
ATOM 2757 N N . LYS A 1 351 ? 11.912 24.411 -37.711 1.00 46.91 351 LYS A N 1
ATOM 2758 C CA . LYS A 1 351 ? 11.214 25.655 -37.368 1.00 46.91 351 LYS A CA 1
ATOM 2759 C C . LYS A 1 351 ? 9.782 25.313 -36.972 1.00 46.91 351 LYS A C 1
ATOM 2761 O O . LYS A 1 351 ? 9.118 24.594 -37.711 1.00 46.91 351 LYS A O 1
ATOM 2766 N N . ASN A 1 352 ? 9.309 25.858 -35.855 1.00 49.94 352 ASN A N 1
ATOM 2767 C CA . ASN A 1 352 ? 7.886 25.821 -35.513 1.00 49.94 352 ASN A CA 1
ATOM 2768 C C . ASN A 1 352 ? 7.059 26.672 -36.493 1.00 49.94 352 ASN A C 1
ATOM 2770 O O . ASN A 1 352 ? 7.608 27.525 -37.193 1.00 49.94 352 ASN A O 1
ATOM 2774 N N . GLU A 1 353 ? 5.733 26.505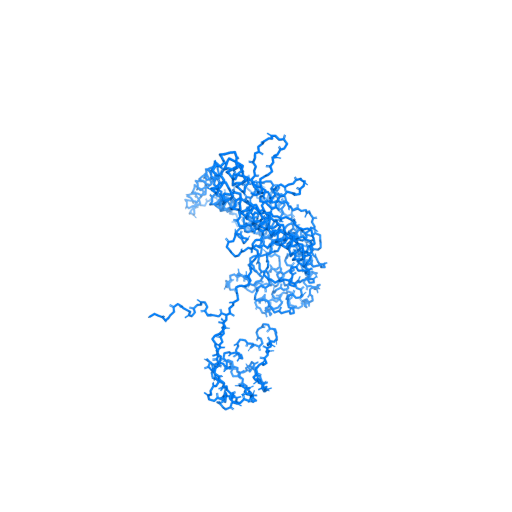 -36.477 1.00 48.62 353 GLU A N 1
ATOM 2775 C CA . GLU A 1 353 ? 4.772 27.330 -37.239 1.00 48.62 353 GLU A CA 1
ATOM 2776 C C . GLU A 1 353 ? 4.926 28.839 -36.950 1.00 48.62 353 GLU A C 1
ATOM 2778 O O . GLU A 1 353 ? 4.674 29.671 -37.813 1.00 48.62 353 GLU A O 1
ATOM 2783 N N . HIS A 1 354 ? 5.457 29.187 -35.773 1.00 46.12 354 HIS A N 1
ATOM 2784 C CA . HIS A 1 354 ? 5.752 30.556 -35.332 1.00 46.12 354 HIS A CA 1
ATOM 2785 C C . HIS A 1 354 ? 7.202 31.010 -35.629 1.00 46.12 354 HIS A C 1
ATOM 2787 O O . HIS A 1 354 ? 7.669 32.019 -35.113 1.00 46.12 354 HIS A O 1
ATOM 2793 N N . GLY A 1 355 ? 7.971 30.254 -36.422 1.00 47.53 355 GLY A N 1
ATOM 2794 C CA . GLY A 1 355 ? 9.305 30.649 -36.900 1.00 47.53 355 GLY A CA 1
ATOM 2795 C C . GLY A 1 355 ? 10.472 30.470 -35.915 1.00 47.53 355 GLY A C 1
ATOM 2796 O O . GLY A 1 355 ? 11.631 30.599 -36.326 1.00 47.53 355 GLY A O 1
ATOM 2797 N N . HIS A 1 356 ? 10.209 30.115 -34.653 1.00 47.28 356 HIS A N 1
ATOM 2798 C CA . HIS A 1 356 ? 11.248 29.809 -33.665 1.00 47.28 356 HIS A CA 1
ATOM 2799 C C . HIS A 1 356 ? 11.995 28.514 -34.017 1.00 47.28 356 HIS A C 1
ATOM 2801 O O . HIS A 1 356 ? 11.386 27.490 -34.338 1.00 47.28 356 HIS A O 1
ATOM 2807 N N . ARG A 1 357 ? 13.332 28.572 -33.968 1.00 49.19 357 ARG A N 1
ATOM 2808 C CA . ARG A 1 357 ? 14.214 27.420 -34.197 1.00 49.19 357 ARG A CA 1
ATOM 2809 C C . ARG A 1 357 ? 14.369 26.648 -32.897 1.00 49.19 357 ARG A C 1
ATOM 2811 O O . ARG A 1 357 ? 14.765 27.233 -31.894 1.00 49.19 357 ARG A O 1
ATOM 2818 N N . PHE A 1 358 ? 14.148 25.344 -32.942 1.00 52.62 358 PHE A N 1
ATOM 2819 C CA . PHE A 1 358 ? 14.429 24.455 -31.823 1.00 52.62 358 PHE A CA 1
ATOM 2820 C C . PHE A 1 358 ? 15.197 23.237 -32.332 1.00 52.62 358 PHE A C 1
ATOM 2822 O O . PHE A 1 358 ? 15.017 22.803 -33.473 1.00 52.62 358 PHE A O 1
ATOM 2829 N N . LYS A 1 359 ? 16.093 22.699 -31.497 1.00 49.22 359 LYS A N 1
ATOM 2830 C CA . LYS A 1 359 ? 16.647 21.363 -31.731 1.00 49.22 359 LYS A CA 1
ATOM 2831 C C . LYS A 1 359 ? 15.480 20.400 -31.643 1.00 49.22 359 LYS A C 1
ATOM 2833 O O . LYS A 1 359 ? 14.826 20.347 -30.606 1.00 49.22 359 LYS A O 1
ATOM 2838 N N . ARG A 1 360 ? 15.226 19.632 -32.700 1.00 44.84 360 ARG A N 1
ATOM 2839 C CA . ARG A 1 360 ? 14.326 18.489 -32.615 1.00 44.84 360 ARG A CA 1
ATOM 2840 C C . ARG A 1 360 ? 15.048 17.420 -31.798 1.00 44.84 360 ARG A C 1
ATOM 2842 O O . ARG A 1 360 ? 15.622 16.483 -32.346 1.00 44.84 360 ARG A O 1
ATOM 2849 N N . SER A 1 361 ? 15.058 17.571 -30.474 1.00 44.50 361 SER A N 1
ATOM 2850 C CA . SER A 1 361 ? 15.173 16.414 -29.598 1.00 44.50 361 SER A CA 1
ATOM 2851 C C . SER A 1 361 ? 13.927 15.593 -29.878 1.00 44.50 361 SER A C 1
ATOM 2853 O O . SER A 1 361 ? 12.855 16.025 -29.506 1.00 44.50 361 SER A O 1
ATOM 2855 N N . ILE A 1 362 ? 14.054 14.544 -30.698 1.00 46.28 362 ILE A N 1
ATOM 2856 C CA . ILE A 1 362 ? 13.371 13.231 -30.674 1.00 46.28 362 ILE A CA 1
ATOM 2857 C C . ILE A 1 362 ? 11.834 13.170 -30.375 1.00 46.28 362 ILE A C 1
ATOM 2859 O O . ILE A 1 362 ? 11.238 12.102 -30.394 1.00 46.28 362 ILE A O 1
ATOM 2863 N N . HIS A 1 363 ? 11.110 14.264 -30.160 1.00 50.00 363 HIS A N 1
ATOM 2864 C CA . HIS A 1 363 ? 9.877 14.306 -29.368 1.00 50.00 363 HIS A CA 1
ATOM 2865 C C . HIS A 1 363 ? 8.872 15.291 -29.963 1.00 50.00 363 HIS A C 1
ATOM 2867 O O . HIS A 1 363 ? 8.504 16.288 -29.349 1.00 50.00 363 HIS A O 1
ATOM 2873 N N . PHE A 1 364 ? 8.413 15.014 -31.180 1.00 36.34 364 PHE A N 1
ATOM 2874 C CA . PHE A 1 364 ? 7.197 15.657 -31.667 1.00 36.34 364 PHE A CA 1
ATOM 2875 C C . PHE A 1 364 ? 6.366 14.673 -32.488 1.00 36.34 364 PHE A C 1
ATOM 2877 O O . PHE A 1 364 ? 6.541 14.522 -33.695 1.00 36.34 364 PHE A O 1
ATOM 2884 N N . THR A 1 365 ? 5.444 13.998 -31.811 1.00 33.84 365 THR A N 1
ATOM 2885 C CA . THR A 1 365 ? 4.148 13.630 -32.384 1.00 33.84 365 THR A CA 1
ATOM 2886 C C . THR A 1 365 ? 3.184 14.788 -32.113 1.00 33.84 365 THR A C 1
ATOM 2888 O O . THR A 1 365 ? 3.207 15.384 -31.037 1.00 33.84 365 THR A O 1
ATOM 2891 N N . ARG A 1 366 ? 2.367 15.147 -33.112 1.00 34.88 366 ARG A N 1
ATOM 2892 C CA . ARG A 1 366 ? 1.296 16.157 -33.013 1.00 34.88 366 ARG A CA 1
ATOM 2893 C C . ARG A 1 366 ? 0.514 15.981 -31.700 1.00 34.88 366 ARG A C 1
ATOM 2895 O O . ARG A 1 366 ? -0.154 14.967 -31.541 1.00 34.88 366 ARG A O 1
ATOM 2902 N N . GLY A 1 367 ? 0.570 16.968 -30.803 1.00 34.22 367 GLY A N 1
ATOM 2903 C CA . GLY A 1 367 ? -0.402 17.114 -29.711 1.00 34.22 367 GLY A CA 1
ATOM 2904 C C . GLY A 1 367 ? 0.156 17.361 -28.311 1.00 34.22 367 GLY A C 1
ATOM 2905 O O . GLY A 1 367 ? -0.450 18.132 -27.579 1.00 34.22 367 GLY A O 1
ATOM 2906 N N . GLN A 1 368 ? 1.297 16.791 -27.915 1.00 34.81 368 GLN A N 1
ATOM 2907 C CA . GLN A 1 368 ? 1.888 17.048 -26.592 1.00 34.81 368 GLN A CA 1
ATOM 2908 C C . GLN A 1 368 ? 3.408 16.882 -26.643 1.00 34.81 368 GLN A C 1
ATOM 2910 O O . GLN A 1 368 ? 3.918 15.777 -26.818 1.00 34.81 368 GLN A O 1
ATOM 2915 N N . ALA A 1 369 ? 4.141 17.981 -26.463 1.00 36.34 369 ALA A N 1
ATOM 2916 C CA . ALA A 1 369 ? 5.567 17.931 -26.178 1.00 36.34 369 ALA A CA 1
ATOM 2917 C C . ALA A 1 369 ? 5.750 17.394 -24.752 1.00 36.34 369 ALA A C 1
ATOM 2919 O O . ALA A 1 369 ? 5.652 18.140 -23.781 1.00 36.34 369 ALA A O 1
ATOM 2920 N N . GLN A 1 370 ? 5.960 16.088 -24.616 1.00 42.78 370 GLN A N 1
ATOM 2921 C CA . GLN A 1 370 ? 6.466 15.512 -23.378 1.00 42.78 370 GLN A CA 1
ATOM 2922 C C . GLN A 1 370 ? 7.913 15.082 -23.607 1.00 42.78 370 GLN A C 1
ATOM 2924 O O . GLN A 1 370 ? 8.189 14.299 -24.512 1.00 42.78 370 GLN A O 1
ATOM 2929 N N . ASP A 1 371 ? 8.824 15.572 -22.764 1.00 43.81 371 ASP A N 1
ATOM 2930 C CA . ASP A 1 371 ? 10.142 14.961 -22.583 1.00 43.81 371 ASP A CA 1
ATOM 2931 C C . ASP A 1 371 ? 9.943 13.464 -22.298 1.00 43.81 371 ASP A C 1
ATOM 2933 O O . ASP A 1 371 ? 9.242 13.091 -21.354 1.00 43.81 371 ASP A O 1
ATOM 2937 N N . LEU A 1 372 ? 10.476 12.602 -23.159 1.00 48.97 372 LEU A N 1
ATOM 2938 C CA . LEU A 1 372 ? 10.203 11.161 -23.235 1.00 48.97 372 LEU A CA 1
ATOM 2939 C C . LEU A 1 372 ? 11.476 10.325 -23.045 1.00 48.97 372 LEU A C 1
ATOM 2941 O O . LEU A 1 372 ? 11.481 9.144 -23.380 1.00 48.97 372 LEU A O 1
ATOM 2945 N N . ASN A 1 373 ? 12.532 10.891 -22.454 1.00 50.09 373 ASN A N 1
ATOM 2946 C CA . ASN A 1 373 ? 13.593 10.077 -21.864 1.00 50.09 373 ASN A CA 1
ATOM 2947 C C . ASN A 1 373 ? 13.039 9.414 -20.596 1.00 50.09 373 ASN A C 1
ATOM 2949 O O . ASN A 1 373 ? 13.171 9.927 -19.482 1.00 50.09 373 ASN A O 1
ATOM 2953 N N . ILE A 1 374 ? 12.340 8.301 -20.798 1.00 55.34 374 ILE A N 1
ATOM 2954 C CA . ILE A 1 374 ? 11.952 7.375 -19.744 1.00 55.34 374 ILE A CA 1
ATOM 2955 C C . ILE A 1 374 ? 13.193 6.543 -19.464 1.00 55.34 374 ILE A C 1
ATOM 2957 O O . ILE A 1 374 ? 13.453 5.543 -20.111 1.00 55.34 374 ILE A O 1
ATOM 2961 N N . ASP A 1 375 ? 14.008 7.039 -18.543 1.00 55.16 375 ASP A N 1
ATOM 2962 C CA . ASP A 1 375 ? 15.220 6.365 -18.097 1.00 55.16 375 ASP A CA 1
ATOM 2963 C C . ASP A 1 375 ? 14.814 5.282 -17.085 1.00 55.16 375 ASP A C 1
ATOM 2965 O O . ASP A 1 375 ? 14.896 5.471 -15.870 1.00 55.16 375 ASP A O 1
ATOM 2969 N N . LEU A 1 376 ? 14.237 4.187 -17.582 1.00 56.91 376 LEU A N 1
ATOM 2970 C CA . LEU A 1 376 ? 14.102 2.958 -16.803 1.00 56.91 376 LEU A CA 1
ATOM 2971 C C . LEU A 1 376 ? 15.499 2.349 -16.698 1.00 56.91 376 LEU A C 1
ATOM 2973 O O . LEU A 1 376 ? 16.231 2.345 -17.680 1.00 56.91 376 LEU A O 1
ATOM 2977 N N . HIS A 1 377 ? 15.889 1.884 -15.508 1.00 52.94 377 HIS A N 1
ATOM 2978 C CA . HIS A 1 377 ? 17.219 1.319 -15.269 1.00 52.94 377 HIS A CA 1
ATOM 2979 C C . HIS A 1 377 ? 17.633 0.359 -16.397 1.00 52.94 377 HIS A C 1
ATOM 2981 O O . HIS A 1 377 ? 17.089 -0.739 -16.508 1.00 52.94 377 HIS A O 1
ATOM 2987 N N . VAL A 1 378 ? 18.632 0.745 -17.191 1.00 57.88 378 VAL A N 1
ATOM 2988 C CA . VAL A 1 378 ? 19.401 -0.219 -17.976 1.00 57.88 378 VAL A CA 1
ATOM 2989 C C . VAL A 1 378 ? 20.227 -0.993 -16.959 1.00 57.88 378 VAL A C 1
ATOM 2991 O O . VAL A 1 378 ? 20.985 -0.387 -16.200 1.00 57.88 378 VAL A O 1
ATOM 2994 N N . ALA A 1 379 ? 20.028 -2.309 -16.876 1.00 56.88 379 ALA A N 1
ATOM 2995 C CA . ALA A 1 379 ? 20.836 -3.153 -16.007 1.00 56.88 379 ALA A CA 1
ATOM 2996 C C . ALA A 1 379 ? 22.306 -2.974 -16.404 1.00 56.88 379 ALA A C 1
ATOM 2998 O O . ALA A 1 379 ? 22.702 -3.342 -17.511 1.00 56.88 379 ALA A O 1
ATOM 2999 N N . GLU A 1 380 ? 23.101 -2.359 -15.530 1.00 59.91 380 GLU A N 1
ATOM 3000 C CA . GLU A 1 380 ? 24.533 -2.261 -15.762 1.00 59.91 380 GLU A CA 1
ATOM 3001 C C . GLU A 1 380 ? 25.102 -3.683 -15.783 1.00 59.91 380 GLU A C 1
ATOM 3003 O O . GLU A 1 380 ? 24.815 -4.471 -14.875 1.00 59.91 380 GLU A O 1
ATOM 3008 N N . PRO A 1 381 ? 25.869 -4.062 -16.816 1.00 67.38 381 PRO A N 1
ATOM 3009 C CA . PRO A 1 381 ? 26.429 -5.397 -16.886 1.00 67.38 381 PRO A CA 1
ATOM 3010 C C . PRO A 1 381 ? 27.472 -5.557 -15.779 1.00 67.38 381 PRO A C 1
ATOM 3012 O O . PRO A 1 381 ? 28.594 -5.063 -15.878 1.00 67.38 381 PRO A O 1
ATOM 3015 N N . TRP A 1 382 ? 27.101 -6.255 -14.710 1.00 68.00 382 TRP A N 1
ATOM 3016 C CA . TRP A 1 382 ? 28.037 -6.665 -13.674 1.00 68.00 382 TRP A CA 1
ATOM 3017 C C . TRP A 1 382 ? 28.794 -7.907 -14.132 1.00 68.00 382 TRP A C 1
ATOM 3019 O O . TRP A 1 382 ? 28.200 -8.940 -14.446 1.00 68.00 382 TRP A O 1
ATOM 3029 N N . SER A 1 383 ? 30.121 -7.815 -14.163 1.00 76.44 383 SER A N 1
ATOM 3030 C CA . SER A 1 383 ? 30.990 -8.970 -14.363 1.00 76.44 383 SER A CA 1
ATOM 3031 C C . SER A 1 383 ? 31.455 -9.494 -13.012 1.00 76.44 383 SER A C 1
ATOM 3033 O O . SER A 1 383 ? 32.099 -8.769 -12.252 1.00 76.44 383 SER A O 1
ATOM 3035 N N . PHE A 1 384 ? 31.189 -10.767 -12.734 1.00 71.25 384 PHE A N 1
ATOM 3036 C CA . PHE A 1 384 ? 31.876 -11.452 -11.647 1.00 71.25 384 PHE A CA 1
ATOM 3037 C C . PHE A 1 384 ? 33.345 -11.683 -12.027 1.00 71.25 384 PHE A C 1
ATOM 3039 O O . PHE A 1 384 ? 33.638 -11.918 -13.205 1.00 71.25 384 PHE A O 1
ATOM 3046 N N . PRO A 1 385 ? 34.278 -11.640 -11.061 1.00 76.88 385 PRO A N 1
ATOM 3047 C CA . PRO A 1 385 ? 35.637 -12.099 -11.310 1.00 76.88 385 PRO A CA 1
ATOM 3048 C C . PRO A 1 385 ? 35.610 -13.569 -11.765 1.00 76.88 385 PRO A C 1
ATOM 3050 O O . PRO A 1 385 ? 34.713 -14.318 -11.363 1.00 76.88 385 PRO A O 1
ATOM 3053 N N . PRO A 1 386 ? 36.571 -14.006 -12.598 1.00 72.69 386 PRO A N 1
ATOM 3054 C CA . PRO A 1 386 ? 36.635 -15.393 -13.039 1.00 72.69 386 PRO A CA 1
ATOM 3055 C C . PRO A 1 386 ? 36.726 -16.324 -11.825 1.00 72.69 386 PRO A C 1
ATOM 3057 O O . PRO A 1 386 ? 37.587 -16.157 -10.960 1.00 72.69 386 PRO A O 1
ATOM 3060 N N . THR A 1 387 ? 35.819 -17.297 -11.744 1.00 69.00 387 THR A N 1
ATOM 3061 C CA . THR A 1 387 ? 35.824 -18.294 -10.670 1.00 69.00 387 THR A CA 1
ATOM 3062 C C . THR A 1 387 ? 36.986 -19.270 -10.867 1.00 69.00 387 THR A C 1
ATOM 3064 O O . THR A 1 387 ? 37.194 -19.709 -12.003 1.00 69.00 387 THR A O 1
ATOM 3067 N N . PRO A 1 388 ? 37.719 -19.654 -9.805 1.00 69.69 388 PRO A N 1
ATOM 3068 C CA . PRO A 1 388 ? 38.770 -20.663 -9.905 1.00 69.69 388 PRO A CA 1
ATOM 3069 C C . PRO A 1 388 ? 38.202 -21.985 -10.434 1.00 69.69 388 PRO A C 1
ATOM 3071 O O . PRO A 1 388 ? 37.059 -22.343 -10.139 1.00 69.69 388 PRO A O 1
ATOM 3074 N N . ASP A 1 389 ? 38.990 -22.709 -11.232 1.00 73.88 389 ASP A N 1
ATOM 3075 C CA . ASP A 1 389 ? 38.527 -23.964 -11.815 1.00 73.88 389 ASP A CA 1
ATOM 3076 C C . ASP A 1 389 ? 38.480 -25.060 -10.747 1.00 73.88 389 ASP A C 1
ATOM 3078 O O . ASP A 1 389 ? 39.503 -25.570 -10.289 1.00 73.88 389 ASP A O 1
ATOM 3082 N N . VAL A 1 390 ? 37.266 -25.386 -10.309 1.00 74.69 390 VAL A N 1
ATOM 3083 C CA . VAL A 1 390 ? 37.022 -26.481 -9.372 1.00 74.69 390 VAL A CA 1
ATOM 3084 C C . VAL A 1 390 ? 36.872 -27.782 -10.176 1.00 74.69 390 VAL A C 1
ATOM 3086 O O . VAL A 1 390 ? 35.992 -27.842 -11.046 1.00 74.69 390 VAL A O 1
ATOM 3089 N N . PRO A 1 391 ? 37.686 -28.822 -9.897 1.00 73.00 391 PRO A N 1
ATOM 3090 C CA . PRO A 1 391 ? 37.651 -30.094 -10.623 1.00 73.00 391 PRO A CA 1
ATOM 3091 C C . PRO A 1 391 ? 36.449 -30.976 -10.252 1.00 73.00 391 PRO A C 1
ATOM 3093 O O . PRO A 1 391 ? 36.103 -31.891 -10.996 1.00 73.00 391 PRO A O 1
ATOM 3096 N N . SER A 1 392 ? 35.795 -30.727 -9.112 1.00 77.75 392 SER A N 1
ATOM 3097 C CA . SER A 1 392 ? 34.606 -31.472 -8.701 1.00 77.75 392 SER A CA 1
ATOM 3098 C C . SER A 1 392 ? 33.352 -30.982 -9.430 1.00 77.75 392 SER A C 1
ATOM 3100 O O . SER A 1 392 ? 33.064 -29.788 -9.484 1.00 77.75 392 SER A O 1
ATOM 3102 N N . HIS A 1 393 ? 32.566 -31.926 -9.956 1.00 83.81 393 HIS A N 1
ATOM 3103 C CA . HIS A 1 393 ? 31.259 -31.633 -10.554 1.00 83.81 393 HIS A CA 1
ATOM 3104 C C . HIS A 1 393 ? 30.228 -31.204 -9.497 1.00 83.81 393 HIS A C 1
ATOM 3106 O O . HIS A 1 393 ? 29.397 -30.334 -9.745 1.00 83.81 393 HIS A O 1
ATOM 3112 N N . THR A 1 394 ? 30.289 -31.797 -8.302 1.00 87.31 394 THR A N 1
ATOM 3113 C CA . THR A 1 394 ? 29.472 -31.402 -7.148 1.00 87.31 394 THR A CA 1
ATOM 3114 C C . THR A 1 394 ? 30.139 -30.246 -6.417 1.00 87.31 394 THR A C 1
ATOM 3116 O O . THR A 1 394 ? 31.324 -30.313 -6.089 1.00 87.31 394 THR A O 1
ATOM 3119 N N . VAL A 1 395 ? 29.363 -29.193 -6.175 1.00 88.50 395 VAL A N 1
ATOM 3120 C CA . VAL A 1 395 ? 29.778 -27.969 -5.481 1.00 88.50 395 VAL A CA 1
ATOM 3121 C C . VAL A 1 395 ? 29.373 -28.031 -4.011 1.00 88.50 395 VAL A C 1
ATOM 3123 O O . VAL A 1 395 ? 30.115 -27.577 -3.147 1.00 88.50 395 VAL A O 1
ATOM 3126 N N . LEU A 1 396 ? 28.212 -28.615 -3.717 1.00 90.56 396 LEU A N 1
ATOM 3127 C CA . LEU A 1 396 ? 27.675 -28.712 -2.366 1.00 90.56 396 LEU A CA 1
ATOM 3128 C C . LEU A 1 396 ? 26.782 -29.950 -2.261 1.00 90.56 396 LEU A C 1
ATOM 3130 O O . LEU A 1 396 ? 25.965 -30.199 -3.146 1.00 90.56 396 LEU A O 1
ATOM 3134 N N . SER A 1 397 ? 26.949 -30.724 -1.193 1.00 92.31 397 SER A N 1
ATOM 3135 C CA . SER A 1 397 ? 26.156 -31.919 -0.900 1.00 92.31 397 SER A CA 1
ATOM 3136 C C . SER A 1 397 ? 25.604 -31.810 0.511 1.00 92.31 397 SER A C 1
ATOM 3138 O O . SER A 1 397 ? 26.358 -31.599 1.459 1.00 92.31 397 SER A O 1
ATOM 3140 N N . VAL A 1 398 ? 24.294 -31.962 0.654 1.00 93.31 398 VAL A N 1
ATOM 3141 C CA . VAL A 1 398 ? 23.593 -31.935 1.940 1.00 93.31 398 VAL A CA 1
ATOM 3142 C C . VAL A 1 398 ? 22.944 -33.292 2.144 1.00 93.31 398 VAL A C 1
ATOM 3144 O O . VAL A 1 398 ? 22.205 -33.759 1.279 1.00 93.31 398 VAL A O 1
ATOM 3147 N N . GLU A 1 399 ? 23.209 -33.927 3.280 1.00 92.50 399 GLU A N 1
ATOM 3148 C CA . GLU A 1 399 ? 22.713 -35.262 3.610 1.00 92.50 399 GLU A CA 1
ATOM 3149 C C . GLU A 1 399 ? 22.050 -35.261 4.990 1.00 92.50 399 GLU A C 1
ATOM 3151 O O . GLU A 1 399 ? 22.695 -35.017 6.009 1.00 92.50 399 GLU A O 1
ATOM 3156 N N . LYS A 1 400 ? 20.753 -35.593 5.031 1.00 90.94 400 LYS A N 1
ATOM 3157 C CA . LYS A 1 400 ? 19.959 -35.777 6.260 1.00 90.94 400 LYS A CA 1
ATOM 3158 C C . LYS A 1 400 ? 20.066 -34.604 7.244 1.00 90.94 400 LYS A C 1
ATOM 3160 O O . LYS A 1 400 ? 20.135 -34.808 8.460 1.00 90.94 400 LYS A O 1
ATOM 3165 N N . LEU A 1 401 ? 20.060 -33.379 6.728 1.00 89.88 401 LEU A N 1
ATOM 3166 C CA . LEU A 1 401 ? 20.123 -32.164 7.532 1.00 89.88 401 LEU A CA 1
ATOM 3167 C C . LEU A 1 401 ? 18.846 -32.015 8.372 1.00 89.88 401 LEU A C 1
ATOM 3169 O O . LEU A 1 401 ? 17.732 -32.026 7.842 1.00 89.88 401 LEU A O 1
ATOM 3173 N N . ASN A 1 402 ? 19.032 -31.856 9.682 1.00 89.19 402 ASN A N 1
ATOM 3174 C CA . ASN A 1 402 ? 17.992 -31.513 10.647 1.00 89.19 402 ASN A CA 1
ATOM 3175 C C . ASN A 1 402 ? 18.433 -30.267 11.413 1.00 89.19 402 ASN A C 1
ATOM 3177 O O . ASN A 1 402 ? 19.613 -30.131 11.745 1.00 89.19 402 ASN A O 1
ATOM 3181 N N . PHE A 1 403 ? 17.497 -29.354 11.654 1.00 89.38 403 PHE A N 1
ATOM 3182 C CA . PHE A 1 403 ? 17.776 -28.135 12.401 1.00 89.38 403 PHE A CA 1
ATOM 3183 C C . PHE A 1 403 ? 16.496 -27.531 12.981 1.00 89.38 403 PHE A C 1
ATOM 3185 O O . PHE A 1 403 ? 15.484 -27.436 12.285 1.00 89.38 403 PHE A O 1
ATOM 3192 N N . GLY A 1 404 ? 16.552 -27.039 14.215 1.00 86.31 404 GLY A N 1
ATOM 3193 C CA . GLY A 1 404 ? 15.528 -26.195 14.828 1.00 86.31 404 GLY A CA 1
ATOM 3194 C C . GLY A 1 404 ? 16.157 -25.215 15.815 1.00 86.31 404 GLY A C 1
ATOM 3195 O O . GLY A 1 404 ? 17.147 -25.538 16.460 1.00 86.31 404 GLY A O 1
ATOM 3196 N N . TYR A 1 405 ? 15.587 -24.014 15.944 1.00 82.75 405 TYR A N 1
ATOM 3197 C CA . TYR A 1 405 ? 16.035 -23.043 16.957 1.00 82.75 405 TYR A CA 1
ATOM 3198 C C . TYR A 1 405 ? 15.622 -23.446 18.380 1.00 82.75 405 TYR A C 1
ATOM 3200 O O . TYR A 1 405 ? 16.233 -23.015 19.350 1.00 82.75 405 TYR A O 1
ATOM 3208 N N . THR A 1 406 ? 14.578 -24.267 18.500 1.00 79.88 406 THR A N 1
ATOM 3209 C CA . THR A 1 406 ? 14.101 -24.850 19.757 1.00 79.88 406 THR A CA 1
ATOM 3210 C C . THR A 1 406 ? 14.045 -26.364 19.605 1.00 79.88 406 THR A C 1
ATOM 3212 O O . THR A 1 406 ? 13.662 -26.864 18.545 1.00 79.88 406 THR A O 1
ATOM 3215 N N . ALA A 1 407 ? 14.417 -27.093 20.661 1.00 71.44 407 ALA A N 1
ATOM 3216 C CA . ALA A 1 407 ? 14.468 -28.557 20.646 1.00 71.44 407 ALA A CA 1
ATOM 3217 C C . ALA A 1 407 ? 13.103 -29.192 20.312 1.00 71.44 407 ALA A C 1
ATOM 3219 O O . ALA A 1 407 ? 13.036 -30.229 19.655 1.00 71.44 407 ALA A O 1
ATOM 3220 N N . ASP A 1 408 ? 12.012 -28.528 20.700 1.00 74.88 408 ASP A N 1
ATOM 3221 C CA . ASP A 1 408 ? 10.654 -29.066 20.590 1.00 74.88 408 ASP A CA 1
ATOM 3222 C C . ASP A 1 408 ? 10.033 -28.892 19.193 1.00 74.88 408 ASP A C 1
ATOM 3224 O O . ASP A 1 408 ? 9.041 -29.546 18.858 1.00 74.88 408 ASP A O 1
ATOM 3228 N N . LYS A 1 409 ? 10.595 -28.016 18.346 1.00 79.56 409 LYS A N 1
ATOM 3229 C CA . LYS A 1 409 ? 10.061 -27.711 17.008 1.00 79.56 409 LYS A CA 1
ATOM 3230 C C . LYS A 1 409 ? 11.187 -27.662 15.969 1.00 79.56 409 LYS A C 1
ATOM 3232 O O . LYS A 1 409 ? 11.715 -26.584 15.682 1.00 79.56 409 LYS A O 1
ATOM 3237 N N . PRO A 1 410 ? 11.525 -28.806 15.337 1.00 82.44 410 PRO A N 1
ATOM 3238 C CA . PRO A 1 410 ? 12.516 -28.824 14.271 1.00 82.44 410 PRO A CA 1
ATOM 3239 C C . PRO A 1 410 ? 11.963 -28.090 13.047 1.00 82.44 410 PRO A C 1
ATOM 3241 O O . PRO A 1 410 ? 10.893 -28.443 12.541 1.00 82.44 410 PRO A O 1
ATOM 3244 N N . LEU A 1 411 ? 12.701 -27.083 12.581 1.00 87.12 411 LEU A N 1
ATOM 3245 C CA . LEU A 1 411 ? 12.353 -26.240 11.436 1.00 87.12 411 LEU A CA 1
ATOM 3246 C C . LEU A 1 411 ? 12.648 -26.947 10.106 1.00 87.12 411 LEU A C 1
ATOM 3248 O O . LEU A 1 411 ? 11.858 -26.875 9.171 1.00 87.12 411 LEU A O 1
ATOM 3252 N N . LEU A 1 412 ? 13.775 -27.655 10.039 1.00 88.56 412 LEU A N 1
ATOM 3253 C CA . LEU A 1 412 ? 14.225 -28.446 8.901 1.00 88.56 412 LEU A CA 1
ATOM 3254 C C . LEU A 1 412 ? 14.324 -29.909 9.334 1.00 88.56 412 LEU A C 1
ATOM 3256 O O . LEU A 1 412 ? 14.928 -30.209 10.365 1.00 88.56 412 LEU A O 1
ATOM 3260 N N . LYS A 1 413 ? 13.739 -30.819 8.548 1.00 89.50 413 LYS A N 1
ATOM 3261 C CA . LYS A 1 413 ? 13.722 -32.258 8.840 1.00 89.50 413 LYS A CA 1
ATOM 3262 C C . LYS A 1 413 ? 14.176 -33.059 7.626 1.00 89.50 413 LYS A C 1
ATOM 3264 O O . LYS A 1 413 ? 13.541 -32.998 6.578 1.00 89.50 413 LYS A O 1
ATOM 3269 N N . ASN A 1 414 ? 15.239 -33.839 7.799 1.00 89.75 414 ASN A N 1
ATOM 3270 C CA . ASN A 1 414 ? 15.780 -34.797 6.834 1.00 89.75 414 ASN A CA 1
ATOM 3271 C C . ASN A 1 414 ? 15.988 -34.232 5.413 1.00 89.75 414 ASN A C 1
ATOM 3273 O O . ASN A 1 414 ? 15.653 -34.873 4.416 1.00 89.75 414 ASN A O 1
ATOM 3277 N N . ILE A 1 415 ? 16.543 -33.026 5.310 1.00 91.19 415 ILE A N 1
ATOM 3278 C CA . ILE A 1 415 ? 16.793 -32.385 4.016 1.00 91.19 415 ILE A CA 1
ATOM 3279 C C . ILE A 1 415 ? 18.041 -33.000 3.379 1.00 91.19 415 ILE A C 1
ATOM 3281 O O . ILE A 1 415 ? 19.088 -33.070 4.021 1.00 91.19 415 ILE A O 1
ATOM 3285 N N . SER A 1 416 ? 17.931 -33.453 2.127 1.00 92.88 416 SER A N 1
ATOM 3286 C CA . SER A 1 416 ? 19.063 -33.978 1.354 1.00 92.88 416 SER A CA 1
ATOM 3287 C C . SER A 1 416 ? 18.991 -33.518 -0.099 1.00 92.88 416 SER A C 1
ATOM 3289 O O . SER A 1 416 ? 17.961 -33.711 -0.743 1.00 92.88 416 SER A O 1
ATOM 3291 N N . PHE A 1 417 ? 20.060 -32.911 -0.612 1.00 94.25 417 PHE A N 1
ATOM 3292 C CA . PHE A 1 417 ? 20.168 -32.478 -2.009 1.00 94.25 417 PHE A CA 1
ATOM 3293 C C . PHE A 1 417 ? 21.627 -32.213 -2.396 1.00 94.25 417 PHE A C 1
ATOM 3295 O O . PHE A 1 417 ? 22.477 -31.985 -1.537 1.00 94.25 417 PHE A O 1
ATOM 3302 N N . ASN A 1 418 ? 21.889 -32.186 -3.702 1.00 92.88 418 ASN A N 1
ATOM 3303 C CA . ASN A 1 418 ? 23.190 -31.858 -4.277 1.00 92.88 418 ASN A CA 1
ATOM 3304 C C . ASN A 1 418 ? 23.054 -30.656 -5.212 1.00 92.88 418 ASN A C 1
ATOM 3306 O O . ASN A 1 418 ? 22.042 -30.530 -5.895 1.00 92.88 418 ASN A O 1
ATOM 3310 N N . ILE A 1 419 ? 24.073 -29.797 -5.237 1.00 92.25 419 ILE A N 1
ATOM 3311 C CA . ILE A 1 419 ? 24.207 -28.695 -6.195 1.00 92.25 419 ILE A CA 1
ATOM 3312 C C . ILE A 1 419 ? 25.453 -28.948 -7.039 1.00 92.25 419 ILE A C 1
ATOM 3314 O O . ILE A 1 419 ? 26.551 -29.153 -6.503 1.00 92.25 419 ILE A O 1
ATOM 3318 N N . HIS A 1 420 ? 25.290 -28.920 -8.357 1.00 91.06 420 HIS A N 1
ATOM 3319 C CA . HIS A 1 420 ? 26.360 -29.135 -9.325 1.00 91.06 420 HIS A CA 1
ATOM 3320 C C . HIS A 1 420 ? 26.867 -27.832 -9.962 1.00 91.06 420 HIS A C 1
ATOM 3322 O O . HIS A 1 420 ? 26.235 -26.774 -9.910 1.00 91.06 420 HIS A O 1
ATOM 3328 N N . LYS A 1 421 ? 28.062 -27.898 -10.558 1.00 87.31 421 LYS A N 1
ATOM 3329 C CA . LYS A 1 421 ? 28.726 -26.759 -11.206 1.00 87.31 421 LYS A CA 1
ATOM 3330 C C . LYS A 1 421 ? 27.868 -26.231 -12.363 1.00 87.31 421 LYS A C 1
ATOM 3332 O O . LYS A 1 421 ? 27.564 -26.961 -13.299 1.00 87.31 421 LYS A O 1
ATOM 3337 N N . GLY A 1 422 ? 27.522 -24.945 -12.312 1.00 84.69 422 GLY A N 1
ATOM 3338 C CA . GLY A 1 422 ? 26.725 -24.263 -13.342 1.00 84.69 422 GLY A CA 1
ATOM 3339 C C . GLY A 1 422 ? 25.210 -24.302 -13.121 1.00 84.69 422 GLY A C 1
ATOM 3340 O O . GLY A 1 422 ? 24.482 -23.633 -13.856 1.00 84.69 422 GLY A O 1
ATOM 3341 N N . GLU A 1 423 ? 24.726 -25.023 -12.106 1.00 90.19 423 GLU A N 1
ATOM 3342 C CA . GLU A 1 423 ? 23.301 -25.050 -11.786 1.00 90.19 423 GLU A CA 1
ATOM 3343 C C . GLU A 1 423 ? 22.824 -23.726 -11.185 1.00 90.19 423 GLU A C 1
ATOM 3345 O O . GLU A 1 423 ? 23.492 -23.096 -10.363 1.00 90.19 423 GLU A O 1
ATOM 3350 N N . ARG A 1 424 ? 21.621 -23.313 -11.592 1.00 89.62 424 ARG A N 1
ATOM 3351 C CA . ARG A 1 424 ? 20.895 -22.187 -11.004 1.00 89.62 424 ARG A CA 1
ATOM 3352 C C . ARG A 1 424 ? 19.719 -22.753 -10.229 1.00 89.62 424 ARG A C 1
ATOM 3354 O O . ARG A 1 424 ? 18.761 -23.233 -10.828 1.00 89.62 424 ARG A O 1
ATOM 3361 N N . VAL A 1 425 ? 19.812 -22.713 -8.906 1.00 90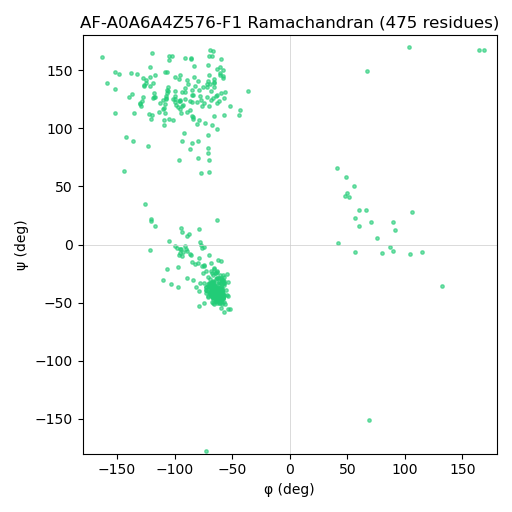.69 425 VAL A N 1
ATOM 3362 C CA . VAL A 1 425 ? 18.809 -23.291 -8.009 1.00 90.69 425 VAL A CA 1
ATOM 3363 C C . VAL A 1 425 ? 18.012 -22.169 -7.357 1.00 90.69 425 VAL A C 1
ATOM 3365 O O . VAL A 1 425 ? 18.587 -21.226 -6.818 1.00 90.69 425 VAL A O 1
ATOM 3368 N N . VAL A 1 426 ? 16.684 -22.278 -7.394 1.00 90.19 426 VAL A N 1
ATOM 3369 C CA . VAL A 1 426 ? 15.766 -21.345 -6.730 1.00 90.19 426 VAL A CA 1
ATOM 3370 C C . VAL A 1 426 ? 15.070 -22.084 -5.595 1.00 90.19 426 VAL A C 1
ATOM 3372 O O . VAL A 1 426 ? 14.407 -23.094 -5.821 1.00 90.19 426 VAL A O 1
ATOM 3375 N N . LEU A 1 427 ? 15.216 -21.581 -4.369 1.00 87.56 427 LEU A N 1
ATOM 3376 C CA . LEU A 1 427 ? 14.535 -22.131 -3.200 1.00 87.56 427 LEU A CA 1
ATOM 3377 C C . LEU A 1 427 ? 13.171 -21.452 -3.028 1.00 87.56 427 LEU A C 1
ATOM 3379 O O . LEU A 1 427 ? 13.094 -20.262 -2.722 1.00 87.56 427 LEU A O 1
ATOM 3383 N N . LEU A 1 428 ? 12.096 -22.219 -3.196 1.00 84.88 428 LEU A N 1
ATOM 3384 C CA . LEU A 1 428 ? 10.718 -21.746 -3.056 1.00 84.88 428 LEU A CA 1
ATOM 3385 C C . LEU A 1 428 ? 10.084 -22.277 -1.766 1.00 84.88 428 LEU A C 1
ATOM 3387 O O . LEU A 1 428 ? 10.397 -23.369 -1.301 1.00 84.88 428 LEU A O 1
ATOM 3391 N N . GLY A 1 429 ? 9.175 -21.499 -1.185 1.00 82.12 429 GLY A N 1
ATOM 3392 C CA . GLY A 1 429 ? 8.428 -21.889 0.009 1.00 82.12 429 GLY A CA 1
ATOM 3393 C C . GLY A 1 429 ? 7.753 -20.697 0.672 1.00 82.12 429 GLY A C 1
ATOM 3394 O O . GLY A 1 429 ? 8.073 -19.549 0.357 1.00 82.12 429 GLY A O 1
ATOM 3395 N N . CYS A 1 430 ? 6.840 -20.958 1.604 1.00 78.69 430 CYS A N 1
ATOM 3396 C CA . CYS A 1 430 ? 6.162 -19.903 2.351 1.00 78.69 430 CYS A CA 1
ATOM 3397 C C . CYS A 1 430 ? 7.128 -19.150 3.283 1.00 78.69 430 CYS A C 1
ATOM 3399 O O . CYS A 1 430 ? 8.238 -19.604 3.582 1.00 78.69 430 CYS A O 1
ATOM 3401 N N . ASN A 1 431 ? 6.751 -17.966 3.745 1.00 75.50 431 ASN A N 1
ATOM 3402 C CA . ASN A 1 431 ? 7.534 -17.260 4.758 1.00 75.50 431 ASN A CA 1
ATOM 3403 C C . ASN A 1 431 ? 7.451 -17.988 6.101 1.00 75.50 431 ASN A C 1
ATOM 3405 O O . ASN A 1 431 ? 6.394 -18.486 6.479 1.00 75.50 431 ASN A O 1
ATOM 3409 N N . GLY A 1 432 ? 8.591 -18.085 6.788 1.00 74.12 432 GLY A N 1
ATOM 3410 C CA . GLY A 1 432 ? 8.725 -18.857 8.026 1.00 74.12 432 GLY A CA 1
ATOM 3411 C C . GLY A 1 432 ? 9.059 -20.344 7.844 1.00 74.12 432 GLY A C 1
ATOM 3412 O O . GLY A 1 432 ? 9.295 -21.016 8.837 1.00 74.12 432 GLY A O 1
ATOM 3413 N N . THR A 1 433 ? 9.170 -20.873 6.617 1.00 82.56 433 THR A N 1
ATOM 3414 C CA . THR A 1 433 ? 9.533 -22.294 6.391 1.00 82.56 433 THR A CA 1
ATOM 3415 C C . THR A 1 433 ? 11.027 -22.604 6.556 1.00 82.56 433 THR A C 1
ATOM 3417 O O . THR A 1 433 ? 11.449 -23.731 6.322 1.00 82.56 433 THR A O 1
ATOM 3420 N N . GLY A 1 434 ? 11.849 -21.614 6.918 1.00 83.94 434 GLY A N 1
ATOM 3421 C CA . GLY A 1 434 ? 13.289 -21.799 7.126 1.00 83.94 434 GLY A CA 1
ATOM 3422 C C . GLY A 1 434 ? 14.171 -21.603 5.892 1.00 83.94 434 GLY A C 1
ATOM 3423 O O . GLY A 1 434 ? 15.320 -22.027 5.913 1.00 83.94 434 GLY A O 1
ATOM 3424 N N . LYS A 1 435 ? 13.693 -20.925 4.835 1.00 88.44 435 LYS A N 1
ATOM 3425 C CA . LYS A 1 435 ? 14.491 -20.603 3.630 1.00 88.44 435 LYS A CA 1
ATOM 3426 C C . LYS A 1 435 ? 15.806 -19.882 3.960 1.00 88.44 435 LYS A C 1
ATOM 3428 O O . LYS A 1 435 ? 16.885 -20.353 3.610 1.00 88.44 435 LYS A O 1
ATOM 3433 N N . SER A 1 436 ? 15.714 -18.763 4.680 1.00 85.25 436 SER A N 1
ATOM 3434 C CA . SER A 1 436 ? 16.882 -17.977 5.094 1.00 85.25 436 SER A CA 1
ATOM 3435 C C . SER A 1 436 ? 17.768 -18.758 6.066 1.00 85.25 436 SER A C 1
ATOM 3437 O O . SER A 1 436 ? 18.988 -18.676 5.983 1.00 85.25 436 SER A O 1
ATOM 3439 N N . THR A 1 437 ? 17.170 -19.569 6.945 1.00 87.88 437 THR A N 1
ATOM 3440 C CA . THR A 1 437 ? 17.904 -20.455 7.859 1.00 87.88 437 THR A CA 1
ATOM 3441 C C . THR A 1 437 ? 18.705 -21.509 7.101 1.00 87.88 437 THR A C 1
ATOM 3443 O O . THR A 1 437 ? 19.870 -21.718 7.421 1.00 87.88 437 THR A O 1
ATOM 3446 N N . LEU A 1 438 ? 18.132 -22.122 6.060 1.00 89.25 438 LEU A N 1
ATOM 3447 C CA . LEU A 1 438 ? 18.844 -23.065 5.203 1.00 89.25 438 LEU A CA 1
ATOM 3448 C C . LEU A 1 438 ? 20.046 -22.386 4.538 1.00 89.25 438 LEU A C 1
ATOM 3450 O O . LEU A 1 438 ? 21.143 -22.919 4.617 1.00 89.25 438 LEU A O 1
ATOM 3454 N N . ILE A 1 439 ? 19.886 -21.185 3.971 1.00 89.25 439 ILE A N 1
ATOM 3455 C CA . ILE A 1 439 ? 21.009 -20.435 3.377 1.00 89.25 439 ILE A CA 1
ATOM 3456 C C . ILE A 1 439 ? 22.093 -20.135 4.426 1.00 89.25 439 ILE A C 1
ATOM 3458 O O . ILE A 1 439 ? 23.271 -20.378 4.171 1.00 89.25 439 ILE A O 1
ATOM 3462 N N . LYS A 1 440 ? 21.710 -19.682 5.629 1.00 87.06 440 LYS A N 1
ATOM 3463 C CA . LYS A 1 440 ? 22.650 -19.427 6.738 1.00 87.06 440 LYS A CA 1
ATOM 3464 C C . LYS A 1 440 ? 23.410 -20.702 7.153 1.00 87.06 440 LYS A C 1
ATOM 3466 O O . LYS A 1 440 ? 24.608 -20.622 7.421 1.00 87.06 440 LYS A O 1
ATOM 3471 N N . LEU A 1 441 ? 22.759 -21.871 7.145 1.00 88.50 441 LEU A N 1
ATOM 3472 C CA . LEU A 1 441 ? 23.398 -23.175 7.387 1.00 88.50 441 LEU A CA 1
ATOM 3473 C C . LEU A 1 441 ? 24.372 -23.560 6.261 1.00 88.50 441 LEU A C 1
ATOM 3475 O O . LEU A 1 441 ? 25.496 -23.967 6.541 1.00 88.50 441 LEU A O 1
ATOM 3479 N N . LEU A 1 442 ? 23.981 -23.392 4.991 1.00 88.12 442 LEU A N 1
ATOM 3480 C CA . LEU A 1 442 ? 24.844 -23.693 3.837 1.00 88.12 442 LEU A CA 1
ATOM 3481 C C . LEU A 1 442 ? 26.107 -22.827 3.806 1.00 88.12 442 LEU A C 1
ATOM 3483 O O . LEU A 1 442 ? 27.165 -23.286 3.383 1.00 88.12 442 LEU A O 1
ATOM 3487 N N . CYS A 1 443 ? 26.004 -21.586 4.275 1.00 84.25 443 CYS A N 1
ATOM 3488 C CA . CYS A 1 443 ? 27.130 -20.666 4.393 1.00 84.25 443 CYS A CA 1
ATOM 3489 C C . CYS A 1 443 ? 27.884 -20.794 5.721 1.00 84.25 443 CYS A C 1
ATOM 3491 O O . CYS A 1 443 ? 28.704 -19.931 6.017 1.00 84.25 443 CYS A O 1
ATOM 3493 N N . GLN A 1 444 ? 27.590 -21.815 6.535 1.00 78.44 444 GLN A N 1
ATOM 3494 C CA . GLN A 1 444 ? 28.228 -22.070 7.832 1.00 78.44 444 GLN A CA 1
ATOM 3495 C C . GLN A 1 444 ? 28.142 -20.901 8.837 1.00 78.44 444 GLN A C 1
ATOM 3497 O O . GLN A 1 444 ? 28.927 -20.833 9.778 1.00 78.44 444 GLN A O 1
ATOM 3502 N N . HIS A 1 445 ? 27.169 -19.994 8.681 1.00 80.44 445 HIS A N 1
ATOM 3503 C CA . HIS A 1 445 ? 26.911 -18.924 9.657 1.00 80.44 445 HIS A CA 1
ATOM 3504 C C . HIS A 1 445 ? 26.205 -19.466 10.908 1.00 80.44 445 HIS A C 1
ATOM 3506 O O . HIS A 1 445 ? 26.284 -18.882 11.984 1.00 80.44 445 HIS A O 1
ATOM 3512 N N . ILE A 1 446 ? 25.495 -20.587 10.761 1.00 83.56 446 ILE A N 1
ATOM 3513 C CA . ILE A 1 446 ? 24.827 -21.324 11.835 1.00 83.56 446 ILE A CA 1
ATOM 3514 C C . ILE A 1 446 ? 25.294 -22.779 11.743 1.00 83.56 446 ILE A C 1
ATOM 3516 O O . ILE A 1 446 ? 25.486 -23.292 10.638 1.00 83.56 446 ILE A O 1
ATOM 3520 N N . ARG A 1 447 ? 25.485 -23.447 12.887 1.00 82.44 447 ARG A N 1
ATOM 3521 C CA . ARG A 1 447 ? 25.883 -24.861 12.921 1.00 82.44 447 ARG A CA 1
ATOM 3522 C C . ARG A 1 447 ? 24.659 -25.786 12.952 1.00 82.44 447 ARG A C 1
ATOM 3524 O O . ARG A 1 447 ? 23.731 -25.517 13.716 1.00 82.44 447 ARG A O 1
ATOM 3531 N N . PRO A 1 448 ? 24.637 -26.857 12.142 1.00 81.81 448 PRO A N 1
ATOM 3532 C CA . PRO A 1 448 ? 23.612 -27.893 12.229 1.00 81.81 448 PRO A CA 1
ATOM 3533 C C . PRO A 1 448 ? 23.755 -28.719 13.518 1.00 81.81 448 PRO A C 1
ATOM 3535 O O . PRO A 1 448 ? 24.791 -28.686 14.173 1.00 81.81 448 PRO A O 1
ATOM 3538 N N . GLU A 1 449 ? 22.744 -29.528 13.855 1.00 77.25 449 GLU A N 1
ATOM 3539 C CA . GLU A 1 449 ? 22.827 -30.465 14.994 1.00 77.25 449 GLU A CA 1
ATOM 3540 C C . GLU A 1 449 ? 23.900 -31.554 14.804 1.00 77.25 449 GLU A C 1
ATOM 3542 O O . GLU A 1 449 ? 24.391 -32.127 15.775 1.00 77.25 449 GLU A O 1
ATOM 3547 N N . LYS A 1 450 ? 24.252 -31.869 13.550 1.00 77.62 450 LYS A N 1
ATOM 3548 C CA . LYS A 1 450 ? 25.291 -32.843 13.187 1.00 77.62 450 LYS A CA 1
ATOM 3549 C C . LYS A 1 450 ? 26.282 -32.216 12.217 1.00 77.62 450 LYS A C 1
ATOM 3551 O O . LYS A 1 450 ? 25.882 -31.811 11.131 1.00 77.62 450 LYS A O 1
ATOM 3556 N N . ASP A 1 451 ? 27.565 -32.224 12.562 1.00 68.94 451 ASP A N 1
ATOM 3557 C CA . ASP A 1 451 ? 28.597 -31.504 11.804 1.00 68.94 451 ASP A CA 1
ATOM 3558 C C . ASP A 1 451 ? 28.861 -32.052 10.380 1.00 68.94 451 ASP A C 1
ATOM 3560 O O . ASP A 1 451 ? 29.239 -31.285 9.503 1.00 68.94 451 ASP A O 1
ATOM 3564 N N . ASP A 1 452 ? 28.606 -33.338 10.095 1.00 79.56 452 ASP A N 1
ATOM 3565 C CA . ASP A 1 452 ? 28.948 -33.977 8.799 1.00 79.56 452 ASP A CA 1
ATOM 3566 C C . ASP A 1 452 ? 27.799 -33.988 7.762 1.00 79.56 452 ASP A C 1
ATOM 3568 O O . ASP A 1 452 ? 27.814 -34.730 6.778 1.00 79.56 452 ASP A O 1
ATOM 3572 N N . CYS A 1 453 ? 26.747 -33.193 7.981 1.00 84.56 453 CYS A N 1
ATOM 3573 C CA . CYS A 1 453 ? 25.583 -33.174 7.084 1.00 84.56 453 CYS A CA 1
ATOM 3574 C C . CYS A 1 453 ? 25.733 -32.242 5.871 1.00 84.56 453 CYS A C 1
ATOM 3576 O O . CYS A 1 453 ? 24.957 -32.371 4.926 1.00 84.56 453 CYS A O 1
ATOM 3578 N N . ILE A 1 454 ? 26.703 -31.319 5.871 1.00 89.38 454 ILE A N 1
ATOM 3579 C CA . ILE A 1 454 ? 26.961 -30.382 4.767 1.00 89.38 454 ILE A CA 1
ATOM 3580 C C . ILE A 1 454 ? 28.406 -30.566 4.302 1.00 89.38 454 ILE A C 1
ATOM 3582 O O . ILE A 1 454 ? 29.348 -30.227 5.013 1.00 89.38 454 ILE A O 1
ATOM 3586 N N . LYS A 1 455 ? 28.582 -31.079 3.084 1.00 88.69 455 LYS A N 1
ATOM 3587 C CA . LYS A 1 455 ? 29.884 -31.372 2.477 1.00 88.69 455 LYS A CA 1
ATOM 3588 C C . LYS A 1 455 ? 30.155 -30.390 1.344 1.00 88.69 455 LYS A C 1
ATOM 3590 O O . LYS A 1 455 ? 29.445 -30.371 0.335 1.00 88.69 455 LYS A O 1
ATOM 3595 N N . VAL A 1 456 ? 31.204 -29.588 1.514 1.00 87.62 456 VAL A N 1
ATOM 3596 C CA . VAL A 1 456 ? 31.691 -28.620 0.523 1.00 87.62 456 VAL A CA 1
ATOM 3597 C C . VAL A 1 456 ? 33.129 -29.001 0.143 1.00 87.62 456 VAL A C 1
ATOM 3599 O O . VAL A 1 456 ? 33.959 -29.165 1.039 1.00 87.62 456 VAL A O 1
ATOM 3602 N N . PRO A 1 457 ? 33.456 -29.184 -1.151 1.00 86.44 457 PRO A N 1
ATOM 3603 C CA . PRO A 1 457 ? 34.820 -29.476 -1.581 1.00 86.44 457 PRO A CA 1
ATOM 3604 C C . PRO A 1 457 ? 35.800 -28.346 -1.206 1.00 86.44 457 PRO A C 1
ATOM 3606 O O . PRO A 1 457 ? 35.422 -27.179 -1.283 1.00 86.44 457 PRO A O 1
ATOM 3609 N N . PRO A 1 458 ? 37.081 -28.639 -0.902 1.00 82.06 458 PRO A N 1
ATOM 3610 C CA . PRO A 1 458 ? 38.027 -27.653 -0.351 1.00 82.06 458 PRO A CA 1
ATOM 3611 C C . PRO A 1 458 ? 38.272 -26.390 -1.195 1.00 82.06 458 PRO A C 1
ATOM 3613 O O . PRO A 1 458 ? 38.659 -25.359 -0.657 1.00 82.06 458 PRO A O 1
ATOM 3616 N N . LEU A 1 459 ? 38.085 -26.466 -2.516 1.00 82.44 459 LEU A N 1
ATOM 3617 C CA . LEU A 1 459 ? 38.314 -25.350 -3.446 1.00 82.44 459 LEU A CA 1
ATOM 3618 C C . LEU A 1 459 ? 37.043 -24.542 -3.752 1.00 82.44 459 LEU A C 1
ATOM 3620 O O . LEU A 1 459 ? 37.106 -23.550 -4.478 1.00 82.44 459 LEU A O 1
ATOM 3624 N N . VAL A 1 460 ? 35.888 -24.959 -3.229 1.00 83.88 460 VAL A N 1
ATOM 3625 C CA . VAL A 1 460 ? 34.618 -24.260 -3.427 1.00 83.88 460 VAL A CA 1
ATOM 3626 C C . VAL A 1 4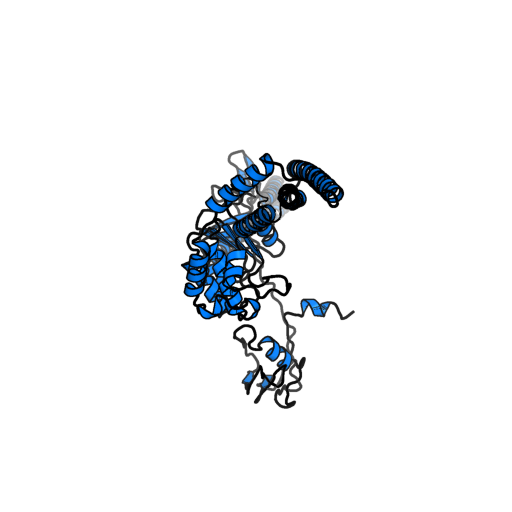60 ? 34.484 -23.152 -2.388 1.00 83.88 460 VAL A C 1
ATOM 3628 O O . VAL A 1 460 ? 34.486 -23.406 -1.188 1.00 83.88 460 VAL A O 1
ATOM 3631 N N . GLN A 1 461 ? 34.307 -21.916 -2.856 1.00 81.00 461 GLN A N 1
ATOM 3632 C CA . GLN A 1 461 ? 33.930 -20.792 -2.001 1.00 81.00 461 GLN A CA 1
ATOM 3633 C C . GLN A 1 461 ? 32.421 -20.571 -2.077 1.00 81.00 461 GLN A C 1
ATOM 3635 O O . GLN A 1 461 ? 31.890 -20.246 -3.139 1.00 81.00 461 GLN A O 1
ATOM 3640 N N . VAL A 1 462 ? 31.738 -20.710 -0.942 1.00 82.69 462 VAL A N 1
ATOM 3641 C CA . VAL A 1 462 ? 30.317 -20.373 -0.811 1.00 82.69 462 VAL A CA 1
ATOM 3642 C C . VAL A 1 462 ? 30.212 -18.954 -0.263 1.00 82.69 462 VAL A C 1
ATOM 3644 O O . VAL A 1 462 ? 30.768 -18.648 0.788 1.00 82.69 462 VAL A O 1
ATOM 3647 N N . ARG A 1 463 ? 29.500 -18.080 -0.974 1.00 81.25 463 ARG A N 1
ATOM 3648 C CA . ARG A 1 463 ? 29.182 -16.719 -0.526 1.00 81.25 463 ARG A CA 1
ATOM 3649 C C . ARG A 1 463 ? 27.675 -16.526 -0.612 1.00 81.25 463 ARG A C 1
ATOM 3651 O O . ARG A 1 463 ? 27.074 -16.942 -1.600 1.00 81.25 463 ARG A O 1
ATOM 3658 N N . ALA A 1 464 ? 27.078 -15.903 0.397 1.00 80.31 464 ALA A N 1
ATOM 3659 C CA . ALA A 1 464 ? 25.666 -15.540 0.384 1.00 80.31 464 ALA A CA 1
ATOM 3660 C C . ALA A 1 464 ? 25.496 -14.032 0.456 1.00 80.31 464 ALA A C 1
ATOM 3662 O O . ALA A 1 464 ? 26.249 -13.343 1.139 1.00 80.31 464 ALA A O 1
ATOM 3663 N N . LEU A 1 465 ? 24.453 -13.561 -0.223 1.00 78.25 465 LEU A N 1
ATOM 3664 C CA . LEU A 1 465 ? 23.868 -12.263 0.038 1.00 78.25 465 LEU A CA 1
ATOM 3665 C C . LEU A 1 465 ? 22.595 -12.491 0.870 1.00 78.25 465 LEU A C 1
ATOM 3667 O O . LEU A 1 465 ? 21.619 -13.034 0.352 1.00 78.25 465 LEU A O 1
ATOM 3671 N N . THR A 1 466 ? 22.611 -12.162 2.161 1.00 71.31 466 THR A N 1
ATOM 3672 C CA . THR A 1 466 ? 21.427 -12.228 3.031 1.00 71.31 466 THR A CA 1
ATOM 3673 C C . THR A 1 466 ? 20.674 -10.898 3.030 1.00 71.31 466 THR A C 1
ATOM 3675 O O . THR A 1 466 ? 21.226 -9.861 2.671 1.00 71.31 466 THR A O 1
ATOM 3678 N N . GLN A 1 467 ? 19.400 -10.926 3.435 1.00 64.44 467 GLN A N 1
ATOM 3679 C CA . GLN A 1 467 ? 18.575 -9.716 3.564 1.00 64.44 467 GLN A CA 1
ATOM 3680 C C . GLN A 1 467 ? 19.190 -8.702 4.547 1.00 64.44 467 GLN A C 1
ATOM 3682 O O . GLN A 1 467 ? 19.142 -7.505 4.291 1.00 64.44 467 GLN A O 1
ATOM 3687 N N . ASP A 1 468 ? 19.859 -9.198 5.590 1.00 60.31 468 ASP A N 1
ATOM 3688 C CA . ASP A 1 468 ? 20.454 -8.404 6.674 1.00 60.31 468 ASP A CA 1
ATOM 3689 C C . ASP A 1 468 ? 21.778 -7.702 6.275 1.00 60.31 468 ASP A C 1
ATOM 3691 O O . ASP A 1 468 ? 22.367 -6.980 7.074 1.00 60.31 468 ASP A O 1
ATOM 3695 N N . ILE A 1 469 ? 22.296 -7.899 5.050 1.00 57.56 469 ILE A N 1
ATOM 3696 C CA . ILE A 1 469 ? 23.649 -7.425 4.688 1.00 57.56 469 ILE A CA 1
ATOM 3697 C C . ILE A 1 469 ? 23.812 -5.907 4.723 1.00 57.56 469 ILE A C 1
ATOM 3699 O O . ILE A 1 469 ? 24.908 -5.419 5.002 1.00 57.56 469 ILE A O 1
ATOM 3703 N N . LEU A 1 470 ? 22.736 -5.161 4.462 1.00 48.03 470 LEU A N 1
ATOM 3704 C CA . LEU A 1 470 ? 22.758 -3.701 4.561 1.00 48.03 470 LEU A CA 1
ATOM 3705 C C . LEU A 1 470 ? 23.040 -3.225 5.995 1.00 48.03 470 LEU A C 1
ATOM 3707 O O . LEU A 1 470 ? 23.653 -2.177 6.158 1.00 48.03 470 LEU A O 1
ATOM 3711 N N . GLU A 1 471 ? 22.665 -4.006 7.012 1.00 48.41 471 GLU A N 1
ATOM 3712 C CA . GLU A 1 471 ? 22.963 -3.706 8.417 1.00 48.41 471 GLU A CA 1
ATOM 3713 C C . GLU A 1 471 ? 24.392 -4.129 8.790 1.00 48.41 471 GLU A C 1
ATOM 3715 O O . GLU A 1 471 ? 25.084 -3.407 9.501 1.00 48.41 471 GLU A O 1
ATOM 3720 N N . THR A 1 472 ? 24.888 -5.252 8.254 1.00 46.31 472 THR A N 1
ATOM 3721 C CA . THR A 1 472 ? 26.225 -5.784 8.593 1.00 46.31 472 THR A CA 1
ATOM 3722 C C . THR A 1 472 ? 27.393 -5.101 7.875 1.00 46.31 472 THR A C 1
ATOM 3724 O O . THR A 1 472 ? 28.536 -5.257 8.288 1.00 46.31 472 THR A O 1
ATOM 3727 N N . LEU A 1 473 ? 27.145 -4.345 6.799 1.00 44.31 473 LEU A N 1
ATOM 3728 C CA . LEU A 1 473 ? 28.191 -3.599 6.076 1.00 44.31 473 LEU A CA 1
ATOM 3729 C C . LEU A 1 473 ? 28.748 -2.399 6.866 1.00 44.31 473 LEU A C 1
ATOM 3731 O O . LEU A 1 473 ? 29.729 -1.796 6.432 1.00 44.31 473 LEU A O 1
ATOM 3735 N N . HIS A 1 474 ? 28.138 -2.048 8.000 1.00 39.25 474 HIS A N 1
ATOM 3736 C CA . HIS A 1 474 ? 28.544 -0.912 8.824 1.00 39.25 474 HIS A CA 1
ATOM 3737 C C . HIS A 1 474 ? 29.603 -1.228 9.895 1.00 39.25 474 HIS A C 1
ATOM 3739 O O . HIS A 1 474 ? 30.094 -0.281 10.503 1.00 39.25 474 HIS A O 1
ATOM 3745 N N . ASP A 1 475 ? 30.001 -2.493 10.084 1.00 33.22 475 ASP A N 1
ATOM 3746 C CA . ASP A 1 475 ? 30.811 -2.915 11.246 1.00 33.22 475 ASP A CA 1
ATOM 3747 C C . ASP A 1 475 ? 32.212 -3.479 10.932 1.00 33.22 475 ASP A C 1
ATOM 3749 O O . ASP A 1 475 ? 32.861 -4.059 11.799 1.00 33.22 475 ASP A O 1
ATOM 3753 N N . GLU A 1 476 ? 32.745 -3.264 9.726 1.00 31.00 476 GLU A N 1
ATOM 3754 C CA . GLU A 1 476 ? 34.167 -3.526 9.450 1.00 31.00 476 GLU A CA 1
ATOM 3755 C C . GLU A 1 476 ? 34.871 -2.264 8.929 1.00 31.00 476 GLU A C 1
ATOM 3757 O O . GLU A 1 476 ? 35.022 -2.052 7.723 1.00 31.00 476 GLU A O 1
ATOM 3762 N N . SER A 1 477 ? 35.319 -1.426 9.871 1.00 30.48 477 SER A N 1
ATOM 3763 C CA . SER A 1 477 ? 36.378 -0.425 9.673 1.00 30.48 477 SER A CA 1
ATOM 3764 C C . SER A 1 477 ? 37.494 -0.614 10.686 1.00 30.48 477 SER A C 1
ATOM 3766 O O . SER A 1 477 ? 37.150 -0.650 11.891 1.00 30.48 477 SER A O 1
#

Foldseek 3Di:
DDDDFDFLAEEEEDEDPPLCQVVVLVCVQLVLDPPPDPPFFEAEDAALQPPCPDPPPDLFALLNVLVVLPVVLVLLVVLLVLLVVCLVVQNLVLSVLVNVLVVLVVVLVSLVVNLVPDDDPSNVVSVVVSVVSVVVNVVSVVVSVVCVPPDDGDDPVSNVVSVVVSVVSVVPDDPCLSVLSLVLCVVLPNDPVRRRGRLVPDDSLSVSSSSLSSCLSVVGQEYEAEAHCPPFAPVSLVVVLVCCVPRVSRHGYYHYHPDLVSQQSRHQKYWYQASVRDIDIGGHTSVVVVVVLVVLVVVLVVVVVVLVVVLVVLVVVLVVLCVVCVVVVPVVSPVVSVVSVVVSVLRQWDADPVRDIDRPPSADDPDDRDPPPRCDDDPDDDDDDDQPDDPDQWAKWFAQFWADPDPVDILDGGDTDTDGPPDDDDDHDGPSSCPLVVLCCQQVVDATPDNPRMDGPPRHDDDDDHPCVVVVVVPDD

Solvent-accessible surface area (backbone atoms only — not comparable to full-atom values): 27854 Å² total; per-residue (Å²): 112,84,88,83,84,59,88,37,40,28,30,25,46,44,61,50,89,89,72,45,67,64,60,50,50,51,38,52,41,71,60,65,58,89,85,68,56,95,83,60,42,53,42,62,40,78,38,70,77,75,77,82,68,73,90,72,85,67,75,51,22,36,51,56,57,37,54,56,67,40,56,70,58,48,50,49,53,50,51,46,56,51,52,51,52,15,67,76,68,62,42,45,61,61,49,54,52,51,53,51,45,53,55,46,43,55,51,29,55,56,32,46,60,45,27,72,76,38,67,69,77,63,14,50,56,35,42,54,52,27,52,55,34,50,54,47,45,49,54,48,52,62,46,55,63,70,45,69,86,55,87,72,77,67,47,74,66,55,54,50,49,53,50,54,49,45,53,55,52,57,74,69,56,63,87,57,51,65,58,52,50,52,50,50,42,44,74,79,63,48,56,76,82,52,38,74,31,42,48,83,79,48,53,74,72,52,49,43,51,49,54,52,44,26,51,64,70,67,59,42,58,33,39,33,35,38,38,54,64,59,98,52,30,70,71,56,46,52,48,51,45,52,45,46,67,70,74,40,57,72,32,16,32,42,34,32,58,89,49,62,71,56,35,42,71,58,16,53,25,33,37,36,49,33,92,87,65,39,71,45,82,42,80,37,27,47,65,56,46,53,49,58,47,52,54,49,51,52,51,47,52,55,50,49,52,53,52,50,56,51,43,50,54,47,49,55,51,25,52,53,35,41,54,52,16,67,75,64,72,37,68,69,43,41,52,52,21,53,52,43,53,58,43,52,81,42,65,61,51,51,65,48,98,85,66,53,76,42,74,59,67,92,52,78,63,96,89,64,84,53,94,74,77,71,72,66,85,73,81,75,86,79,78,76,77,86,75,80,89,63,89,58,59,61,48,38,39,34,47,63,36,42,40,47,98,44,94,91,53,65,60,40,75,65,42,64,54,74,42,47,72,90,66,85,85,83,92,83,70,61,82,87,63,41,67,70,56,50,54,36,42,77,59,65,76,41,84,58,84,54,85,86,24,65,49,64,50,93,81,60,83,78,82,81,90,60,92,64,46,80,68,60,70,76,75,81,128